Protein AF-Q01PG5-F1 (afdb_monomer_lite)

Organism: Solibacter usitatus (strain Ellin6076) (NCBI:txid234267)

Foldseek 3Di:
DDDDDDDDDDDDDPDDDPCPVLVVVLVVLLVCLVVLVPDPQLLSSLLSLQVSLLVCLVPDLVSSLVSLLVSLVSLVVHDQCSLVPLDPDQGPANASLLSLVSRPVSNCVSPVVCPVSNDDPVSVVRLVVLQVCLQVLLVVLQVLLDPPDPDDNVSSLSVSLSSNRSSLSSYALVPHPLLSNLLSLLSSCVPPVVSSLVSLLSQLVSQLPHPARALVSLQSNLLNFFAAPVCQPPRSSVSDHDWDQFPNDIETQRLETHPRHALVSLVSSLVSLLSNLVGVRNCVVPVLSSLLSLQSSLQSCVQQAVLCNVSSVVSNVVSCVVPVRSNVVSCVVNDDRDHSPCDDDDLVSNLSSLLRSLVNCLVNVVLVVNVVSLVVNPDPVVSVVSVLVSLLSVLVVCLVVVPPCSLVSLVVHDQELSSLVSLLSNLLSPPALVSNVVSVVVSCVSLVVDQLVSNLVSLVSSLVSCVVRPNVVSVVSVVVNVVSVVSCVVDPDPDDPDDDDDDDDDDDDDDDD

pLDDT: mean 78.67, std 18.86, range [20.91, 97.81]

Secondary structure (DSSP, 8-state):
--------------------HHHHHHHHHHHHHHHHHT-SSHHHHHHHHHHHHHHHTTT-HHHHHHHHHHHHHHHHT--GGGGT--SS---S-SSHHHHHHHHHHHHHHH-GGGHHHH--HHHHHHHHHHHHTHHHHHHHHHHTT-TT--S-HHHHHHHHHHHHHHHHHHS-TTTS-HHHHHHHHHHHTTT-HHHHHHHHHHHHHHHHTSSS--HHHHHHHHTTTEE-GGGTTS-GGGT---EEEETTEEEE---EE-TT--HHHHHHHHHHHHHHHT-HHHHHH-HHHHHHHHHHHHHHHHHH-GGGHHHHHHHHHHHHHHHHHHHHHHHHHH-S---TTSS-S-HHHHHHHHHHHHHHHHHTT-HHHHHHHGGG---HHHHHHHHHHHHHHHHHHHHHTT-TTHHHHHHHSPTTHHHHHHHHHHHHT-SSHHHHHHHHHHHHHHHTTS-HHHHHHHHHHHHHHHTTT-HHHHHHHHHHHHHHHHHHHHS--S--S----------------

Radius of gyration: 27.65 Å; chains: 1; bounding box: 92×65×77 Å

Structure (mmCIF, N/CA/C/O backbone):
data_AF-Q01PG5-F1
#
_entry.id   AF-Q01PG5-F1
#
loop_
_atom_site.group_PDB
_atom_site.id
_atom_site.type_symbol
_atom_site.label_atom_id
_atom_site.label_alt_id
_atom_site.label_comp_id
_atom_site.label_asym_id
_atom_site.label_entity_id
_atom_site.label_seq_id
_atom_site.pdbx_PDB_ins_code
_atom_site.Cartn_x
_atom_site.Cartn_y
_atom_site.Cartn_z
_atom_site.occupancy
_atom_site.B_iso_or_equiv
_atom_site.auth_seq_id
_atom_site.auth_comp_id
_atom_site.auth_asym_id
_atom_site.auth_atom_id
_atom_site.pdbx_PDB_model_num
ATOM 1 N N . MET A 1 1 ? 65.337 -22.944 -37.140 1.00 28.88 1 MET A N 1
ATOM 2 C CA . MET A 1 1 ? 64.953 -22.330 -38.432 1.00 28.88 1 MET A CA 1
ATOM 3 C C . MET A 1 1 ? 63.536 -21.794 -38.246 1.00 28.88 1 MET A C 1
ATOM 5 O O . MET A 1 1 ? 62.627 -22.597 -38.190 1.00 28.88 1 MET A O 1
ATOM 9 N N . LEU A 1 2 ? 63.312 -20.579 -37.740 1.00 20.91 2 LEU A N 1
ATOM 10 C CA . LEU A 1 2 ? 63.586 -19.246 -38.300 1.00 20.91 2 LEU A CA 1
ATOM 11 C C . LEU A 1 2 ? 62.695 -18.923 -39.526 1.00 20.91 2 LEU A C 1
ATOM 13 O O . LEU A 1 2 ? 62.878 -19.564 -40.555 1.00 20.91 2 LEU A O 1
ATOM 17 N N . ARG A 1 3 ? 61.885 -17.846 -39.382 1.00 21.61 3 ARG A N 1
ATOM 18 C CA . ARG A 1 3 ? 61.367 -16.886 -40.402 1.00 21.61 3 ARG A CA 1
ATOM 19 C C . ARG A 1 3 ? 60.048 -17.207 -41.141 1.00 21.61 3 ARG A C 1
ATOM 21 O O . ARG A 1 3 ? 59.891 -18.324 -41.595 1.00 21.61 3 ARG A O 1
ATOM 28 N N . THR A 1 4 ? 59.081 -16.300 -41.374 1.00 24.39 4 THR A N 1
ATOM 29 C CA . THR A 1 4 ? 58.795 -14.898 -40.965 1.00 24.39 4 THR A CA 1
ATOM 30 C C . THR A 1 4 ? 57.321 -14.581 -41.308 1.00 24.39 4 THR A C 1
ATOM 32 O O . THR A 1 4 ? 56.746 -15.179 -42.209 1.00 24.39 4 THR A O 1
ATOM 35 N N . LEU A 1 5 ? 56.763 -13.613 -40.581 1.00 22.14 5 LEU A N 1
ATOM 36 C CA . LEU A 1 5 ? 55.475 -12.914 -40.708 1.00 22.14 5 LEU A CA 1
ATOM 37 C C . LEU A 1 5 ? 55.466 -11.875 -41.869 1.00 22.14 5 LEU A C 1
ATOM 39 O O . LEU A 1 5 ? 56.529 -11.628 -42.433 1.00 22.14 5 LEU A O 1
ATOM 43 N N . VAL A 1 6 ? 54.321 -11.180 -42.065 1.00 22.67 6 VAL A N 1
ATOM 44 C CA . VAL A 1 6 ? 54.072 -9.877 -42.774 1.00 22.67 6 VAL A CA 1
ATOM 45 C C . VAL A 1 6 ? 53.458 -10.014 -44.196 1.00 22.67 6 VAL A C 1
ATOM 47 O O . VAL A 1 6 ? 54.061 -10.665 -45.032 1.00 22.67 6 VAL A O 1
ATOM 50 N N . VAL A 1 7 ? 52.331 -9.400 -44.621 1.00 22.69 7 VAL A N 1
ATOM 51 C CA . VAL A 1 7 ? 51.220 -8.615 -44.012 1.00 22.69 7 VAL A CA 1
ATOM 52 C C . VAL A 1 7 ? 50.239 -8.174 -45.139 1.00 22.69 7 VAL A C 1
ATOM 54 O O . VAL A 1 7 ? 50.717 -7.889 -46.230 1.00 22.69 7 VAL A O 1
ATOM 57 N N . LEU A 1 8 ? 48.929 -8.060 -44.822 1.00 21.66 8 LEU A N 1
ATOM 58 C CA . LEU A 1 8 ? 47.838 -7.212 -45.402 1.00 21.66 8 LEU A CA 1
ATOM 59 C C . LEU A 1 8 ? 47.507 -7.296 -46.926 1.00 21.66 8 LEU A C 1
ATOM 61 O O . LEU A 1 8 ? 48.390 -7.441 -47.750 1.00 21.66 8 LEU A O 1
ATOM 65 N N . PHE A 1 9 ? 46.272 -7.160 -47.438 1.00 21.77 9 PHE A N 1
ATOM 66 C CA . PHE A 1 9 ? 45.045 -6.483 -46.990 1.00 21.77 9 PHE A CA 1
ATOM 67 C C . PHE A 1 9 ? 43.810 -7.060 -47.736 1.00 21.77 9 PHE A C 1
ATOM 69 O O . PHE A 1 9 ? 43.919 -7.479 -48.884 1.00 21.77 9 PHE A O 1
ATOM 76 N N . ALA A 1 10 ? 42.639 -6.923 -47.100 1.00 24.56 10 ALA A N 1
ATOM 77 C CA . ALA A 1 10 ? 41.289 -6.835 -47.681 1.00 24.56 10 ALA A CA 1
ATOM 78 C C . ALA A 1 10 ? 40.577 -8.120 -48.161 1.00 24.56 10 ALA A C 1
ATOM 80 O O . ALA A 1 10 ? 40.437 -8.370 -49.352 1.00 24.56 10 ALA A O 1
ATOM 81 N N . CYS A 1 11 ? 39.955 -8.840 -47.222 1.00 21.58 11 CYS A N 1
ATOM 82 C CA . CYS A 1 11 ? 38.592 -9.355 -47.408 1.00 21.58 11 CYS A CA 1
ATOM 83 C C . CYS A 1 11 ? 37.938 -9.663 -46.058 1.00 21.58 11 CYS A C 1
ATOM 85 O O . CYS A 1 11 ? 38.609 -10.027 -45.095 1.00 21.58 11 CYS A O 1
ATOM 87 N N . GLY A 1 12 ? 36.631 -9.415 -45.994 1.00 27.36 12 GLY A N 1
ATOM 88 C CA . GLY A 1 12 ? 35.838 -9.329 -44.777 1.00 27.36 12 GLY A CA 1
ATOM 89 C C . GLY A 1 12 ? 35.858 -10.587 -43.917 1.00 27.36 12 GLY A C 1
ATOM 90 O O . GLY A 1 12 ? 35.435 -11.652 -44.345 1.00 27.36 12 GLY A O 1
ATOM 91 N N . ALA A 1 13 ? 36.301 -10.412 -42.678 1.00 30.25 13 ALA A N 1
ATOM 92 C CA . ALA A 1 13 ? 36.030 -11.299 -41.557 1.00 30.25 13 ALA A CA 1
ATOM 93 C C . ALA A 1 13 ? 36.391 -10.565 -40.254 1.00 30.25 13 ALA A C 1
ATOM 95 O O . ALA A 1 13 ? 37.376 -10.886 -39.602 1.00 30.25 13 ALA A O 1
ATOM 96 N N . CYS A 1 14 ? 35.594 -9.568 -39.863 1.00 25.00 14 CYS A N 1
ATOM 97 C CA . CYS A 1 14 ? 35.363 -9.353 -38.434 1.00 25.00 14 CYS A CA 1
ATOM 98 C C . CYS A 1 14 ? 34.037 -10.035 -38.130 1.00 25.00 14 CYS A C 1
ATOM 100 O O . CYS A 1 14 ? 32.955 -9.482 -38.312 1.00 25.00 14 CYS A O 1
ATOM 102 N N . LEU A 1 15 ? 34.193 -11.315 -37.818 1.00 29.95 15 LEU A N 1
ATOM 103 C CA . LEU A 1 15 ? 33.172 -12.254 -37.410 1.00 29.95 15 LEU A CA 1
ATOM 104 C C . LEU A 1 15 ? 32.356 -11.683 -36.248 1.00 29.95 15 LEU A C 1
ATOM 106 O O . LEU A 1 15 ? 32.911 -11.151 -35.289 1.00 29.95 15 LEU A O 1
ATOM 110 N N . ALA A 1 16 ? 31.040 -11.800 -36.415 1.00 33.59 16 ALA A N 1
ATOM 111 C CA . ALA A 1 16 ? 29.998 -11.873 -35.403 1.00 33.59 16 ALA A CA 1
ATOM 112 C C . ALA A 1 16 ? 30.492 -11.792 -33.948 1.00 33.59 16 ALA A C 1
ATOM 114 O O . ALA A 1 16 ? 31.005 -12.761 -33.395 1.00 33.59 16 ALA A O 1
ATOM 115 N N . GLN A 1 17 ? 30.273 -10.637 -33.316 1.00 35.47 17 GLN A N 1
ATOM 116 C CA . GLN A 1 17 ? 30.112 -10.586 -31.867 1.00 35.47 17 GLN A CA 1
ATOM 117 C C . GLN A 1 17 ? 28.957 -11.523 -31.508 1.00 35.47 17 GLN A C 1
ATOM 119 O O . GLN A 1 17 ? 27.831 -11.297 -31.956 1.00 35.47 17 GLN A O 1
ATOM 124 N N . ASP A 1 18 ? 29.249 -12.559 -30.723 1.00 35.56 18 ASP A N 1
ATOM 125 C CA . ASP A 1 18 ? 28.254 -13.260 -29.915 1.00 35.56 18 ASP A CA 1
ATOM 126 C C . ASP A 1 18 ? 27.497 -12.193 -29.112 1.00 35.56 18 ASP A C 1
ATOM 128 O O . ASP A 1 18 ? 28.006 -11.644 -28.132 1.00 35.56 18 ASP A O 1
ATOM 132 N N . ARG A 1 19 ? 26.318 -11.804 -29.603 1.00 43.88 19 ARG A N 1
ATOM 133 C CA . ARG A 1 19 ? 25.422 -10.886 -28.906 1.00 43.88 19 ARG A CA 1
ATOM 134 C C . ARG A 1 19 ? 24.737 -11.692 -27.826 1.00 43.88 19 ARG A C 1
ATOM 136 O O . ARG A 1 19 ? 23.728 -12.336 -28.094 1.00 43.88 19 ARG A O 1
ATOM 143 N N . ASP A 1 20 ? 25.301 -11.670 -26.629 1.00 54.41 20 ASP A N 1
ATOM 144 C CA . ASP A 1 20 ? 24.558 -12.053 -25.440 1.00 54.41 20 ASP A CA 1
ATOM 145 C C . ASP A 1 20 ? 23.595 -10.894 -25.109 1.00 54.41 20 ASP A C 1
ATOM 147 O O . ASP A 1 20 ? 24.036 -9.834 -24.655 1.00 54.41 20 ASP A O 1
ATOM 151 N N . PRO A 1 21 ? 22.281 -11.041 -25.364 1.00 53.50 21 PRO A N 1
ATOM 152 C CA . PRO A 1 21 ? 21.315 -9.964 -25.173 1.00 53.50 21 PRO A CA 1
ATOM 153 C C . PRO A 1 21 ? 21.214 -9.517 -23.708 1.00 53.50 21 PRO A C 1
ATOM 155 O O . PRO A 1 21 ? 20.826 -8.378 -23.445 1.00 53.50 21 PRO A O 1
ATOM 158 N N . VAL A 1 22 ? 21.576 -10.383 -22.753 1.00 54.31 22 VAL A N 1
ATOM 159 C CA . VAL A 1 22 ? 21.618 -10.045 -21.326 1.00 54.31 22 VAL A CA 1
ATOM 160 C C . VAL A 1 22 ? 22.803 -9.129 -21.044 1.00 54.31 22 VAL A C 1
ATOM 162 O O . VAL A 1 22 ? 22.648 -8.105 -20.376 1.00 54.31 22 VAL A O 1
ATOM 165 N N . ARG A 1 23 ? 23.967 -9.442 -21.618 1.00 61.91 23 ARG A N 1
ATOM 166 C CA . ARG A 1 23 ? 25.154 -8.589 -21.541 1.00 61.91 23 ARG A CA 1
ATOM 167 C C . ARG A 1 23 ? 24.914 -7.225 -22.188 1.00 61.91 23 ARG A C 1
ATOM 169 O O . ARG A 1 23 ? 25.196 -6.210 -21.557 1.00 61.91 23 ARG A O 1
ATOM 176 N N . ASP A 1 24 ? 24.326 -7.185 -23.383 1.00 59.94 24 ASP A N 1
ATOM 177 C CA . ASP A 1 24 ? 23.990 -5.927 -24.060 1.00 59.94 24 ASP A CA 1
ATOM 178 C C . ASP A 1 24 ? 23.023 -5.082 -23.206 1.00 59.94 24 ASP A C 1
ATOM 180 O O . ASP A 1 24 ? 23.211 -3.873 -23.054 1.00 59.94 24 ASP A O 1
ATOM 184 N N . ALA A 1 25 ? 22.004 -5.697 -22.592 1.00 57.00 25 ALA A N 1
ATOM 185 C CA . ALA A 1 25 ? 21.064 -5.002 -21.711 1.00 57.00 25 ALA A CA 1
ATOM 186 C C . ALA A 1 25 ? 21.736 -4.441 -20.443 1.00 57.00 25 ALA A C 1
ATOM 188 O O . ALA A 1 25 ? 21.422 -3.319 -20.027 1.00 57.00 25 ALA A O 1
ATOM 189 N N . VAL A 1 26 ? 22.680 -5.178 -19.849 1.00 64.88 26 VAL A N 1
ATOM 190 C CA . VAL A 1 26 ? 23.504 -4.693 -18.730 1.00 64.88 26 VAL A CA 1
ATOM 191 C C . VAL A 1 26 ? 24.364 -3.512 -19.174 1.00 64.88 26 VAL A C 1
ATOM 193 O O . VAL A 1 26 ? 24.333 -2.469 -18.523 1.00 64.88 26 VAL A O 1
ATOM 196 N N . GLU A 1 27 ? 25.060 -3.618 -20.306 1.00 66.62 27 GLU A N 1
ATOM 197 C CA . GLU A 1 27 ? 25.905 -2.547 -20.845 1.00 66.62 27 GLU A CA 1
ATOM 198 C C . GLU A 1 27 ? 25.088 -1.274 -21.145 1.00 66.62 27 GLU A C 1
ATOM 200 O O . GLU A 1 27 ? 25.498 -0.174 -20.763 1.00 66.62 27 GLU A O 1
ATOM 205 N N . TRP A 1 28 ? 23.884 -1.398 -21.720 1.00 63.97 28 TRP A N 1
ATOM 206 C CA . TRP A 1 28 ? 22.961 -0.269 -21.918 1.00 63.97 28 TRP A CA 1
ATOM 207 C C . TRP A 1 28 ? 22.487 0.345 -20.597 1.00 63.97 28 TRP A C 1
ATOM 209 O O . TRP A 1 28 ? 22.454 1.571 -20.463 1.00 63.97 28 TRP A O 1
ATOM 219 N N . THR A 1 29 ? 22.145 -0.483 -19.609 1.00 60.00 29 THR A N 1
ATOM 220 C CA . THR A 1 29 ? 21.682 -0.015 -18.293 1.00 60.00 29 THR A CA 1
ATOM 221 C C . THR A 1 29 ? 22.801 0.709 -17.541 1.00 60.00 29 THR A C 1
ATOM 223 O O . THR A 1 29 ? 22.572 1.765 -16.951 1.00 60.00 29 THR A O 1
ATOM 226 N N . VAL A 1 30 ? 24.037 0.213 -17.632 1.00 64.62 30 VAL A N 1
ATOM 227 C CA . VAL A 1 30 ? 25.231 0.884 -17.100 1.00 64.62 30 VAL A CA 1
ATOM 228 C C . VAL A 1 30 ? 25.514 2.177 -17.870 1.00 64.62 30 VAL A C 1
ATOM 230 O O . VAL A 1 30 ? 25.834 3.192 -17.253 1.00 64.62 30 VAL A O 1
ATOM 233 N N . ALA A 1 31 ? 25.325 2.210 -19.192 1.00 67.62 31 ALA A N 1
ATOM 234 C CA . ALA A 1 31 ? 25.506 3.420 -19.998 1.00 67.62 31 ALA A CA 1
ATOM 235 C C . ALA A 1 31 ? 24.520 4.548 -19.625 1.00 67.62 31 ALA A C 1
ATOM 237 O O . ALA A 1 31 ? 24.869 5.731 -19.719 1.00 67.62 31 ALA A O 1
ATOM 238 N N . LEU A 1 32 ? 23.322 4.218 -19.118 1.00 63.41 32 LEU A N 1
ATOM 239 C CA . LEU A 1 32 ? 22.372 5.209 -18.589 1.00 63.41 32 LEU A CA 1
ATOM 240 C C . LEU A 1 32 ? 22.917 5.979 -17.375 1.00 63.41 32 LEU A C 1
ATOM 242 O O . LEU A 1 32 ? 22.451 7.091 -17.115 1.00 63.41 32 LEU A O 1
ATOM 246 N N . ARG A 1 33 ? 23.959 5.481 -16.693 1.00 65.44 33 ARG A N 1
ATOM 247 C CA . ARG A 1 33 ? 24.700 6.231 -15.661 1.00 65.44 33 ARG A CA 1
ATOM 248 C C . ARG A 1 33 ? 25.150 7.599 -16.167 1.00 65.44 33 ARG A C 1
ATOM 250 O O . ARG A 1 33 ? 25.009 8.586 -15.451 1.00 65.44 33 ARG A O 1
ATOM 257 N N . GLY A 1 34 ? 25.661 7.677 -17.399 1.00 59.94 34 GLY A N 1
ATOM 258 C CA . GLY A 1 34 ? 26.124 8.937 -17.986 1.00 59.94 34 GLY A CA 1
ATOM 259 C C . GLY A 1 34 ? 25.000 9.970 -18.113 1.00 59.94 34 GLY A C 1
ATOM 260 O O . GLY A 1 34 ? 25.230 11.159 -17.913 1.00 59.94 34 GLY A O 1
ATOM 261 N N . ARG A 1 35 ? 23.764 9.515 -18.361 1.00 59.38 35 ARG A N 1
ATOM 262 C CA . ARG A 1 35 ? 22.567 10.368 -18.371 1.00 59.38 35 ARG A CA 1
ATOM 263 C C . ARG A 1 35 ? 22.135 10.762 -16.964 1.00 59.38 35 ARG A C 1
ATOM 265 O O . ARG A 1 35 ? 21.819 11.925 -16.743 1.00 59.38 35 ARG A O 1
ATOM 272 N N . MET A 1 36 ? 22.188 9.840 -16.002 1.00 65.88 36 MET A N 1
ATOM 273 C CA . MET A 1 36 ? 21.894 10.159 -14.599 1.00 65.88 36 MET A CA 1
ATOM 274 C C . MET A 1 36 ? 22.877 11.190 -14.036 1.00 65.88 36 MET A C 1
ATOM 276 O O . MET A 1 36 ? 22.469 12.099 -13.319 1.00 65.88 36 MET A O 1
ATOM 280 N N . ALA A 1 37 ? 24.155 11.118 -14.418 1.00 65.56 37 ALA A N 1
ATOM 281 C CA . ALA A 1 37 ? 25.179 12.073 -14.003 1.00 65.56 37 ALA A CA 1
ATOM 282 C C . ALA A 1 37 ? 24.918 13.512 -14.491 1.00 65.56 37 ALA A C 1
ATOM 284 O O . ALA A 1 37 ? 25.341 14.459 -13.827 1.00 65.56 37 ALA A O 1
ATOM 285 N N . GLN A 1 38 ? 24.203 13.665 -15.613 1.00 65.38 38 GLN A N 1
ATOM 286 C CA . GLN A 1 38 ? 23.816 14.953 -16.203 1.00 65.38 38 GLN A CA 1
ATOM 287 C C . GLN A 1 38 ? 22.592 15.587 -15.522 1.00 65.38 38 GLN A C 1
ATOM 289 O O . GLN A 1 38 ? 22.264 16.734 -15.821 1.00 65.38 38 GLN A O 1
ATOM 294 N N . MET A 1 39 ? 21.912 14.872 -14.617 1.00 66.00 39 MET A N 1
ATOM 295 C CA . MET A 1 39 ? 20.765 15.421 -13.892 1.00 66.00 39 MET A CA 1
ATOM 296 C C . MET A 1 39 ? 21.210 16.570 -12.983 1.00 66.00 39 MET A C 1
ATOM 298 O O . MET A 1 39 ? 22.136 16.417 -12.182 1.00 66.00 39 MET A O 1
ATOM 302 N N . ALA A 1 40 ? 20.525 17.712 -13.100 1.00 73.50 40 ALA A N 1
ATOM 303 C CA . ALA A 1 40 ? 20.861 18.932 -12.369 1.00 73.50 40 ALA A CA 1
ATOM 304 C C . ALA A 1 40 ? 20.692 18.768 -10.851 1.00 73.50 40 ALA A C 1
ATOM 306 O O . ALA A 1 40 ? 21.553 19.194 -10.082 1.00 73.50 40 ALA A O 1
ATOM 307 N N .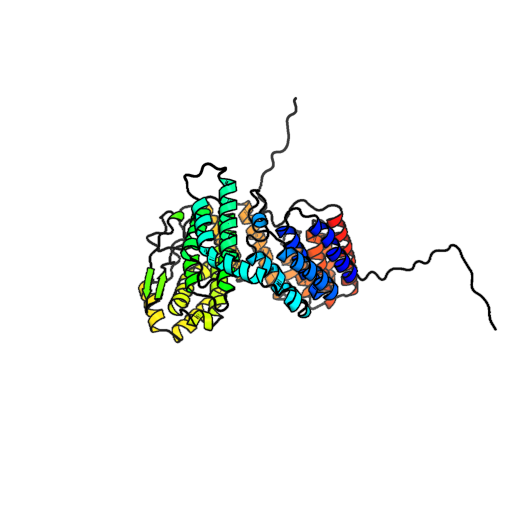 ASN A 1 41 ? 19.615 18.103 -10.418 1.00 77.00 41 ASN A N 1
ATOM 308 C CA . ASN A 1 41 ? 19.371 17.872 -9.002 1.00 77.00 41 ASN A CA 1
ATOM 309 C C . ASN A 1 41 ? 20.171 16.640 -8.502 1.00 77.00 41 ASN A C 1
ATOM 311 O O . ASN A 1 41 ? 19.996 15.526 -9.019 1.00 77.00 41 ASN A O 1
ATOM 315 N N . PRO A 1 42 ? 21.029 16.794 -7.473 1.00 82.62 42 PRO A N 1
ATOM 316 C CA . PRO A 1 42 ? 21.897 15.721 -6.993 1.00 82.62 42 PRO A CA 1
ATOM 317 C C . PRO A 1 42 ? 21.138 14.584 -6.286 1.00 82.62 42 PRO A C 1
ATOM 319 O O . PRO A 1 42 ? 21.655 13.465 -6.233 1.00 82.62 42 PRO A O 1
ATOM 322 N N . VAL A 1 43 ? 19.919 14.825 -5.787 1.00 81.38 43 VAL A N 1
ATOM 323 C CA . VAL A 1 43 ? 19.035 13.791 -5.218 1.00 81.38 43 VAL A CA 1
ATOM 324 C C . VAL A 1 43 ? 18.569 12.846 -6.321 1.00 81.38 43 VAL A C 1
ATOM 326 O O . VAL A 1 43 ? 18.739 11.633 -6.203 1.00 81.38 43 VAL A O 1
ATOM 329 N N . VAL A 1 44 ? 18.062 13.400 -7.429 1.00 78.25 44 VAL A N 1
ATOM 330 C CA . VAL A 1 44 ? 17.597 12.629 -8.596 1.00 78.25 44 VAL A CA 1
ATOM 331 C C . VAL A 1 44 ? 18.738 11.808 -9.190 1.00 78.25 44 VAL A C 1
ATOM 333 O O . VAL A 1 44 ? 18.577 10.612 -9.430 1.00 78.25 44 VAL A O 1
ATOM 336 N N . ARG A 1 45 ? 19.918 12.419 -9.354 1.00 79.75 45 ARG A N 1
ATOM 337 C CA . ARG A 1 45 ? 21.128 11.730 -9.827 1.00 79.75 45 ARG A CA 1
ATOM 338 C C . ARG A 1 45 ? 21.491 10.528 -8.954 1.00 79.75 45 ARG A C 1
ATOM 340 O O . ARG A 1 45 ? 21.747 9.440 -9.472 1.00 79.75 45 ARG A O 1
ATOM 347 N N . THR A 1 46 ? 21.532 10.728 -7.639 1.00 85.25 46 THR A N 1
ATOM 348 C CA . THR A 1 46 ? 21.942 9.694 -6.678 1.00 85.25 46 THR A CA 1
ATOM 349 C C . THR A 1 46 ? 20.932 8.549 -6.643 1.00 85.25 46 THR A C 1
ATOM 351 O O . THR A 1 46 ? 21.315 7.386 -6.768 1.00 85.25 46 THR A O 1
ATOM 354 N N . PHE A 1 47 ? 19.641 8.879 -6.553 1.00 80.69 47 PHE A N 1
ATOM 355 C CA . PHE A 1 47 ? 18.557 7.899 -6.557 1.00 80.69 47 PHE A CA 1
ATOM 356 C C . PHE A 1 47 ? 18.523 7.097 -7.864 1.00 80.69 47 PHE A C 1
ATOM 358 O O . PHE A 1 47 ? 18.493 5.869 -7.834 1.00 80.69 47 PHE A O 1
ATOM 365 N N . GLY A 1 48 ? 18.591 7.776 -9.014 1.00 69.88 48 GLY A N 1
ATOM 366 C CA . GLY A 1 48 ? 18.576 7.137 -10.330 1.00 69.88 48 GLY A CA 1
ATOM 367 C C . GLY A 1 48 ? 19.758 6.189 -10.538 1.00 69.88 48 GLY A C 1
ATOM 368 O O . GLY A 1 48 ? 19.575 5.076 -11.023 1.00 69.88 48 GLY A O 1
ATOM 369 N N . THR A 1 49 ? 20.958 6.574 -10.094 1.00 79.88 49 THR A N 1
ATOM 370 C CA . THR A 1 49 ? 22.151 5.712 -10.178 1.00 79.88 49 THR A CA 1
ATOM 371 C C . THR A 1 49 ? 22.005 4.457 -9.310 1.00 79.88 49 THR A C 1
ATOM 373 O O . THR A 1 49 ? 22.294 3.354 -9.771 1.00 79.88 49 THR A O 1
ATOM 376 N N . ALA A 1 50 ? 21.487 4.591 -8.084 1.00 82.62 50 ALA A N 1
ATOM 377 C CA . ALA A 1 50 ? 21.216 3.447 -7.212 1.00 82.62 50 ALA A CA 1
ATOM 378 C C . ALA A 1 50 ? 20.087 2.542 -7.738 1.00 82.62 50 ALA A C 1
ATOM 380 O O . ALA A 1 50 ? 20.133 1.325 -7.552 1.00 82.62 50 ALA A O 1
ATOM 381 N N . ALA A 1 51 ? 19.082 3.114 -8.406 1.00 74.62 51 ALA A N 1
ATOM 382 C CA . ALA A 1 51 ? 18.010 2.357 -9.044 1.00 74.62 51 ALA A CA 1
ATOM 383 C C . ALA A 1 51 ? 18.533 1.518 -10.222 1.00 74.62 51 ALA A C 1
ATOM 385 O O . ALA A 1 51 ? 18.204 0.337 -10.309 1.00 74.62 51 ALA A O 1
ATOM 386 N N . LEU A 1 52 ? 19.405 2.083 -11.070 1.00 75.44 52 LEU A N 1
ATOM 387 C CA . LEU A 1 52 ? 20.093 1.328 -12.126 1.00 75.44 52 LEU A CA 1
ATOM 388 C C . LEU A 1 52 ? 20.924 0.184 -11.531 1.00 75.44 52 LEU A C 1
ATOM 390 O O . LEU A 1 52 ? 20.816 -0.951 -11.987 1.00 75.44 52 LEU A O 1
ATOM 394 N N . ALA A 1 53 ? 21.686 0.453 -10.465 1.00 80.94 53 ALA A N 1
ATOM 395 C CA . ALA A 1 53 ? 22.470 -0.570 -9.774 1.00 80.94 53 ALA A CA 1
ATOM 396 C C . ALA A 1 53 ? 21.596 -1.728 -9.263 1.00 80.94 53 ALA A C 1
ATOM 398 O O . ALA A 1 53 ? 21.956 -2.892 -9.421 1.00 80.94 53 ALA A O 1
ATOM 399 N N . ARG A 1 54 ? 20.411 -1.424 -8.717 1.00 80.44 54 ARG A N 1
ATOM 400 C CA . ARG A 1 54 ? 19.455 -2.431 -8.228 1.00 80.44 54 ARG A CA 1
ATOM 401 C C . ARG A 1 54 ? 18.946 -3.350 -9.337 1.00 80.44 54 ARG A C 1
ATOM 403 O O . ARG A 1 54 ? 18.741 -4.531 -9.085 1.00 80.44 54 ARG A O 1
ATOM 410 N N . VAL A 1 55 ? 18.739 -2.808 -10.536 1.00 77.75 55 VAL A N 1
ATOM 411 C CA . VAL A 1 55 ? 18.303 -3.576 -11.713 1.00 77.75 55 VAL A CA 1
ATOM 412 C C . VAL A 1 55 ? 19.429 -4.464 -12.242 1.00 77.75 55 VAL A C 1
ATOM 414 O O . VAL A 1 55 ? 19.174 -5.602 -12.618 1.00 77.75 55 VAL A O 1
ATOM 417 N N . VAL A 1 56 ? 20.669 -3.966 -12.246 1.00 79.94 56 VAL A N 1
ATOM 418 C CA . VAL A 1 56 ? 21.839 -4.699 -12.762 1.00 79.94 56 VAL A CA 1
ATOM 419 C C . VAL A 1 56 ? 22.315 -5.784 -11.791 1.00 79.94 56 VAL A C 1
ATOM 421 O O . VAL A 1 56 ? 22.781 -6.829 -12.230 1.00 79.94 56 VAL A O 1
ATOM 424 N N . CYS A 1 57 ? 22.166 -5.569 -10.481 1.00 82.94 57 CYS A N 1
ATOM 425 C CA . CYS A 1 57 ? 22.753 -6.420 -9.444 1.00 82.94 57 CYS A CA 1
ATOM 426 C C . CYS A 1 57 ? 22.462 -7.929 -9.565 1.00 82.94 57 CYS A C 1
ATOM 428 O O . CYS A 1 57 ? 23.399 -8.709 -9.410 1.00 82.94 57 CYS A O 1
ATOM 430 N N . PRO A 1 58 ? 21.225 -8.379 -9.861 1.00 82.00 58 PRO A N 1
ATOM 431 C CA . PRO A 1 58 ? 20.938 -9.808 -10.006 1.00 82.00 58 PRO A CA 1
ATOM 432 C C . PRO A 1 58 ? 21.630 -10.468 -11.209 1.00 82.00 58 PRO A C 1
ATOM 434 O O . PRO A 1 58 ? 21.641 -11.691 -11.292 1.00 82.00 58 PRO A O 1
ATOM 437 N N . ILE A 1 59 ? 22.146 -9.672 -12.152 1.00 80.38 59 ILE A N 1
ATOM 438 C CA . ILE A 1 59 ? 22.690 -10.122 -13.437 1.00 80.38 59 ILE A CA 1
ATOM 439 C C . ILE A 1 59 ? 24.216 -9.982 -13.456 1.00 80.38 59 ILE A C 1
ATOM 441 O O . ILE A 1 59 ? 24.920 -10.932 -13.782 1.00 80.38 59 ILE A O 1
ATOM 445 N N . ASP A 1 60 ? 24.727 -8.805 -13.090 1.00 80.06 60 ASP A N 1
ATOM 446 C CA . ASP A 1 60 ? 26.157 -8.509 -13.007 1.00 80.06 60 ASP A CA 1
ATOM 447 C C . ASP A 1 60 ? 26.447 -7.717 -11.728 1.00 80.06 60 ASP A C 1
ATOM 449 O O . ASP A 1 60 ? 26.304 -6.491 -11.649 1.00 80.06 60 ASP A O 1
ATOM 453 N N . GLN A 1 61 ? 26.875 -8.449 -10.703 1.00 88.62 61 GLN A N 1
ATOM 454 C CA . GLN A 1 61 ? 27.214 -7.882 -9.406 1.00 88.62 61 GLN A CA 1
ATOM 455 C C . GLN A 1 61 ? 28.367 -6.873 -9.507 1.00 88.62 61 GLN A C 1
ATOM 457 O O . GLN A 1 61 ? 28.320 -5.835 -8.853 1.00 88.62 61 GLN A O 1
ATOM 462 N N . ALA A 1 62 ? 29.385 -7.124 -10.336 1.00 88.00 62 ALA A N 1
ATOM 463 C CA . ALA A 1 62 ? 30.558 -6.256 -10.426 1.00 88.00 62 ALA A CA 1
ATOM 464 C C . ALA A 1 62 ? 30.201 -4.900 -11.055 1.00 88.00 62 ALA A C 1
ATOM 466 O O . ALA A 1 62 ? 30.586 -3.843 -10.535 1.00 88.00 62 ALA A O 1
ATOM 467 N N . ALA A 1 63 ? 29.409 -4.917 -12.130 1.00 85.25 63 ALA A N 1
ATOM 468 C CA . ALA A 1 63 ? 28.889 -3.704 -12.747 1.00 85.25 63 ALA A CA 1
ATOM 469 C C . ALA A 1 63 ? 27.983 -2.927 -11.777 1.00 85.25 63 ALA A C 1
ATOM 471 O O . ALA A 1 63 ? 28.150 -1.713 -11.611 1.00 85.25 63 ALA A O 1
ATOM 472 N N . ALA A 1 64 ? 27.082 -3.614 -11.069 1.00 86.50 64 ALA A N 1
ATOM 473 C CA . ALA A 1 64 ? 26.212 -2.995 -10.072 1.00 86.50 64 ALA A CA 1
ATOM 474 C C . ALA A 1 64 ? 26.981 -2.404 -8.880 1.00 86.50 64 ALA A C 1
ATOM 476 O O . ALA A 1 64 ? 26.673 -1.290 -8.452 1.00 86.50 64 ALA A O 1
ATOM 477 N N . SER A 1 65 ? 28.018 -3.082 -8.379 1.00 90.56 65 SER A N 1
ATOM 478 C CA . SER A 1 65 ? 28.889 -2.570 -7.315 1.00 90.56 65 SER A CA 1
ATOM 479 C C . SER A 1 65 ? 29.552 -1.255 -7.704 1.00 90.56 65 SER A C 1
ATOM 481 O O . SER A 1 65 ? 29.679 -0.365 -6.863 1.00 90.56 65 SER A O 1
ATOM 483 N N . SER A 1 66 ? 29.954 -1.096 -8.970 1.00 89.38 66 SER A N 1
ATOM 484 C CA . SER A 1 66 ? 30.523 0.168 -9.452 1.00 89.38 66 SER A CA 1
ATOM 485 C C . SER A 1 66 ? 29.502 1.312 -9.372 1.00 89.38 66 SER A C 1
ATOM 487 O O . SER A 1 66 ? 29.789 2.344 -8.766 1.00 89.38 66 SER A O 1
ATOM 489 N N . LEU A 1 67 ? 28.273 1.080 -9.850 1.00 89.00 67 LEU A N 1
ATOM 490 C CA . LEU A 1 67 ? 27.171 2.043 -9.782 1.00 89.00 67 LEU A CA 1
ATOM 491 C C . LEU A 1 67 ? 26.797 2.383 -8.333 1.00 89.00 67 LEU A C 1
ATOM 493 O O . LEU A 1 67 ? 26.548 3.547 -8.012 1.00 89.00 67 LEU A O 1
ATOM 497 N N . TYR A 1 68 ? 26.794 1.394 -7.435 1.00 94.50 68 TYR A N 1
ATOM 498 C CA . TYR A 1 68 ? 26.552 1.634 -6.016 1.00 94.50 68 TYR A CA 1
ATOM 499 C C . TYR A 1 68 ? 27.664 2.460 -5.367 1.00 94.50 68 TYR A C 1
ATOM 501 O O . TYR A 1 68 ? 27.346 3.373 -4.609 1.00 94.50 68 TYR A O 1
ATOM 509 N N . ARG A 1 69 ? 28.945 2.231 -5.687 1.00 92.88 69 ARG A N 1
ATOM 510 C CA . ARG A 1 69 ? 30.045 3.083 -5.189 1.00 92.88 69 ARG A CA 1
ATOM 511 C C . ARG A 1 69 ? 29.851 4.542 -5.598 1.00 92.88 69 ARG A C 1
ATOM 513 O O . ARG A 1 69 ? 30.011 5.429 -4.762 1.00 92.88 69 ARG A O 1
ATOM 520 N N . ASP A 1 70 ? 29.442 4.790 -6.839 1.00 89.50 70 ASP A N 1
ATOM 521 C CA . ASP A 1 70 ? 29.162 6.145 -7.324 1.00 89.50 70 ASP A CA 1
ATOM 522 C C . ASP A 1 70 ? 27.959 6.787 -6.633 1.00 89.50 70 ASP A C 1
ATOM 524 O O . ASP A 1 70 ? 27.993 7.971 -6.280 1.00 89.50 70 ASP A O 1
ATOM 528 N N . ALA A 1 71 ? 26.892 6.013 -6.424 1.00 91.25 71 ALA A N 1
ATOM 529 C CA . ALA A 1 71 ? 25.714 6.474 -5.705 1.00 91.25 71 ALA A CA 1
ATOM 530 C C . ALA A 1 71 ? 26.049 6.801 -4.241 1.00 91.25 71 ALA A C 1
ATOM 532 O O . ALA A 1 71 ? 25.624 7.839 -3.744 1.00 91.25 71 ALA A O 1
ATOM 533 N N . ILE A 1 72 ? 26.862 5.983 -3.566 1.00 93.12 72 ILE A N 1
ATOM 534 C CA . ILE A 1 72 ? 27.307 6.224 -2.184 1.00 93.12 72 ILE A CA 1
ATOM 535 C C . ILE A 1 72 ? 28.192 7.475 -2.102 1.00 93.12 72 ILE A C 1
ATOM 537 O O . ILE A 1 72 ? 27.973 8.343 -1.255 1.00 93.12 72 ILE A O 1
ATOM 541 N N . ALA A 1 73 ? 29.151 7.621 -3.020 1.00 91.12 73 ALA A N 1
ATOM 542 C CA . ALA A 1 73 ? 29.990 8.815 -3.087 1.00 91.12 73 ALA A CA 1
ATOM 543 C C . ALA A 1 73 ? 29.159 10.082 -3.359 1.00 91.12 73 ALA A C 1
ATOM 545 O O . ALA A 1 73 ? 29.405 11.134 -2.766 1.00 91.12 73 ALA A O 1
ATOM 546 N N . SER A 1 74 ? 28.145 9.985 -4.222 1.00 88.44 74 SER A N 1
ATOM 547 C CA . SER A 1 74 ? 27.225 11.092 -4.503 1.00 88.44 74 SER A CA 1
ATOM 548 C C . SER A 1 74 ? 26.354 11.423 -3.294 1.00 88.44 74 SER A C 1
ATOM 550 O O . SER A 1 74 ? 26.240 12.597 -2.947 1.00 88.44 74 SER A O 1
ATOM 552 N N . LEU A 1 75 ? 25.814 10.403 -2.615 1.00 91.69 75 LEU A N 1
ATOM 553 C CA . LEU A 1 75 ? 24.987 10.518 -1.413 1.00 91.69 75 LEU A CA 1
ATOM 554 C C . LEU A 1 75 ? 25.678 11.371 -0.350 1.00 91.69 75 LEU A C 1
ATOM 556 O O . LEU A 1 75 ? 25.081 12.320 0.148 1.00 91.69 75 LEU A O 1
ATOM 560 N N . PHE A 1 76 ? 26.942 11.096 -0.026 1.00 90.12 76 PHE A N 1
ATOM 561 C CA . PHE A 1 76 ? 27.660 11.842 1.016 1.00 90.12 76 PHE A CA 1
ATOM 562 C C . PHE A 1 76 ? 27.930 13.313 0.675 1.00 90.12 76 PHE A C 1
ATOM 564 O O . PHE A 1 76 ? 28.197 14.098 1.581 1.00 90.12 76 PHE A O 1
ATOM 571 N N . ASN A 1 77 ? 27.805 13.697 -0.597 1.00 88.44 77 ASN A N 1
ATOM 572 C CA . ASN A 1 77 ? 28.010 15.065 -1.069 1.00 88.44 77 ASN A CA 1
ATOM 573 C C . ASN A 1 77 ? 26.700 15.835 -1.321 1.00 88.44 77 ASN A C 1
ATOM 575 O O . ASN A 1 77 ? 26.743 17.006 -1.697 1.00 88.44 77 ASN A O 1
ATOM 579 N N . VAL A 1 78 ? 25.528 15.218 -1.125 1.00 88.25 78 VAL A N 1
ATOM 580 C CA . VAL A 1 78 ? 24.236 15.905 -1.293 1.00 88.25 78 VAL A CA 1
ATOM 581 C C . VAL A 1 78 ? 24.048 16.936 -0.177 1.00 88.25 78 VAL A C 1
ATOM 583 O O . VAL A 1 78 ? 24.025 16.580 0.999 1.00 88.25 78 VAL A O 1
ATOM 586 N N . SER A 1 79 ? 23.863 18.214 -0.513 1.00 85.25 79 SER A N 1
ATOM 587 C CA . SER A 1 79 ? 23.571 19.267 0.471 1.00 85.25 79 SER A CA 1
ATOM 588 C C . SER A 1 79 ? 22.133 19.179 1.000 1.00 85.25 79 SER A C 1
ATOM 590 O O . SER A 1 79 ? 21.246 18.620 0.359 1.00 85.25 79 SER A O 1
ATOM 592 N N . SER A 1 80 ? 21.851 19.762 2.169 1.00 78.38 80 SER A N 1
ATOM 593 C CA . SER A 1 80 ? 20.469 19.864 2.677 1.00 78.38 80 SER A CA 1
ATOM 594 C C . SER A 1 80 ? 19.578 20.745 1.795 1.00 78.38 80 SER A C 1
ATOM 596 O O . SER A 1 80 ? 18.377 20.510 1.708 1.00 78.38 80 SER A O 1
ATOM 598 N N . SER A 1 81 ? 20.159 21.721 1.088 1.00 78.12 81 SER A N 1
ATOM 599 C CA . SER A 1 81 ? 19.426 22.582 0.153 1.00 78.12 81 SER A CA 1
ATOM 600 C C . SER A 1 81 ? 18.893 21.838 -1.074 1.00 78.12 81 SER A C 1
ATOM 602 O O . SER A 1 81 ? 17.892 22.275 -1.633 1.00 78.12 81 SER A O 1
ATOM 604 N N . ALA A 1 82 ? 19.488 20.702 -1.452 1.00 77.56 82 ALA A N 1
ATOM 605 C CA . ALA A 1 82 ? 19.054 19.913 -2.606 1.00 77.56 82 ALA A CA 1
ATOM 606 C C . ALA A 1 82 ? 17.656 19.289 -2.439 1.00 77.56 82 ALA A C 1
ATOM 608 O O . ALA A 1 82 ? 16.980 19.022 -3.429 1.00 77.56 82 ALA A O 1
ATOM 609 N N . PHE A 1 83 ? 17.220 19.088 -1.191 1.00 75.31 83 PHE A N 1
ATOM 610 C CA . PHE A 1 83 ? 15.863 18.646 -0.841 1.00 75.31 83 PHE A CA 1
ATOM 611 C C . PHE A 1 83 ? 14.882 19.817 -0.703 1.00 75.31 83 PHE A C 1
ATOM 613 O O . PHE A 1 83 ? 13.675 19.621 -0.611 1.00 75.31 83 PHE A O 1
ATOM 620 N N . GLY A 1 84 ? 15.410 21.042 -0.651 1.00 62.59 84 GLY A N 1
ATOM 621 C CA . GLY A 1 84 ? 14.661 22.260 -0.382 1.00 62.59 84 GLY A CA 1
ATOM 622 C C . GLY A 1 84 ? 14.424 23.149 -1.600 1.00 62.59 84 GLY A C 1
ATOM 623 O O . GLY A 1 84 ? 13.788 24.190 -1.411 1.00 62.59 84 GLY A O 1
ATOM 624 N N . GLU A 1 85 ? 14.911 22.779 -2.796 1.00 56.38 85 GLU A N 1
ATOM 625 C CA . GLU A 1 85 ? 14.745 23.555 -4.036 1.00 56.38 85 GLU A CA 1
ATOM 626 C C . GLU A 1 85 ? 13.283 24.008 -4.196 1.00 56.38 85 GLU A C 1
ATOM 628 O O . GLU A 1 85 ? 12.343 23.238 -3.996 1.00 56.38 85 GLU A O 1
ATOM 633 N N . ARG A 1 86 ? 13.090 25.308 -4.453 1.00 48.72 86 ARG A N 1
ATOM 634 C CA . ARG A 1 86 ? 11.779 25.978 -4.545 1.00 48.72 86 ARG A CA 1
ATOM 635 C C . ARG A 1 86 ? 11.160 25.791 -5.935 1.00 48.72 86 ARG A C 1
ATOM 637 O O . ARG A 1 86 ? 10.815 26.770 -6.588 1.00 48.72 86 ARG A O 1
ATOM 644 N N . GLY A 1 87 ? 11.117 24.555 -6.416 1.00 47.62 87 GLY A N 1
ATOM 645 C CA . GLY A 1 87 ? 10.570 24.215 -7.726 1.00 47.62 87 GLY A CA 1
ATOM 646 C C . GLY A 1 87 ? 9.474 23.165 -7.615 1.00 47.62 87 GLY A C 1
ATOM 647 O O . GLY A 1 87 ? 9.490 22.348 -6.699 1.00 47.62 87 GLY A O 1
ATOM 648 N N . THR A 1 88 ? 8.572 23.167 -8.591 1.00 43.69 88 THR A N 1
ATOM 649 C CA . THR A 1 88 ? 7.453 22.227 -8.785 1.00 43.69 88 THR A CA 1
ATOM 650 C C . THR A 1 88 ? 7.885 20.776 -9.061 1.00 43.69 88 THR A C 1
ATOM 652 O O . THR A 1 88 ? 7.061 19.911 -9.349 1.00 43.69 88 THR A O 1
ATOM 655 N N . THR A 1 89 ? 9.186 20.473 -9.007 1.00 52.66 89 THR A N 1
ATOM 656 C CA . THR A 1 89 ? 9.720 19.146 -9.320 1.00 52.66 89 THR A CA 1
ATOM 657 C C . THR A 1 89 ? 9.656 18.248 -8.087 1.00 52.66 89 THR A C 1
ATOM 659 O O . THR A 1 89 ? 10.501 18.337 -7.194 1.00 52.66 89 THR A O 1
ATOM 662 N N . VAL A 1 90 ? 8.675 17.343 -8.056 1.00 57.62 90 VAL A N 1
ATOM 663 C CA . VAL A 1 90 ? 8.575 16.290 -7.034 1.00 57.62 90 VAL A CA 1
ATOM 664 C C . VAL A 1 90 ? 9.847 15.439 -7.051 1.00 57.62 90 VAL A C 1
ATOM 666 O O . VAL A 1 90 ? 10.191 14.813 -8.057 1.00 57.62 90 VAL A O 1
ATOM 669 N N . LEU A 1 91 ? 10.570 15.422 -5.930 1.00 68.62 91 LEU A N 1
ATOM 670 C CA . LEU A 1 91 ? 11.782 14.618 -5.789 1.00 68.62 91 LEU A CA 1
ATOM 671 C C . LEU A 1 91 ? 11.436 13.136 -5.558 1.00 68.62 91 LEU A C 1
ATOM 673 O O . LEU A 1 91 ? 10.453 12.824 -4.882 1.00 68.62 91 LEU A O 1
ATOM 677 N N . PRO A 1 92 ? 12.274 12.195 -6.041 1.00 67.00 92 PRO A N 1
ATOM 678 C CA . PRO A 1 92 ? 12.060 10.766 -5.820 1.00 67.00 92 PRO A CA 1
ATOM 679 C C . PRO A 1 92 ? 12.188 10.362 -4.348 1.00 67.00 92 PRO A C 1
ATOM 681 O O . PRO A 1 92 ? 11.698 9.297 -3.992 1.00 67.00 92 PRO A O 1
ATOM 684 N N . VAL A 1 93 ? 12.821 11.195 -3.517 1.00 76.12 93 VAL A N 1
ATOM 685 C CA . VAL A 1 93 ? 12.900 11.130 -2.048 1.00 76.12 93 VAL A CA 1
ATOM 686 C C . VAL A 1 93 ? 12.960 12.559 -1.504 1.00 76.12 93 VAL A C 1
ATOM 688 O O . VAL A 1 93 ? 13.531 13.441 -2.150 1.00 76.12 93 VAL A O 1
ATOM 691 N N . ALA A 1 94 ? 12.362 12.801 -0.342 1.00 79.12 94 ALA A N 1
ATOM 692 C CA . ALA A 1 94 ? 12.183 14.137 0.228 1.00 79.12 94 ALA A CA 1
ATOM 693 C C . ALA A 1 94 ? 13.172 14.471 1.361 1.00 79.12 94 ALA A C 1
ATOM 695 O O . ALA A 1 94 ? 13.237 15.617 1.803 1.00 79.12 94 ALA A O 1
ATOM 696 N N . SER A 1 95 ? 13.965 13.499 1.813 1.00 85.50 95 SER A N 1
ATOM 697 C CA . SER A 1 95 ? 14.975 13.673 2.865 1.00 85.50 95 SER A CA 1
ATOM 698 C C . SER A 1 95 ? 16.291 12.965 2.539 1.00 85.50 95 SER A C 1
ATOM 700 O O . SER A 1 95 ? 16.345 12.041 1.717 1.00 85.50 95 SER A O 1
ATOM 702 N N . TYR A 1 96 ? 17.367 13.357 3.228 1.00 89.12 96 TYR A N 1
ATOM 703 C CA . TYR A 1 96 ? 18.635 12.639 3.135 1.00 89.12 96 TYR A CA 1
ATOM 704 C C . TYR A 1 96 ? 18.504 11.210 3.655 1.00 89.12 96 TYR A C 1
ATOM 706 O O . TYR A 1 96 ? 19.032 10.282 3.049 1.00 89.12 96 TYR A O 1
ATOM 714 N N . SER A 1 97 ? 17.765 11.031 4.747 1.00 88.25 97 SER A N 1
ATOM 715 C CA . SER A 1 97 ? 17.475 9.728 5.344 1.00 88.25 97 SER A CA 1
ATOM 716 C C . SER A 1 97 ? 16.722 8.808 4.377 1.00 88.25 97 SER A C 1
ATOM 718 O O . SER A 1 97 ? 17.088 7.642 4.231 1.00 88.25 97 SER A O 1
ATOM 720 N N . GLY A 1 98 ? 15.739 9.333 3.637 1.00 85.00 98 GLY A N 1
ATOM 721 C CA . GLY A 1 98 ? 15.048 8.610 2.566 1.00 85.00 98 GLY A CA 1
ATOM 722 C C . GLY A 1 98 ? 15.990 8.207 1.432 1.00 85.00 98 GLY A C 1
ATOM 723 O O . GLY A 1 98 ? 16.002 7.049 1.005 1.00 85.00 98 GLY A O 1
ATOM 724 N N . LEU A 1 99 ? 16.859 9.126 0.993 1.00 87.88 99 LEU A N 1
ATOM 725 C CA . LEU A 1 99 ? 17.881 8.817 -0.008 1.00 87.88 99 LEU A CA 1
ATOM 726 C C . LEU A 1 99 ? 18.839 7.729 0.494 1.00 87.88 99 LEU A C 1
ATOM 728 O O . LEU A 1 99 ? 19.082 6.756 -0.215 1.00 87.88 99 LEU A O 1
ATOM 732 N N . TRP A 1 100 ? 19.313 7.825 1.735 1.00 91.62 100 TRP A N 1
ATOM 733 C CA . TRP A 1 100 ? 20.177 6.824 2.357 1.00 91.62 100 TRP A CA 1
ATOM 734 C C . TRP A 1 100 ? 19.511 5.440 2.395 1.00 91.62 100 TRP A C 1
ATOM 736 O O . TRP A 1 100 ? 20.120 4.466 1.945 1.00 91.62 100 TRP A O 1
ATOM 746 N N . LYS A 1 101 ? 18.240 5.356 2.829 1.00 87.50 101 LYS A N 1
ATOM 747 C CA . LYS A 1 101 ? 17.441 4.111 2.868 1.00 87.50 101 LYS A CA 1
ATOM 748 C C . LYS A 1 101 ? 17.268 3.487 1.478 1.00 87.50 101 LYS A C 1
ATOM 750 O O . LYS A 1 101 ? 17.224 2.267 1.353 1.00 87.50 101 LYS A O 1
ATOM 755 N N . SER A 1 102 ? 17.219 4.304 0.425 1.00 84.75 102 SER A N 1
ATOM 756 C CA . SER A 1 102 ? 17.109 3.820 -0.958 1.00 84.75 102 SER A CA 1
ATOM 757 C C . SER A 1 102 ? 18.423 3.261 -1.530 1.00 84.75 102 SER A C 1
ATOM 759 O O . SER A 1 102 ? 18.384 2.375 -2.391 1.00 84.75 102 SER A O 1
ATOM 761 N N . VAL A 1 103 ? 19.576 3.753 -1.056 1.00 90.62 103 VAL A N 1
ATOM 762 C CA . VAL A 1 103 ? 20.903 3.417 -1.600 1.00 90.62 103 VAL A CA 1
ATOM 763 C C . VAL A 1 103 ? 21.597 2.328 -0.785 1.00 90.62 103 VAL A C 1
ATOM 765 O O . VAL A 1 103 ? 21.983 1.304 -1.346 1.00 90.62 103 VAL A O 1
ATOM 768 N N . ILE A 1 104 ? 21.764 2.526 0.524 1.00 93.31 104 ILE A N 1
ATOM 769 C CA . ILE A 1 104 ? 22.720 1.751 1.328 1.00 93.31 104 ILE A CA 1
ATOM 770 C C . ILE A 1 104 ? 22.284 0.299 1.550 1.00 93.31 104 ILE A C 1
ATOM 772 O O . ILE A 1 104 ? 23.072 -0.588 1.225 1.00 93.31 104 ILE A O 1
ATOM 776 N N . PRO A 1 105 ? 21.053 -0.006 2.007 1.00 89.56 105 PRO A N 1
ATOM 777 C CA . PRO A 1 105 ? 20.622 -1.397 2.166 1.00 89.56 105 PRO A CA 1
ATOM 778 C C . PRO A 1 105 ? 20.688 -2.195 0.856 1.00 89.56 105 PRO A C 1
ATOM 780 O O . PRO A 1 105 ? 21.120 -3.345 0.850 1.00 89.56 105 PRO A O 1
ATOM 783 N N . GLY A 1 106 ? 20.312 -1.569 -0.267 1.00 88.00 106 GLY A N 1
ATOM 784 C CA . GLY A 1 106 ? 20.407 -2.182 -1.594 1.00 88.00 106 GLY A CA 1
ATOM 785 C C . GLY A 1 106 ? 21.852 -2.471 -2.004 1.00 88.00 106 GLY A C 1
ATOM 786 O O . GLY A 1 106 ? 22.137 -3.566 -2.482 1.00 88.00 106 GLY A O 1
ATOM 787 N N . ALA A 1 107 ? 22.764 -1.528 -1.751 1.00 91.00 107 ALA A N 1
ATOM 788 C CA . ALA A 1 107 ? 24.190 -1.696 -2.015 1.00 91.00 107 ALA A CA 1
ATOM 789 C C . ALA A 1 107 ? 24.792 -2.849 -1.203 1.00 91.00 107 ALA A C 1
ATOM 791 O O . ALA A 1 107 ? 25.456 -3.708 -1.772 1.00 91.00 107 ALA A O 1
ATOM 792 N N . LEU A 1 108 ? 24.515 -2.905 0.104 1.00 91.94 108 LEU A N 1
ATOM 793 C CA . LEU A 1 108 ? 25.049 -3.942 0.993 1.00 91.94 108 LEU A CA 1
ATOM 794 C C . LEU A 1 108 ? 24.466 -5.328 0.702 1.00 91.94 108 LEU A C 1
ATOM 796 O O . LEU A 1 108 ? 25.167 -6.326 0.839 1.00 91.94 108 LEU A O 1
ATOM 800 N N . LYS A 1 109 ? 23.199 -5.393 0.272 1.00 91.38 109 LYS A N 1
ATOM 801 C CA . LYS A 1 109 ? 22.586 -6.637 -0.208 1.00 91.38 109 LYS A CA 1
ATOM 802 C C . LYS A 1 109 ? 23.222 -7.111 -1.517 1.00 91.38 109 LYS A C 1
ATOM 804 O O . LYS A 1 109 ? 23.332 -8.314 -1.726 1.00 91.38 109 LYS A O 1
ATOM 809 N N . CYS A 1 110 ? 23.609 -6.180 -2.387 1.00 89.50 110 CYS A N 1
ATOM 810 C CA . CYS A 1 110 ? 24.250 -6.492 -3.657 1.00 89.50 110 CYS A CA 1
ATOM 811 C C . CYS A 1 110 ? 25.704 -6.948 -3.484 1.00 89.50 110 CYS A C 1
ATOM 813 O O . CYS A 1 110 ? 26.118 -7.952 -4.052 1.00 89.50 110 CYS A O 1
ATOM 815 N N . ASP A 1 111 ? 26.482 -6.215 -2.692 1.00 91.06 111 ASP A N 1
ATOM 816 C CA . ASP A 1 111 ? 27.897 -6.472 -2.449 1.00 91.06 111 ASP A CA 1
ATOM 817 C C . ASP A 1 111 ? 28.255 -6.096 -1.002 1.00 91.06 111 ASP A C 1
ATOM 819 O O . ASP A 1 111 ? 28.454 -4.915 -0.688 1.00 91.06 111 ASP A O 1
ATOM 823 N N . PRO A 1 112 ? 28.375 -7.093 -0.105 1.00 90.38 112 PRO A N 1
ATOM 824 C CA . PRO A 1 112 ? 28.798 -6.876 1.277 1.00 90.38 112 PRO A CA 1
ATOM 825 C C . PRO A 1 112 ? 30.186 -6.227 1.405 1.00 90.38 112 PRO A C 1
ATOM 827 O O . PRO A 1 112 ? 30.491 -5.627 2.433 1.00 90.38 112 PRO A O 1
ATOM 830 N N . GLY A 1 113 ? 31.030 -6.278 0.367 1.00 89.31 113 GLY A N 1
ATOM 831 C CA . GLY A 1 113 ? 32.318 -5.581 0.329 1.00 89.31 113 GLY A CA 1
ATOM 832 C C . GLY A 1 113 ? 32.195 -4.052 0.315 1.00 89.31 113 GLY A C 1
ATOM 833 O O . GLY A 1 113 ? 33.184 -3.350 0.535 1.00 89.31 113 GLY A O 1
ATOM 834 N N . LEU A 1 114 ? 30.990 -3.511 0.102 1.00 89.25 114 LEU A N 1
ATOM 835 C CA . LEU A 1 114 ? 30.718 -2.075 0.141 1.00 89.25 114 LEU A CA 1
ATOM 836 C C . LEU A 1 114 ? 30.531 -1.514 1.555 1.00 89.25 114 LEU A C 1
ATOM 838 O O . LEU A 1 114 ? 30.410 -0.297 1.678 1.00 89.25 114 LEU A O 1
ATOM 842 N N . VAL A 1 115 ? 30.555 -2.337 2.615 1.00 89.38 115 VAL A N 1
ATOM 843 C CA . VAL A 1 115 ? 30.392 -1.870 4.010 1.00 89.38 115 VAL A CA 1
ATOM 844 C C . VAL A 1 115 ? 31.336 -0.711 4.326 1.00 89.38 115 VAL A C 1
ATOM 846 O O . VAL A 1 115 ? 30.867 0.358 4.698 1.00 89.38 115 VAL A O 1
ATOM 849 N N . ALA A 1 116 ? 32.638 -0.858 4.067 1.00 84.88 116 ALA A N 1
ATOM 850 C CA . ALA A 1 116 ? 33.619 0.191 4.362 1.00 84.88 116 ALA A CA 1
ATOM 851 C C . ALA A 1 116 ? 33.372 1.501 3.585 1.00 84.88 116 ALA A C 1
ATOM 853 O O . ALA A 1 116 ? 33.758 2.573 4.039 1.00 84.88 116 ALA A O 1
ATOM 854 N N . VAL A 1 117 ? 32.725 1.423 2.416 1.00 82.94 117 VAL A N 1
ATOM 855 C CA . VAL A 1 117 ? 32.353 2.594 1.605 1.00 82.94 117 VAL A CA 1
ATOM 856 C C . VAL A 1 117 ? 31.039 3.204 2.100 1.00 82.94 117 VAL A C 1
ATOM 858 O O . VAL A 1 117 ? 30.864 4.415 2.038 1.00 82.94 117 VAL A O 1
ATOM 861 N N . ALA A 1 118 ? 30.113 2.382 2.596 1.00 83.81 118 ALA A N 1
ATOM 862 C CA . ALA A 1 118 ? 28.817 2.792 3.128 1.00 83.81 118 ALA A CA 1
ATOM 863 C C . ALA A 1 118 ? 28.902 3.391 4.543 1.00 83.81 118 ALA A C 1
ATOM 865 O O . ALA A 1 118 ? 28.036 4.177 4.940 1.00 83.81 118 ALA A O 1
ATOM 866 N N . GLU A 1 119 ? 29.928 3.032 5.314 1.00 85.38 119 GLU A N 1
ATOM 867 C CA . GLU A 1 119 ? 30.158 3.573 6.648 1.00 85.38 119 GLU A CA 1
ATOM 868 C C . GLU A 1 119 ? 30.678 5.010 6.590 1.00 85.38 119 GLU A C 1
ATOM 870 O O . GLU A 1 119 ? 31.809 5.290 6.201 1.00 85.38 119 GLU A O 1
ATOM 875 N N . ASN A 1 120 ? 29.839 5.953 7.017 1.00 87.69 120 ASN A N 1
ATOM 876 C CA . ASN A 1 120 ? 30.205 7.359 7.092 1.00 87.69 120 ASN A CA 1
ATOM 877 C C . ASN A 1 120 ? 29.605 8.000 8.344 1.00 87.69 120 ASN A C 1
ATOM 879 O O . ASN A 1 120 ? 28.385 8.085 8.497 1.00 87.69 120 ASN A O 1
ATOM 883 N N . GLN A 1 121 ? 30.477 8.473 9.234 1.00 87.31 121 GLN A N 1
ATOM 884 C CA . GLN A 1 121 ? 30.075 9.055 10.512 1.00 87.31 121 GLN A CA 1
ATOM 885 C C . GLN A 1 121 ? 29.219 10.320 10.337 1.00 87.31 121 GLN A C 1
ATOM 887 O O . GLN A 1 121 ? 28.192 10.456 10.996 1.00 87.31 121 GLN A O 1
ATOM 892 N N . ARG A 1 122 ? 29.560 11.194 9.380 1.00 86.38 122 ARG A N 1
ATOM 893 C CA . ARG A 1 122 ? 28.769 12.403 9.087 1.00 86.38 122 ARG A CA 1
ATOM 894 C C . ARG A 1 122 ? 27.381 12.058 8.553 1.00 86.38 122 ARG A C 1
ATOM 896 O O . ARG A 1 122 ? 26.413 12.740 8.873 1.00 86.38 122 ARG A O 1
ATOM 903 N N . ALA A 1 123 ? 27.270 10.999 7.748 1.00 87.19 123 ALA A N 1
ATOM 904 C CA . ALA A 1 123 ? 25.977 10.514 7.274 1.00 87.19 123 ALA A CA 1
ATOM 905 C C . ALA A 1 123 ? 25.117 9.998 8.438 1.00 87.19 123 ALA A C 1
ATOM 907 O O . ALA A 1 123 ? 23.939 10.336 8.512 1.00 87.19 123 ALA A O 1
ATOM 908 N N . ARG A 1 124 ? 25.709 9.243 9.378 1.00 88.00 124 ARG A N 1
ATOM 909 C CA . ARG A 1 124 ? 25.024 8.769 10.596 1.00 88.00 124 ARG A CA 1
ATOM 910 C C . ARG A 1 124 ? 24.550 9.932 11.470 1.00 88.00 124 ARG A C 1
ATOM 912 O O . ARG A 1 124 ? 23.388 9.954 11.862 1.00 88.00 124 ARG A O 1
ATOM 919 N N . GLU A 1 125 ? 25.411 10.918 11.715 1.00 89.88 125 GLU A N 1
ATOM 920 C CA . GLU A 1 125 ? 25.069 12.136 12.466 1.00 89.88 125 GLU A CA 1
ATOM 921 C C . GLU A 1 125 ? 23.937 12.917 11.797 1.00 89.88 125 GLU A C 1
ATOM 923 O O . GLU A 1 125 ? 23.007 13.362 12.466 1.00 89.88 125 GLU A O 1
ATOM 928 N N . ARG A 1 126 ? 23.964 13.031 10.465 1.00 89.69 126 ARG A N 1
ATOM 929 C CA . ARG A 1 126 ? 22.904 13.702 9.713 1.00 89.69 126 ARG A CA 1
ATOM 930 C C . ARG A 1 126 ? 21.571 12.965 9.789 1.00 89.69 126 ARG A C 1
ATOM 932 O O . ARG A 1 126 ? 20.553 13.614 9.993 1.00 89.69 126 ARG A O 1
ATOM 939 N N . ILE A 1 127 ? 21.568 11.642 9.645 1.00 89.69 127 ILE A N 1
ATOM 940 C CA . ILE A 1 127 ? 20.349 10.829 9.786 1.00 89.69 127 ILE A CA 1
ATOM 941 C C . ILE A 1 127 ? 19.791 10.968 11.203 1.00 89.69 127 ILE A C 1
ATOM 943 O O . ILE A 1 127 ? 18.593 11.166 11.373 1.00 89.69 127 ILE A O 1
ATOM 947 N N . ALA A 1 128 ? 20.654 10.933 12.223 1.00 89.25 128 ALA A N 1
ATOM 948 C CA . ALA A 1 128 ? 20.241 11.147 13.607 1.00 89.25 128 ALA A CA 1
ATOM 949 C C . ALA A 1 128 ? 19.639 12.549 13.820 1.00 89.25 128 ALA A C 1
ATOM 951 O O . ALA A 1 128 ? 18.613 12.679 14.486 1.00 89.25 128 ALA A O 1
ATOM 952 N N . ALA A 1 129 ? 20.227 13.587 13.217 1.00 89.06 129 ALA A N 1
ATOM 953 C CA . ALA A 1 129 ? 19.707 14.950 13.280 1.00 89.06 129 ALA A CA 1
ATOM 954 C C . ALA A 1 129 ? 18.358 15.106 12.552 1.00 89.06 129 ALA A C 1
ATOM 956 O O . ALA A 1 129 ? 17.450 15.743 13.083 1.00 89.06 129 ALA A O 1
ATOM 957 N N . GLU A 1 130 ? 18.197 14.512 11.363 1.00 90.81 130 GLU A N 1
ATOM 958 C CA . GLU A 1 130 ? 16.917 14.513 10.638 1.00 90.81 130 GLU A CA 1
ATOM 959 C C . GLU A 1 130 ? 15.835 13.743 11.405 1.00 90.81 130 GLU A C 1
ATOM 961 O O . GLU A 1 130 ? 14.710 14.231 11.503 1.00 90.81 130 GLU A O 1
ATOM 966 N N . ARG A 1 131 ? 16.183 12.607 12.024 1.00 90.62 131 ARG A N 1
ATOM 967 C CA . ARG A 1 131 ? 15.281 11.835 12.892 1.00 90.62 131 ARG A CA 1
ATOM 968 C C . ARG A 1 131 ? 14.826 12.653 14.098 1.00 90.62 131 ARG A C 1
ATOM 970 O O . ARG A 1 131 ? 13.630 12.743 14.353 1.00 90.62 131 ARG A O 1
ATOM 977 N N . ALA A 1 132 ? 15.753 13.309 14.800 1.00 90.25 132 ALA A N 1
ATOM 978 C CA . ALA A 1 132 ? 15.422 14.180 15.931 1.00 90.25 132 ALA A CA 1
ATOM 979 C C . ALA A 1 132 ? 14.551 15.384 15.517 1.00 90.25 132 ALA A C 1
ATOM 981 O O . ALA A 1 132 ? 13.719 15.852 16.291 1.00 90.25 132 ALA A O 1
ATOM 982 N N . GLY A 1 133 ? 14.718 15.877 14.285 1.00 90.88 133 GLY A N 1
ATOM 983 C CA . GLY A 1 133 ? 13.943 16.978 13.711 1.00 90.88 133 GLY A CA 1
ATOM 984 C C . GLY A 1 133 ? 12.668 16.566 12.964 1.00 90.88 133 GLY A C 1
ATOM 985 O O . GLY A 1 133 ? 12.028 17.435 12.359 1.00 90.88 133 GLY A O 1
ATOM 986 N N . ALA A 1 134 ? 12.288 15.284 12.959 1.00 93.00 134 ALA A N 1
ATOM 987 C CA . ALA A 1 134 ? 11.182 14.783 12.141 1.00 93.00 134 ALA A CA 1
ATOM 988 C C . ALA A 1 134 ? 9.831 15.385 12.562 1.00 93.00 134 ALA A C 1
ATOM 990 O O . ALA A 1 134 ? 9.124 15.930 11.717 1.00 93.00 134 ALA A O 1
ATOM 991 N N . ASN A 1 135 ? 9.524 15.424 13.865 1.00 94.06 135 ASN A N 1
ATOM 992 C CA . ASN A 1 135 ? 8.284 16.030 14.377 1.00 94.06 135 ASN A CA 1
ATOM 993 C C . ASN A 1 135 ? 8.197 17.534 14.085 1.00 94.06 135 ASN A C 1
ATOM 995 O O . ASN A 1 135 ? 7.159 18.026 13.651 1.00 94.06 135 ASN A O 1
ATOM 999 N N . ALA A 1 136 ? 9.304 18.270 14.217 1.00 92.56 136 ALA A N 1
ATOM 1000 C CA . ALA A 1 136 ? 9.349 19.682 13.829 1.00 92.56 136 ALA A CA 1
ATOM 1001 C C . ALA A 1 136 ? 9.154 19.867 12.311 1.00 92.56 136 ALA A C 1
ATOM 1003 O O . ALA A 1 136 ? 8.574 20.850 11.851 1.00 92.56 136 ALA A O 1
ATOM 1004 N N . THR A 1 137 ? 9.629 18.919 11.502 1.00 91.38 137 THR A N 1
ATOM 1005 C CA . THR A 1 137 ? 9.412 18.914 10.050 1.00 91.38 137 THR A CA 1
ATOM 1006 C C . THR A 1 137 ? 7.954 18.634 9.706 1.00 91.38 137 THR A C 1
ATOM 1008 O O . THR A 1 137 ? 7.393 19.344 8.875 1.00 91.38 137 THR A O 1
ATOM 1011 N N . LEU A 1 138 ? 7.316 17.703 10.409 1.00 93.50 138 LEU A N 1
ATOM 1012 C CA . LEU A 1 138 ? 5.897 17.402 10.262 1.00 93.50 138 LEU A CA 1
ATOM 1013 C C . LEU A 1 138 ? 5.007 18.590 10.667 1.00 93.50 138 LEU A C 1
ATOM 1015 O O . LEU A 1 138 ? 4.108 18.970 9.922 1.00 93.50 138 LEU A O 1
ATOM 1019 N N . GLN A 1 139 ? 5.319 19.262 11.778 1.00 92.69 139 GLN A N 1
ATOM 1020 C CA . GLN A 1 139 ? 4.637 20.498 12.188 1.00 92.69 139 GLN A CA 1
ATOM 1021 C C . GLN A 1 139 ? 4.765 21.607 11.140 1.00 92.69 139 GLN A C 1
ATOM 1023 O O . GLN A 1 139 ? 3.799 22.317 10.866 1.00 92.69 139 GLN A O 1
ATOM 1028 N N . ARG A 1 140 ? 5.938 21.743 10.506 1.00 88.88 140 ARG A N 1
ATOM 1029 C CA . ARG A 1 140 ? 6.118 22.680 9.387 1.00 88.88 140 ARG A CA 1
ATOM 1030 C C . ARG A 1 140 ? 5.268 22.297 8.179 1.00 88.88 140 ARG A C 1
ATOM 1032 O O . ARG A 1 140 ? 4.677 23.193 7.589 1.00 88.88 140 ARG A O 1
ATOM 1039 N N . ALA A 1 141 ? 5.195 21.012 7.826 1.00 89.56 141 ALA A N 1
ATOM 1040 C CA . ALA A 1 141 ? 4.338 20.533 6.740 1.00 89.56 141 ALA A CA 1
ATOM 1041 C C . ALA A 1 141 ? 2.874 20.919 6.980 1.00 89.56 141 ALA A C 1
ATOM 1043 O O . ALA A 1 141 ? 2.250 21.527 6.117 1.00 89.56 141 ALA A O 1
ATOM 1044 N N . TYR A 1 142 ? 2.368 20.657 8.186 1.00 89.62 142 TYR A N 1
ATOM 1045 C CA . TYR A 1 142 ? 1.008 21.024 8.569 1.00 89.62 142 TYR A CA 1
ATOM 1046 C C . TYR A 1 142 ? 0.790 22.546 8.564 1.00 89.62 142 TYR A C 1
ATOM 1048 O O . TYR A 1 142 ? -0.199 23.039 8.027 1.00 89.62 142 TYR A O 1
ATOM 1056 N N . GLY A 1 143 ? 1.754 23.321 9.070 1.00 85.38 143 GLY A N 1
ATOM 1057 C CA . GLY A 1 143 ? 1.694 24.785 9.064 1.00 85.38 143 GLY A CA 1
ATOM 1058 C C . GLY A 1 143 ? 1.635 25.413 7.664 1.00 85.38 143 GLY A C 1
ATOM 1059 O O . GLY A 1 143 ? 1.067 26.496 7.509 1.00 85.38 143 GLY A O 1
ATOM 1060 N N . LEU A 1 144 ? 2.162 24.739 6.633 1.00 83.31 144 LEU A N 1
ATOM 1061 C CA . LEU A 1 144 ? 2.057 25.184 5.237 1.00 83.31 144 LEU A CA 1
ATOM 1062 C C . LEU A 1 144 ? 0.625 25.101 4.688 1.00 83.31 144 LEU A C 1
ATOM 1064 O O . LEU A 1 144 ? 0.324 25.776 3.709 1.00 83.31 144 LEU A O 1
ATOM 1068 N N . LEU A 1 145 ? -0.267 24.337 5.321 1.00 81.31 145 LEU A N 1
ATOM 1069 C CA . LEU A 1 145 ? -1.671 24.227 4.911 1.00 81.31 145 LEU A CA 1
ATOM 1070 C C . LEU A 1 145 ? -2.556 25.357 5.451 1.00 81.31 145 LEU A C 1
ATOM 1072 O O . LEU A 1 145 ? -3.736 25.431 5.097 1.00 81.31 145 LEU A O 1
ATOM 1076 N N . SER A 1 146 ? -1.997 26.246 6.281 1.00 72.50 146 SER A N 1
ATOM 1077 C CA . SER A 1 146 ? -2.741 27.321 6.939 1.00 72.50 146 SER A CA 1
ATOM 1078 C C . SER A 1 146 ? -3.491 28.215 5.931 1.00 72.50 146 SER A C 1
ATOM 1080 O O . SER A 1 146 ? -2.890 28.663 4.949 1.00 72.50 146 SER A O 1
ATOM 1082 N N . PRO A 1 147 ? -4.779 28.544 6.173 1.00 59.81 147 PRO A N 1
ATOM 1083 C CA . PRO A 1 147 ? -5.605 29.329 5.248 1.00 59.81 147 PRO A CA 1
ATOM 1084 C C . PRO A 1 147 ? -5.083 30.748 4.963 1.00 59.81 147 PRO A C 1
ATOM 1086 O O . PRO A 1 147 ? -5.492 31.365 3.983 1.00 59.81 147 PRO A O 1
ATOM 1089 N N . ASN A 1 148 ? -4.192 31.269 5.812 1.00 58.88 148 ASN A N 1
ATOM 1090 C CA . ASN A 1 148 ? -3.780 32.677 5.830 1.00 58.88 148 ASN A CA 1
ATOM 1091 C C . ASN A 1 148 ? -2.486 32.975 5.042 1.00 58.88 148 ASN A C 1
ATOM 1093 O O . ASN A 1 148 ? -1.929 34.065 5.174 1.00 58.88 148 ASN A O 1
ATOM 1097 N N . MET A 1 149 ? -1.968 32.026 4.256 1.00 53.88 149 MET A N 1
ATOM 1098 C CA . MET A 1 149 ? -0.693 32.178 3.538 1.00 53.88 149 MET A CA 1
ATOM 1099 C C . MET A 1 149 ? -0.884 32.666 2.081 1.00 53.88 149 MET A C 1
ATOM 1101 O O . MET A 1 149 ? -1.677 32.080 1.344 1.00 53.88 149 MET A O 1
ATOM 1105 N N . PRO A 1 150 ? -0.158 33.715 1.633 1.00 47.56 150 PRO A N 1
ATOM 1106 C CA . PRO A 1 150 ? -0.366 34.377 0.340 1.00 47.56 150 PRO A CA 1
ATOM 1107 C C . PRO A 1 150 ? 0.532 33.826 -0.789 1.00 47.56 150 PRO A C 1
ATOM 1109 O O . PRO A 1 150 ? 1.244 34.586 -1.443 1.00 47.56 150 PRO A O 1
ATOM 1112 N N . LEU A 1 151 ? 0.534 32.513 -1.025 1.00 49.34 151 LEU A N 1
ATOM 1113 C CA . LEU A 1 151 ? 1.245 31.900 -2.161 1.00 49.34 151 LEU A CA 1
ATOM 1114 C C . LEU A 1 151 ? 0.264 31.174 -3.089 1.00 49.34 151 LEU A C 1
ATOM 1116 O O . LEU A 1 151 ? -0.884 30.927 -2.715 1.00 49.34 151 LEU A O 1
ATOM 1120 N N . ASP A 1 152 ? 0.717 30.869 -4.309 1.00 57.41 152 ASP A N 1
ATOM 1121 C CA . ASP A 1 152 ? -0.045 30.063 -5.262 1.00 57.41 152 ASP A CA 1
ATOM 1122 C C . ASP A 1 152 ? -0.489 28.756 -4.584 1.00 57.41 152 ASP A C 1
ATOM 1124 O O . ASP A 1 152 ? 0.318 28.027 -3.998 1.00 57.41 152 ASP A O 1
ATOM 1128 N N . LYS A 1 153 ? -1.804 28.520 -4.560 1.00 64.31 153 LYS A N 1
ATOM 1129 C CA . LYS A 1 153 ? -2.445 27.570 -3.639 1.00 64.31 153 LYS A CA 1
ATOM 1130 C C . LYS A 1 153 ? -2.013 26.128 -3.892 1.00 64.31 153 LYS A C 1
ATOM 1132 O O . LYS A 1 153 ? -2.131 25.322 -2.978 1.00 64.31 153 LYS A O 1
ATOM 1137 N N . GLN A 1 154 ? -1.547 25.811 -5.097 1.00 64.62 154 GLN A N 1
ATOM 1138 C CA . GLN A 1 154 ? -1.193 24.452 -5.500 1.00 64.62 154 GLN A CA 1
ATOM 1139 C C . GLN A 1 154 ? 0.254 24.094 -5.125 1.00 64.62 154 GLN A C 1
ATOM 1141 O O . GLN A 1 154 ? 0.468 23.082 -4.460 1.00 64.62 154 GLN A O 1
ATOM 1146 N N . ASP A 1 155 ? 1.215 24.986 -5.384 1.00 67.06 155 ASP A N 1
ATOM 1147 C CA . ASP A 1 155 ? 2.627 24.806 -5.004 1.00 67.06 155 ASP A CA 1
ATOM 1148 C C . ASP A 1 155 ? 2.810 24.595 -3.490 1.00 67.06 155 ASP A C 1
ATOM 1150 O O . ASP A 1 155 ? 3.703 23.873 -3.038 1.00 67.06 155 ASP A O 1
ATOM 1154 N N . MET A 1 156 ? 1.951 25.218 -2.677 1.00 74.12 156 MET A N 1
ATOM 1155 C CA . MET A 1 156 ? 1.958 25.031 -1.225 1.00 74.12 156 MET A CA 1
ATOM 1156 C C . MET A 1 156 ? 1.514 23.630 -0.794 1.00 74.12 156 MET A C 1
ATOM 1158 O O . MET A 1 156 ? 2.059 23.109 0.178 1.00 74.12 156 MET A O 1
ATOM 1162 N N . LEU A 1 157 ? 0.545 23.029 -1.492 1.00 78.88 157 LEU A N 1
ATOM 1163 C CA . LEU A 1 157 ? 0.038 21.687 -1.186 1.00 78.88 157 LEU A CA 1
ATOM 1164 C C . LEU A 1 157 ? 1.082 20.632 -1.551 1.00 78.88 157 LEU A C 1
ATOM 1166 O O . LEU A 1 157 ? 1.409 19.789 -0.715 1.00 78.88 157 LEU A O 1
ATOM 1170 N N . ASP A 1 158 ? 1.685 20.758 -2.736 1.00 76.94 158 ASP A N 1
ATOM 1171 C CA . ASP A 1 158 ? 2.813 19.925 -3.162 1.00 76.94 158 ASP A CA 1
ATOM 1172 C C . ASP A 1 158 ? 3.968 20.020 -2.164 1.00 76.94 158 ASP A C 1
ATOM 1174 O O . ASP A 1 158 ? 4.535 19.011 -1.732 1.00 76.94 158 ASP A O 1
ATOM 1178 N N . ARG A 1 159 ? 4.288 21.242 -1.720 1.00 77.31 159 ARG A N 1
ATOM 1179 C CA . ARG A 1 159 ? 5.348 21.449 -0.736 1.00 77.31 159 ARG A CA 1
ATOM 1180 C C . ARG A 1 159 ? 4.994 20.876 0.631 1.00 77.31 159 ARG A C 1
ATOM 1182 O O . ARG A 1 159 ? 5.870 20.296 1.268 1.00 77.31 159 ARG A O 1
ATOM 1189 N N . ALA A 1 160 ? 3.759 21.030 1.099 1.00 84.56 160 ALA A N 1
ATOM 1190 C CA . ALA A 1 160 ? 3.312 20.455 2.363 1.00 84.56 160 ALA A CA 1
ATOM 1191 C C . ALA A 1 160 ? 3.417 18.923 2.335 1.00 84.56 160 ALA A C 1
ATOM 1193 O O . ALA A 1 160 ? 4.032 18.344 3.231 1.00 84.56 160 ALA A O 1
ATOM 1194 N N . ALA A 1 161 ? 2.931 18.282 1.268 1.00 84.94 161 ALA A N 1
ATOM 1195 C CA . ALA A 1 161 ? 3.049 16.840 1.072 1.00 84.94 161 ALA A CA 1
ATOM 1196 C C . ALA A 1 161 ? 4.518 16.389 1.002 1.00 84.94 161 ALA A C 1
ATOM 1198 O O . ALA A 1 161 ? 4.911 15.439 1.678 1.00 84.94 161 ALA A O 1
ATOM 1199 N N . GLN A 1 162 ? 5.372 17.114 0.270 1.00 82.06 162 GLN A N 1
ATOM 1200 C CA . GLN A 1 162 ? 6.805 16.821 0.183 1.00 82.06 162 GLN A CA 1
ATOM 1201 C C . GLN A 1 162 ? 7.511 16.947 1.543 1.00 82.06 162 GLN A C 1
ATOM 1203 O O . GLN A 1 162 ? 8.320 16.092 1.901 1.00 82.06 162 GLN A O 1
ATOM 1208 N N . VAL A 1 163 ? 7.223 17.995 2.319 1.00 85.81 163 VAL A N 1
ATOM 1209 C CA . VAL A 1 163 ? 7.816 18.186 3.653 1.00 85.81 163 VAL A CA 1
ATOM 1210 C C . VAL A 1 163 ? 7.307 17.117 4.625 1.00 85.81 163 VAL A C 1
ATOM 1212 O O . VAL A 1 163 ? 8.107 16.564 5.380 1.00 85.81 163 VAL A O 1
ATOM 1215 N N . GLY A 1 164 ? 6.017 16.770 4.567 1.00 89.62 164 GLY A N 1
ATOM 1216 C CA . GLY A 1 164 ? 5.432 15.672 5.341 1.00 89.62 164 GLY A CA 1
ATOM 1217 C C . GLY A 1 164 ? 6.093 14.335 5.013 1.00 89.62 164 GLY A C 1
ATOM 1218 O O . GLY A 1 164 ? 6.536 13.619 5.908 1.00 89.62 164 GLY A O 1
ATOM 1219 N N . ARG A 1 165 ? 6.292 14.054 3.724 1.00 89.06 165 ARG A N 1
ATOM 1220 C CA . ARG A 1 165 ? 7.036 12.885 3.249 1.00 89.06 165 ARG A CA 1
ATOM 1221 C C . ARG A 1 165 ? 8.468 12.863 3.781 1.00 89.06 165 ARG A C 1
ATOM 1223 O O . ARG A 1 165 ? 8.948 11.812 4.192 1.00 89.06 165 ARG A O 1
ATOM 1230 N N . GLY A 1 166 ? 9.143 14.010 3.810 1.00 85.81 166 GLY A N 1
ATOM 1231 C CA . GLY A 1 166 ? 10.476 14.132 4.399 1.00 85.81 166 GLY A CA 1
ATOM 1232 C C . GLY A 1 166 ? 10.498 13.753 5.883 1.00 85.81 166 GLY A C 1
ATOM 1233 O O . GLY A 1 166 ? 11.427 13.076 6.321 1.00 85.81 166 GLY A O 1
ATOM 1234 N N . ALA A 1 167 ? 9.460 14.126 6.641 1.00 91.69 167 ALA A N 1
ATOM 1235 C CA . ALA A 1 167 ? 9.316 13.733 8.042 1.00 91.69 167 ALA A CA 1
ATOM 1236 C C . ALA A 1 167 ? 9.099 12.220 8.204 1.00 91.69 167 ALA A C 1
ATOM 1238 O O . ALA A 1 167 ? 9.737 11.618 9.060 1.00 91.69 167 ALA A O 1
ATOM 1239 N N . VAL A 1 168 ? 8.274 11.598 7.358 1.00 92.06 168 VAL A N 1
ATOM 1240 C CA . VAL A 1 168 ? 8.054 10.138 7.349 1.00 92.06 168 VAL A CA 1
ATOM 1241 C C . VAL A 1 168 ? 9.338 9.383 6.981 1.00 92.06 168 VAL A C 1
ATOM 1243 O O . VAL A 1 168 ? 9.721 8.414 7.628 1.00 92.06 168 VAL A O 1
ATOM 1246 N N . GLU A 1 169 ? 10.069 9.843 5.968 1.00 88.62 169 GLU A N 1
ATOM 1247 C CA . GLU A 1 169 ? 11.306 9.192 5.528 1.00 88.62 169 GLU A CA 1
ATOM 1248 C C . GLU A 1 169 ? 12.444 9.293 6.560 1.00 88.62 169 GLU A C 1
ATOM 1250 O O . GLU A 1 169 ? 13.232 8.349 6.699 1.00 88.62 169 GLU A O 1
ATOM 1255 N N . ALA A 1 170 ? 12.541 10.417 7.275 1.00 88.50 170 ALA A N 1
ATOM 1256 C CA . ALA A 1 170 ? 13.547 10.654 8.311 1.00 88.50 170 ALA A CA 1
ATOM 1257 C C . ALA A 1 170 ? 13.157 10.130 9.696 1.00 88.50 170 ALA A C 1
ATOM 1259 O O . ALA A 1 170 ? 14.032 9.814 10.503 1.00 88.50 170 ALA A O 1
ATOM 1260 N N . GLY A 1 171 ? 11.858 10.070 9.969 1.00 88.25 171 GLY A N 1
ATOM 1261 C CA . GLY A 1 171 ? 11.305 9.756 11.271 1.00 88.25 171 GLY A CA 1
ATOM 1262 C C . GLY A 1 171 ? 11.564 8.327 11.724 1.00 88.25 171 GLY A C 1
ATOM 1263 O O . GLY A 1 171 ? 12.118 7.480 11.017 1.00 88.25 171 GLY A O 1
ATOM 1264 N N . ASP A 1 172 ? 11.122 8.082 12.947 1.00 88.31 172 ASP A N 1
ATOM 1265 C CA . ASP A 1 172 ? 11.084 6.773 13.571 1.00 88.31 172 ASP A CA 1
ATOM 1266 C C . ASP A 1 172 ? 9.666 6.501 14.054 1.00 88.31 172 ASP A C 1
ATOM 1268 O O . ASP A 1 172 ? 9.075 7.348 14.719 1.00 88.31 172 ASP A O 1
ATOM 1272 N N . ALA A 1 173 ? 9.121 5.345 13.682 1.00 86.44 173 ALA A N 1
ATOM 1273 C CA . ALA A 1 173 ? 7.723 4.999 13.903 1.00 86.44 173 ALA A CA 1
ATOM 1274 C C . ALA A 1 173 ? 7.332 4.999 15.389 1.00 86.44 173 ALA A C 1
ATOM 1276 O O . ALA A 1 173 ? 6.172 5.239 15.703 1.00 86.44 173 ALA A O 1
ATOM 1277 N N . ASP A 1 174 ? 8.294 4.796 16.295 1.00 86.00 174 ASP A N 1
ATOM 1278 C CA . ASP A 1 174 ? 8.053 4.802 17.742 1.00 86.00 174 ASP A CA 1
ATOM 1279 C C . ASP A 1 174 ? 7.963 6.216 18.345 1.00 86.00 174 ASP A C 1
ATOM 1281 O O . ASP A 1 174 ? 7.515 6.377 19.478 1.00 86.00 174 ASP A O 1
ATOM 1285 N N . THR A 1 175 ? 8.418 7.248 17.627 1.00 89.88 175 THR A N 1
ATOM 1286 C CA . THR A 1 175 ? 8.553 8.618 18.171 1.00 89.88 175 THR A CA 1
ATOM 1287 C C . THR A 1 175 ? 7.960 9.711 17.289 1.00 89.88 175 THR A C 1
ATOM 1289 O O . THR A 1 175 ? 7.785 10.844 17.750 1.00 89.88 175 THR A O 1
ATOM 1292 N N . LEU A 1 176 ? 7.662 9.405 16.025 1.00 93.69 176 LEU A N 1
ATOM 1293 C CA . LEU A 1 176 ? 6.973 10.321 15.131 1.00 93.69 176 LEU A CA 1
ATOM 1294 C C . LEU A 1 176 ? 5.539 10.537 15.634 1.00 93.69 176 LEU A C 1
ATOM 1296 O O . LEU A 1 176 ? 4.858 9.593 16.025 1.00 93.69 176 LEU A O 1
ATOM 1300 N N . ASP A 1 177 ? 5.076 11.782 15.605 1.00 94.69 177 ASP A N 1
ATOM 1301 C CA . ASP A 1 177 ? 3.711 12.147 15.974 1.00 94.69 177 ASP A CA 1
ATOM 1302 C C . ASP A 1 177 ? 2.720 11.653 14.904 1.00 94.69 177 ASP A C 1
ATOM 1304 O O . ASP A 1 177 ? 2.419 12.335 13.919 1.00 94.69 177 ASP A O 1
ATOM 1308 N N . MET A 1 178 ? 2.251 10.416 15.081 1.00 93.94 178 MET A N 1
ATOM 1309 C CA . MET A 1 178 ? 1.337 9.746 14.152 1.00 93.94 178 MET A CA 1
ATOM 1310 C C . MET A 1 178 ? -0.034 10.423 14.083 1.00 93.94 178 MET A C 1
ATOM 1312 O O . MET A 1 178 ? -0.697 10.361 13.047 1.00 93.94 178 MET A O 1
ATOM 1316 N N . ASP A 1 179 ? -0.450 11.101 15.151 1.00 92.50 179 ASP A N 1
ATOM 1317 C CA . ASP A 1 179 ? -1.705 11.844 15.179 1.00 92.50 179 ASP A CA 1
ATOM 1318 C C . ASP A 1 179 ? -1.605 13.103 14.321 1.00 92.50 179 ASP A C 1
ATOM 1320 O O . ASP A 1 179 ? -2.478 13.350 13.487 1.00 92.50 179 ASP A O 1
ATOM 1324 N N . LEU A 1 180 ? -0.504 13.848 14.433 1.00 93.94 180 LEU A N 1
ATOM 1325 C CA . LEU A 1 180 ? -0.233 14.980 13.552 1.00 93.94 180 LEU A CA 1
ATOM 1326 C C . LEU A 1 180 ? -0.086 14.559 12.087 1.00 93.94 180 LEU A C 1
ATOM 1328 O O . LEU A 1 180 ? -0.545 15.274 11.197 1.00 93.94 180 LEU A O 1
ATOM 1332 N N . LEU A 1 181 ? 0.514 13.396 11.824 1.00 94.88 181 LEU A N 1
ATOM 1333 C CA . LEU A 1 181 ? 0.609 12.849 10.471 1.00 94.88 181 LEU A CA 1
ATOM 1334 C C . LEU A 1 181 ? -0.780 12.523 9.907 1.00 94.88 181 LEU A C 1
ATOM 1336 O O . LEU A 1 181 ? -1.077 12.855 8.763 1.00 94.88 181 LEU A O 1
ATOM 1340 N N . SER A 1 182 ? -1.655 11.945 10.728 1.00 93.69 182 SER A N 1
ATOM 1341 C CA . SER A 1 182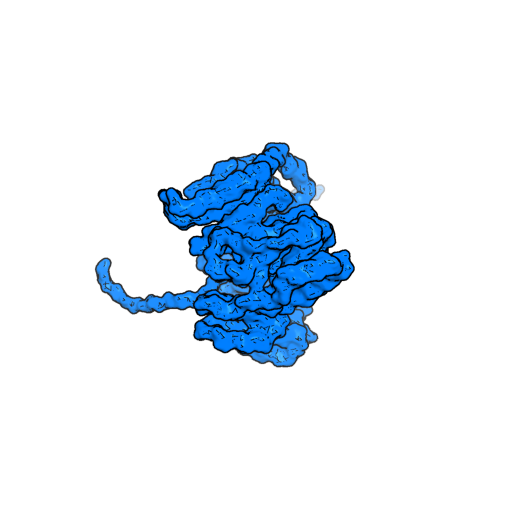 ? -3.044 11.662 10.363 1.00 93.69 182 SER A CA 1
ATOM 1342 C C . SER A 1 182 ? -3.857 12.939 10.094 1.00 93.69 182 SER A C 1
ATOM 1344 O O . SER A 1 182 ? -4.611 13.014 9.117 1.00 93.69 182 SER A O 1
ATOM 1346 N N . MET A 1 183 ? -3.658 13.981 10.907 1.00 91.94 183 MET A N 1
ATOM 1347 C CA . MET A 1 183 ? -4.250 15.303 10.675 1.00 91.94 183 MET A CA 1
ATOM 1348 C C . MET A 1 183 ? -3.730 15.944 9.383 1.00 91.94 183 MET A C 1
ATOM 1350 O O . MET A 1 183 ? -4.510 16.548 8.649 1.00 91.94 183 MET A O 1
ATOM 1354 N N . LEU A 1 184 ? -2.442 15.779 9.057 1.00 92.50 184 LEU A N 1
ATOM 1355 C CA . LEU A 1 184 ? -1.870 16.264 7.799 1.00 92.50 184 LEU A CA 1
ATOM 1356 C C . LEU A 1 184 ? -2.555 15.634 6.579 1.00 92.50 184 LEU A C 1
ATOM 1358 O O . LEU A 1 184 ? -2.917 16.368 5.660 1.00 92.50 184 LEU A O 1
ATOM 1362 N N . HIS A 1 185 ? -2.782 14.315 6.584 1.00 92.88 185 HIS A N 1
ATOM 1363 C CA . HIS A 1 185 ? -3.535 13.639 5.515 1.00 92.88 185 HIS A CA 1
ATOM 1364 C C . HIS A 1 185 ? -4.941 14.224 5.374 1.00 92.88 185 HIS A C 1
ATOM 1366 O O . HIS A 1 185 ? -5.358 14.605 4.281 1.00 92.88 185 HIS A O 1
ATOM 1372 N N . SER A 1 186 ? -5.641 14.368 6.502 1.00 90.50 186 SER A N 1
ATOM 1373 C CA . SER A 1 186 ? -7.022 14.866 6.549 1.00 90.50 186 SER A CA 1
ATOM 1374 C C . SER A 1 186 ? -7.138 16.313 6.054 1.00 90.50 186 SER A C 1
ATOM 1376 O O . SER A 1 186 ? -8.104 16.654 5.378 1.00 90.50 186 SER A O 1
ATOM 1378 N N . ALA A 1 187 ? -6.140 17.155 6.332 1.00 88.56 187 ALA A N 1
ATOM 1379 C CA . ALA A 1 187 ? -6.094 18.544 5.874 1.00 88.56 187 ALA A CA 1
ATOM 1380 C C . ALA A 1 187 ? -5.667 18.692 4.399 1.00 88.56 187 ALA A C 1
ATOM 1382 O O . ALA A 1 187 ? -6.066 19.651 3.733 1.00 88.56 187 ALA A O 1
ATOM 1383 N N . LEU A 1 188 ? -4.859 17.765 3.869 1.00 87.25 188 LEU A N 1
ATOM 1384 C CA . LEU A 1 188 ? -4.487 17.736 2.449 1.00 87.25 188 LEU A CA 1
ATOM 1385 C C . LEU A 1 188 ? -5.655 17.294 1.564 1.00 87.25 188 LEU A C 1
ATOM 1387 O O . LEU A 1 188 ? -5.872 17.876 0.500 1.00 87.25 188 LEU A O 1
ATOM 1391 N N . ASN A 1 189 ? -6.414 16.294 2.008 1.00 86.88 189 ASN A N 1
ATOM 1392 C CA . ASN A 1 189 ? -7.360 15.559 1.172 1.00 86.88 189 ASN A CA 1
ATOM 1393 C C . ASN A 1 189 ? -8.416 16.423 0.449 1.00 86.88 189 ASN A C 1
ATOM 1395 O O . ASN A 1 189 ? -8.588 16.250 -0.756 1.00 86.88 189 ASN A O 1
ATOM 1399 N N . PRO A 1 190 ? -9.064 17.425 1.083 1.00 81.50 190 PRO A N 1
ATOM 1400 C CA . PRO A 1 190 ? -10.060 18.253 0.397 1.00 81.50 190 PRO A CA 1
ATOM 1401 C C . PRO A 1 190 ? -9.492 19.096 -0.755 1.00 81.50 190 PRO A C 1
ATOM 1403 O O . PRO A 1 190 ? -10.251 19.599 -1.583 1.00 81.50 190 PRO A O 1
ATOM 1406 N N . ARG A 1 191 ? -8.170 19.317 -0.786 1.00 81.25 191 ARG A N 1
ATOM 1407 C CA . ARG A 1 191 ? -7.499 20.252 -1.708 1.00 81.25 191 ARG A CA 1
ATOM 1408 C C . ARG A 1 191 ? -6.542 19.546 -2.671 1.00 81.25 191 ARG A C 1
ATOM 1410 O O . ARG A 1 191 ? -6.324 20.052 -3.767 1.00 81.25 191 ARG A O 1
ATOM 1417 N N . ALA A 1 192 ? -5.980 18.410 -2.264 1.00 81.44 192 ALA A N 1
ATOM 1418 C CA . ALA A 1 192 ? -5.068 17.581 -3.042 1.00 81.44 192 ALA A CA 1
ATOM 1419 C C . ALA A 1 192 ? -5.189 16.099 -2.616 1.00 81.44 192 ALA A C 1
ATOM 1421 O O . ALA A 1 192 ? -4.297 15.588 -1.932 1.00 81.44 192 ALA A O 1
ATOM 1422 N N . PRO A 1 193 ? -6.282 15.410 -3.000 1.00 82.56 193 PRO A N 1
ATOM 1423 C CA . PRO A 1 193 ? -6.540 14.027 -2.589 1.00 82.56 193 PRO A CA 1
ATOM 1424 C C . PRO A 1 193 ? -5.433 13.067 -3.039 1.00 82.56 193 PRO A C 1
ATOM 1426 O O . PRO A 1 193 ? -4.929 12.299 -2.229 1.00 82.56 193 PRO A O 1
ATOM 1429 N N . ASP A 1 194 ? -4.935 13.206 -4.273 1.00 80.69 194 ASP A N 1
ATOM 1430 C CA . ASP A 1 194 ? -3.849 12.364 -4.800 1.00 80.69 194 ASP A CA 1
ATOM 1431 C C . ASP A 1 194 ? -2.567 12.435 -3.945 1.00 80.69 194 ASP A C 1
ATOM 1433 O O . ASP A 1 194 ? -1.865 11.439 -3.765 1.00 80.69 194 ASP A O 1
ATOM 1437 N N . LEU A 1 195 ? -2.251 13.617 -3.398 1.00 83.88 195 LEU A N 1
ATOM 1438 C CA . LEU A 1 195 ? -1.084 13.806 -2.531 1.00 83.88 195 LEU A CA 1
ATOM 1439 C C . LEU A 1 195 ? -1.314 13.232 -1.131 1.00 83.88 195 LEU A C 1
ATOM 1441 O O . LEU A 1 195 ? -0.374 12.713 -0.528 1.00 83.88 195 LEU A O 1
ATOM 1445 N N . ALA A 1 196 ? -2.540 13.345 -0.609 1.00 88.44 196 ALA A N 1
ATOM 1446 C CA . ALA A 1 196 ? -2.917 12.747 0.666 1.00 88.44 196 ALA A CA 1
ATOM 1447 C C . ALA A 1 196 ? -2.847 11.213 0.582 1.00 88.44 196 ALA A C 1
ATOM 1449 O O . ALA A 1 196 ? -2.270 10.583 1.464 1.00 88.44 196 ALA A O 1
ATOM 1450 N N . ASP A 1 197 ? -3.334 10.632 -0.514 1.00 87.25 197 ASP A N 1
ATOM 1451 C CA . ASP A 1 197 ? -3.340 9.189 -0.770 1.00 87.25 197 ASP A CA 1
ATOM 1452 C C . ASP A 1 197 ? -1.917 8.615 -0.941 1.00 87.25 197 ASP A C 1
ATOM 1454 O O . ASP A 1 197 ? -1.574 7.595 -0.327 1.00 87.25 197 ASP A O 1
ATOM 1458 N N . ASP A 1 198 ? -1.041 9.289 -1.704 1.00 85.88 198 ASP A N 1
ATOM 1459 C CA . ASP A 1 198 ? 0.379 8.903 -1.816 1.00 85.88 198 ASP A CA 1
ATOM 1460 C C . ASP A 1 198 ? 1.081 8.979 -0.452 1.00 85.88 198 ASP A C 1
ATOM 1462 O O . ASP A 1 198 ? 1.783 8.042 -0.053 1.00 85.88 198 ASP A O 1
ATOM 1466 N N . LEU A 1 199 ? 0.872 10.064 0.304 1.00 90.62 199 LEU A N 1
ATOM 1467 C CA . LEU A 1 199 ? 1.482 10.224 1.622 1.00 90.62 199 LEU A CA 1
ATOM 1468 C C . LEU A 1 199 ? 0.945 9.192 2.624 1.00 90.62 199 LEU A C 1
ATOM 1470 O O . LEU A 1 199 ? 1.719 8.676 3.436 1.00 90.62 199 LEU A O 1
ATOM 1474 N N . PHE A 1 200 ? -0.346 8.861 2.568 1.00 95.12 200 PHE A N 1
ATOM 1475 C CA . PHE A 1 200 ? -0.975 7.850 3.413 1.00 95.12 200 PHE A CA 1
ATOM 1476 C C . PHE A 1 200 ? -0.388 6.462 3.155 1.00 95.12 200 PHE A C 1
ATOM 1478 O O . PHE A 1 200 ? 0.071 5.812 4.096 1.00 95.12 200 PHE A O 1
ATOM 1485 N N . THR A 1 201 ? -0.292 6.047 1.889 1.00 91.81 201 THR A N 1
ATOM 1486 C CA . THR A 1 201 ? 0.308 4.755 1.512 1.00 91.81 201 THR A CA 1
ATOM 1487 C C . THR A 1 201 ? 1.747 4.644 2.026 1.00 91.81 201 THR A C 1
ATOM 1489 O O . THR A 1 201 ? 2.119 3.655 2.658 1.00 91.81 201 THR A O 1
ATOM 1492 N N . ARG A 1 202 ? 2.547 5.706 1.867 1.00 90.12 202 ARG A N 1
ATOM 1493 C CA . ARG A 1 202 ? 3.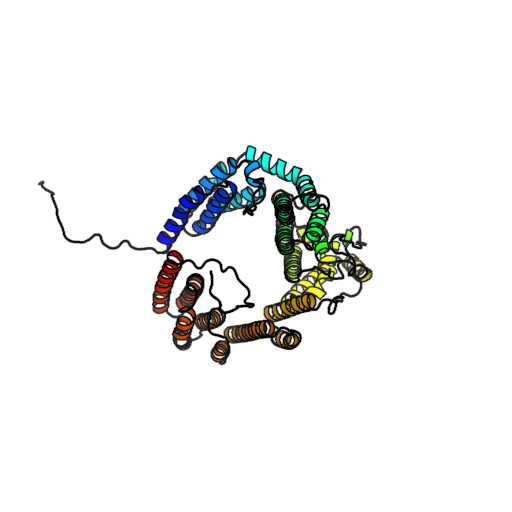913 5.772 2.421 1.00 90.12 202 ARG A CA 1
ATOM 1494 C C . ARG A 1 202 ? 3.945 5.732 3.945 1.00 90.12 202 ARG A C 1
ATOM 1496 O O . ARG A 1 202 ? 4.896 5.214 4.522 1.00 90.12 202 ARG A O 1
ATOM 1503 N N . SER A 1 203 ? 2.937 6.297 4.604 1.00 95.25 203 SER A N 1
ATOM 1504 C CA . SER A 1 203 ? 2.834 6.291 6.065 1.00 95.25 203 SER A CA 1
ATOM 1505 C C . SER A 1 203 ? 2.534 4.890 6.599 1.00 95.25 203 SER A C 1
ATOM 1507 O O . SER A 1 203 ? 3.107 4.497 7.613 1.00 95.25 203 SER A O 1
ATOM 1509 N N . LEU A 1 204 ? 1.707 4.109 5.895 1.00 96.12 204 LEU A N 1
ATOM 1510 C CA . LEU A 1 204 ? 1.499 2.693 6.205 1.00 96.12 204 LEU A CA 1
ATOM 1511 C C . LEU A 1 204 ? 2.803 1.902 6.051 1.00 96.12 204 LEU A C 1
ATOM 1513 O O . LEU A 1 204 ? 3.210 1.204 6.978 1.00 96.12 204 LEU A O 1
ATOM 1517 N N . GLU A 1 205 ? 3.507 2.064 4.925 1.00 92.00 205 GLU A N 1
ATOM 1518 C CA . GLU A 1 205 ? 4.817 1.432 4.712 1.00 92.00 205 GLU A CA 1
ATOM 1519 C C . GLU A 1 205 ? 5.825 1.823 5.798 1.00 92.00 205 GLU A C 1
ATOM 1521 O O . GLU A 1 205 ? 6.582 0.980 6.276 1.00 92.00 205 GLU A O 1
ATOM 1526 N N . PHE A 1 206 ? 5.820 3.087 6.223 1.00 92.69 206 PHE A N 1
ATOM 1527 C CA . PHE A 1 206 ? 6.681 3.583 7.288 1.00 92.69 206 PHE A CA 1
ATOM 1528 C C . PHE A 1 206 ? 6.429 2.873 8.622 1.00 92.69 206 PHE A C 1
ATOM 1530 O O . PHE A 1 206 ? 7.388 2.365 9.208 1.00 92.69 206 PHE A O 1
ATOM 1537 N N . VAL A 1 207 ? 5.170 2.764 9.061 1.00 94.12 207 VAL A N 1
ATOM 1538 C CA . VAL A 1 207 ? 4.809 2.020 10.284 1.00 94.12 207 VAL A CA 1
ATOM 1539 C C . VAL A 1 207 ? 5.218 0.552 10.165 1.00 94.12 207 VAL A C 1
ATOM 1541 O O . VAL A 1 207 ? 5.820 -0.000 11.085 1.00 94.12 207 VAL A O 1
ATOM 1544 N N . MET A 1 208 ? 4.958 -0.065 9.011 1.00 93.69 208 MET A N 1
ATOM 1545 C CA . MET A 1 208 ? 5.288 -1.471 8.763 1.00 93.69 208 MET A CA 1
ATOM 1546 C C . MET A 1 208 ? 6.792 -1.732 8.606 1.00 93.69 208 MET A C 1
ATOM 1548 O O . MET A 1 208 ? 7.232 -2.868 8.758 1.00 93.69 208 MET A O 1
ATOM 1552 N N . SER A 1 209 ? 7.594 -0.703 8.323 1.00 88.44 209 SER A N 1
ATOM 1553 C CA . SER A 1 209 ? 9.055 -0.806 8.206 1.00 88.44 209 SER A CA 1
ATOM 1554 C C . SER A 1 209 ? 9.796 -0.741 9.546 1.00 88.44 209 SER A C 1
ATOM 1556 O O . SER A 1 209 ? 11.017 -0.922 9.578 1.00 88.44 209 SER A O 1
ATOM 1558 N N . ALA A 1 210 ? 9.088 -0.459 10.644 1.00 88.56 210 ALA A N 1
ATOM 1559 C CA . ALA A 1 210 ? 9.670 -0.430 11.978 1.00 88.56 210 ALA A CA 1
ATOM 1560 C C . ALA A 1 210 ? 10.205 -1.820 12.382 1.00 88.56 210 ALA A C 1
ATOM 1562 O O . ALA A 1 210 ? 9.651 -2.832 11.951 1.00 88.56 210 ALA A O 1
ATOM 1563 N N . PRO A 1 211 ? 11.238 -1.908 13.248 1.00 87.06 211 PRO A N 1
ATOM 1564 C CA . PRO A 1 211 ? 11.746 -3.197 13.729 1.00 87.06 211 PRO A CA 1
ATOM 1565 C C . PRO A 1 211 ? 10.658 -4.072 14.360 1.00 87.06 211 PRO A C 1
ATOM 1567 O O . PRO A 1 211 ? 10.669 -5.290 14.202 1.00 87.06 211 PRO A O 1
ATOM 1570 N N . VAL A 1 212 ? 9.721 -3.432 15.064 1.00 91.25 212 VAL A N 1
ATOM 1571 C CA . VAL A 1 212 ? 8.484 -4.036 15.552 1.00 91.25 212 VAL A CA 1
ATOM 1572 C C . VAL A 1 212 ? 7.348 -3.054 15.238 1.00 91.25 212 VAL A C 1
ATOM 1574 O O . VAL A 1 212 ? 7.255 -2.026 15.913 1.00 91.25 212 VAL A O 1
ATOM 1577 N N . PRO A 1 213 ? 6.523 -3.314 14.206 1.00 93.75 213 PRO A N 1
ATOM 1578 C CA . PRO A 1 213 ? 5.389 -2.461 13.857 1.00 93.75 213 PRO A CA 1
ATOM 1579 C C . PRO A 1 213 ? 4.427 -2.256 15.032 1.00 93.75 213 PRO A C 1
ATOM 1581 O O . PRO A 1 213 ? 4.273 -3.132 15.882 1.00 93.75 213 PRO A O 1
ATOM 1584 N N . SER A 1 214 ? 3.780 -1.090 15.087 1.00 92.75 214 SER A N 1
ATOM 1585 C CA . SER A 1 214 ? 2.884 -0.719 16.188 1.00 92.75 214 SER A CA 1
ATOM 1586 C C . SER A 1 214 ? 1.413 -0.707 15.747 1.00 92.75 214 SER A C 1
ATOM 1588 O O . SER A 1 214 ? 1.082 0.054 14.828 1.00 92.75 214 SER A O 1
ATOM 1590 N N . PRO A 1 215 ? 0.516 -1.468 16.413 1.00 95.50 215 PRO A N 1
ATOM 1591 C CA . PRO A 1 215 ? -0.929 -1.373 16.195 1.00 95.50 215 PRO A CA 1
ATOM 1592 C C . PRO A 1 215 ? -1.462 0.051 16.393 1.00 95.50 215 PRO A C 1
ATOM 1594 O O . PRO A 1 215 ? -2.295 0.512 15.616 1.00 95.50 215 PRO A O 1
ATOM 1597 N N . ASP A 1 216 ? -0.938 0.775 17.388 1.00 95.12 216 ASP A N 1
ATOM 1598 C CA . ASP A 1 216 ? -1.324 2.158 17.685 1.00 95.12 216 ASP A CA 1
ATOM 1599 C C . ASP A 1 216 ? -1.020 3.100 16.515 1.00 95.12 216 ASP A C 1
ATOM 1601 O O . ASP A 1 216 ? -1.836 3.954 16.176 1.00 95.12 216 ASP A O 1
ATOM 1605 N N . GLY A 1 217 ? 0.117 2.903 15.838 1.00 94.69 217 GLY A N 1
ATOM 1606 C CA . GLY A 1 217 ? 0.487 3.693 14.662 1.00 94.69 217 GLY A CA 1
ATOM 1607 C C . GLY A 1 217 ? -0.500 3.512 13.506 1.00 94.69 217 GLY A C 1
ATOM 1608 O O . GLY A 1 217 ? -0.920 4.497 12.895 1.00 94.69 217 GLY A O 1
ATOM 1609 N N . LEU A 1 218 ? -0.922 2.269 13.237 1.00 96.56 218 LEU A N 1
ATOM 1610 C CA . LEU A 1 218 ? -1.952 1.993 12.229 1.00 96.56 218 LEU A CA 1
ATOM 1611 C C . LEU A 1 218 ? -3.322 2.539 12.649 1.00 96.56 218 LEU A C 1
ATOM 1613 O O . LEU A 1 218 ? -4.012 3.123 11.816 1.00 96.56 218 LEU A O 1
ATOM 1617 N N . GLN A 1 219 ? -3.699 2.418 13.926 1.00 96.19 219 GLN A N 1
ATOM 1618 C CA . GLN A 1 219 ? -4.938 2.996 14.453 1.00 96.19 219 GLN A CA 1
ATOM 1619 C C . GLN A 1 219 ? -4.959 4.526 14.295 1.00 96.19 219 GLN A C 1
ATOM 1621 O O . GLN A 1 219 ? -5.971 5.087 13.870 1.00 96.19 219 GLN A O 1
ATOM 1626 N N . SER A 1 220 ? -3.845 5.210 14.577 1.00 95.25 220 SER A N 1
ATOM 1627 C CA . SER A 1 220 ? -3.736 6.659 14.388 1.00 95.25 220 SER A CA 1
ATOM 1628 C C . SER A 1 220 ? -3.896 7.056 12.923 1.00 95.25 220 SER A C 1
ATOM 1630 O O . SER A 1 220 ? -4.644 7.990 12.624 1.00 95.25 220 SER A O 1
ATOM 1632 N N . LEU A 1 221 ? -3.260 6.330 11.997 1.00 96.06 221 LEU A N 1
ATOM 1633 C CA . LEU A 1 221 ? -3.430 6.551 10.557 1.00 96.06 221 LEU A CA 1
ATOM 1634 C C . LEU A 1 221 ? -4.863 6.264 10.098 1.00 96.06 221 LEU A C 1
ATOM 1636 O O . LEU A 1 221 ? -5.403 7.012 9.291 1.00 96.06 221 LEU A O 1
ATOM 1640 N N . ALA A 1 222 ? -5.522 5.250 10.655 1.00 96.00 222 ALA A N 1
ATOM 1641 C CA . ALA A 1 222 ? -6.891 4.891 10.303 1.00 96.00 222 ALA A CA 1
ATOM 1642 C C . ALA A 1 222 ? -7.912 6.015 10.579 1.00 96.00 222 ALA A C 1
ATOM 1644 O O . ALA A 1 222 ? -8.943 6.072 9.909 1.00 96.00 222 ALA A O 1
ATOM 1645 N N . LYS A 1 223 ? -7.611 6.970 11.476 1.00 94.62 223 LYS A N 1
ATOM 1646 C CA . LYS A 1 223 ? -8.430 8.182 11.689 1.00 94.62 223 LYS A CA 1
ATOM 1647 C C . LYS A 1 223 ? -8.551 9.075 10.451 1.00 94.62 223 LYS A C 1
ATOM 1649 O O . LYS A 1 223 ? -9.476 9.881 10.394 1.00 94.62 223 LYS A O 1
ATOM 1654 N N . PHE A 1 224 ? -7.651 8.949 9.474 1.00 93.75 224 PHE A N 1
ATOM 1655 C CA . PHE A 1 224 ? -7.775 9.604 8.169 1.00 93.75 224 PHE A CA 1
ATOM 1656 C C . PHE A 1 224 ? -8.951 9.051 7.349 1.00 93.75 224 PHE A C 1
ATOM 1658 O O . PHE A 1 224 ? -9.591 9.788 6.607 1.00 93.75 224 PHE A O 1
ATOM 1665 N N . LEU A 1 225 ? -9.266 7.765 7.507 1.00 92.50 225 LEU A N 1
ATOM 1666 C CA . LEU A 1 225 ? -10.293 7.072 6.725 1.00 92.50 225 LEU A CA 1
ATOM 1667 C C . LEU A 1 225 ? -11.598 6.889 7.504 1.00 92.50 225 LEU A C 1
ATOM 1669 O O . LEU A 1 225 ? -12.671 6.784 6.907 1.00 92.50 225 LEU A O 1
ATOM 1673 N N . PHE A 1 226 ? -11.516 6.855 8.833 1.00 92.25 226 PHE A N 1
ATOM 1674 C CA . PHE A 1 226 ? -12.620 6.454 9.693 1.00 92.25 226 PHE A CA 1
ATOM 1675 C C . PHE A 1 226 ? -12.850 7.407 10.868 1.00 92.25 226 PHE A C 1
ATOM 1677 O O . PHE A 1 226 ? -11.979 8.178 11.281 1.00 92.25 226 PHE A O 1
ATOM 1684 N N . THR A 1 227 ? -14.064 7.351 11.406 1.00 91.94 227 THR A N 1
ATOM 1685 C CA . THR A 1 227 ? -14.516 8.110 12.574 1.00 91.94 227 THR A CA 1
ATOM 1686 C C . THR A 1 227 ? -15.646 7.369 13.293 1.00 91.94 227 THR A C 1
ATOM 1688 O O . THR A 1 227 ? -16.120 6.323 12.844 1.00 91.94 227 THR A O 1
ATOM 1691 N N . ALA A 1 228 ? -16.113 7.925 14.408 1.00 90.06 228 ALA A N 1
ATOM 1692 C CA . ALA A 1 228 ? -17.278 7.427 15.117 1.00 90.06 228 ALA A CA 1
ATOM 1693 C C . ALA A 1 228 ? -18.570 7.694 14.308 1.00 90.06 228 ALA A C 1
ATOM 1695 O O . ALA A 1 228 ? -18.715 8.776 13.734 1.00 90.06 228 ALA A O 1
ATOM 1696 N N . PRO A 1 229 ? -19.572 6.795 14.324 1.00 86.94 229 PRO A N 1
ATOM 1697 C CA . PRO A 1 229 ? -20.801 6.941 13.531 1.00 86.94 229 PRO A CA 1
ATOM 1698 C C . PRO A 1 229 ? -21.550 8.261 13.728 1.00 86.94 229 PRO A C 1
ATOM 1700 O O . PRO A 1 229 ? -22.038 8.860 12.775 1.00 86.94 229 PRO A O 1
ATOM 1703 N N . ASN A 1 230 ? -21.578 8.780 14.954 1.00 85.44 230 ASN A N 1
ATOM 1704 C CA . ASN A 1 230 ? -22.234 10.050 15.266 1.00 85.44 230 ASN A CA 1
ATOM 1705 C C . ASN A 1 230 ? -21.450 11.293 14.790 1.00 85.44 230 ASN A C 1
ATOM 1707 O O . ASN A 1 230 ? -21.895 12.413 15.036 1.00 85.44 230 ASN A O 1
ATOM 1711 N N . LEU A 1 231 ? -20.271 11.108 14.190 1.00 86.19 231 LEU A N 1
ATOM 1712 C CA . LEU A 1 231 ? -19.386 12.151 13.670 1.00 86.19 231 LEU A CA 1
ATOM 1713 C C . LEU A 1 231 ? -19.166 12.039 12.152 1.00 86.19 231 LEU A C 1
ATOM 1715 O O . LEU A 1 231 ? -18.487 12.894 11.590 1.00 86.19 231 LEU A O 1
ATOM 1719 N N . ALA A 1 232 ? -19.762 11.052 11.473 1.00 81.56 232 ALA A N 1
ATOM 1720 C CA . ALA A 1 232 ? -19.563 10.815 10.038 1.00 81.56 232 ALA A CA 1
ATOM 1721 C C . ALA A 1 232 ? -19.919 12.027 9.148 1.00 81.56 232 ALA A C 1
ATOM 1723 O O . ALA A 1 232 ? -19.318 12.220 8.098 1.00 81.56 232 ALA A O 1
ATOM 1724 N N . GLY A 1 233 ? -20.860 12.874 9.586 1.00 76.12 233 GLY A N 1
ATOM 1725 C CA . GLY A 1 233 ? -21.245 14.107 8.885 1.00 76.12 233 GLY A CA 1
ATOM 1726 C C . GLY A 1 233 ? -20.417 15.351 9.236 1.00 76.12 233 GLY A C 1
ATOM 1727 O O . GLY A 1 233 ? -20.763 16.445 8.799 1.00 76.12 233 GLY A O 1
ATOM 1728 N N . THR A 1 234 ? -19.379 15.228 10.071 1.00 83.00 234 THR A N 1
ATOM 1729 C CA . THR A 1 234 ? -18.489 16.357 10.398 1.00 83.00 234 THR A CA 1
ATOM 1730 C C . THR A 1 234 ? -17.407 16.531 9.328 1.00 83.00 234 THR A C 1
ATOM 1732 O O . THR A 1 234 ? -17.036 15.541 8.701 1.00 83.00 234 THR A O 1
ATOM 1735 N N . PRO A 1 235 ? -16.891 17.757 9.100 1.00 83.50 235 PRO A N 1
ATOM 1736 C CA . PRO A 1 235 ? -15.792 17.969 8.162 1.00 83.50 235 PRO A CA 1
ATOM 1737 C C . PRO A 1 235 ? -14.587 17.086 8.497 1.00 83.50 235 PRO A C 1
ATOM 1739 O O . PRO A 1 235 ? -14.144 17.036 9.646 1.00 83.50 235 PRO A O 1
ATOM 1742 N N . ASP A 1 236 ? -14.049 16.400 7.489 1.00 84.12 236 ASP A N 1
ATOM 1743 C CA . ASP A 1 236 ? -12.955 15.445 7.689 1.00 84.12 236 ASP A CA 1
ATOM 1744 C C . ASP A 1 236 ? -11.651 16.116 8.136 1.00 84.12 236 ASP A C 1
ATOM 1746 O O . ASP A 1 236 ? -10.892 15.516 8.895 1.00 84.12 236 ASP A O 1
ATOM 1750 N N . GLU A 1 237 ? -11.433 17.377 7.747 1.00 80.94 237 GLU A N 1
ATOM 1751 C CA . GLU A 1 237 ? -10.266 18.182 8.139 1.00 80.94 237 GLU A CA 1
ATOM 1752 C C . GLU A 1 237 ? -10.141 18.376 9.659 1.00 80.94 237 GLU A C 1
ATOM 1754 O O . GLU A 1 237 ? -9.029 18.421 10.178 1.00 80.94 237 GLU A O 1
ATOM 1759 N N . ASP A 1 238 ? -11.266 18.415 10.386 1.00 79.69 238 ASP A N 1
ATOM 1760 C CA . ASP A 1 238 ? -11.278 18.536 11.850 1.00 79.69 238 ASP A CA 1
ATOM 1761 C C . ASP A 1 238 ? -10.820 17.239 12.540 1.00 79.69 238 ASP A C 1
ATOM 1763 O O . ASP A 1 238 ? -10.615 17.220 13.755 1.00 79.69 238 ASP A O 1
ATOM 1767 N N . GLN A 1 239 ? -10.773 16.130 11.795 1.00 84.69 239 GLN A N 1
ATOM 1768 C CA . GLN A 1 239 ? -10.472 14.781 12.262 1.00 84.69 239 GLN A CA 1
ATOM 1769 C C . GLN A 1 239 ? -11.145 14.409 13.598 1.00 84.69 239 GLN A C 1
ATOM 1771 O O . GLN A 1 239 ? -10.590 13.685 14.427 1.00 84.69 239 GLN A O 1
ATOM 1776 N N . ARG A 1 240 ? -12.380 14.875 13.832 1.00 85.38 240 ARG A N 1
ATOM 1777 C CA . ARG A 1 240 ? -13.081 14.579 15.090 1.00 85.38 240 ARG A CA 1
ATOM 1778 C C . ARG A 1 240 ? -13.231 13.077 15.247 1.00 85.38 240 ARG A C 1
ATOM 1780 O O . ARG A 1 240 ? -13.624 12.393 14.296 1.00 85.38 240 ARG A O 1
ATOM 1787 N N . ASN A 1 241 ? -12.935 12.581 16.442 1.00 86.94 241 ASN A N 1
ATOM 1788 C CA . ASN A 1 241 ? -13.096 11.175 16.760 1.00 86.94 241 ASN A CA 1
ATOM 1789 C C . ASN A 1 241 ? -13.572 10.952 18.196 1.00 86.94 241 ASN A C 1
ATOM 1791 O O . ASN A 1 241 ? -13.616 11.877 19.011 1.00 86.94 241 ASN A O 1
ATOM 1795 N N . ARG A 1 242 ? -13.945 9.708 18.497 1.00 88.81 242 ARG A N 1
ATOM 1796 C CA . ARG A 1 242 ? -14.159 9.223 19.861 1.00 88.81 242 ARG A CA 1
ATOM 1797 C C . ARG A 1 242 ? -13.218 8.070 20.135 1.00 88.81 242 ARG A C 1
ATOM 1799 O O . ARG A 1 242 ? -12.965 7.267 19.245 1.00 88.81 242 ARG A O 1
ATOM 1806 N N . ASN A 1 243 ? -12.785 7.956 21.378 1.00 92.06 243 ASN A N 1
ATOM 1807 C CA . ASN A 1 243 ? -11.982 6.839 21.827 1.00 92.06 243 ASN A CA 1
ATOM 1808 C C . ASN A 1 243 ? -12.501 6.277 23.151 1.00 92.06 243 ASN A C 1
ATOM 1810 O O . ASN A 1 243 ? -13.346 6.871 23.829 1.00 92.06 243 ASN A O 1
ATOM 1814 N N . TYR A 1 244 ? -12.038 5.077 23.466 1.00 91.75 244 TYR A N 1
ATOM 1815 C CA . TYR A 1 244 ? -12.412 4.323 24.646 1.00 91.75 244 TYR A CA 1
ATOM 1816 C C . TYR A 1 244 ? -11.155 3.773 25.301 1.00 91.75 244 TYR A C 1
ATOM 1818 O O . TYR A 1 244 ? -10.308 3.186 24.636 1.00 91.75 244 TYR A O 1
ATOM 1826 N N . THR A 1 245 ? -11.061 3.882 26.622 1.00 93.19 245 THR A N 1
ATOM 1827 C CA . THR A 1 245 ? -10.036 3.159 27.376 1.00 93.19 245 THR A CA 1
ATOM 1828 C C . THR A 1 245 ? -10.533 1.748 27.676 1.00 93.19 245 THR A C 1
ATOM 1830 O O . THR A 1 245 ? -11.527 1.579 28.385 1.00 93.19 245 THR A O 1
ATOM 1833 N N . ILE A 1 246 ? -9.855 0.735 27.135 1.00 90.25 246 ILE A N 1
ATOM 1834 C CA . ILE A 1 246 ? -10.200 -0.684 27.279 1.00 90.25 246 ILE A CA 1
ATOM 1835 C C . ILE A 1 246 ? -8.952 -1.436 27.722 1.00 90.25 246 ILE A C 1
ATOM 1837 O O . ILE A 1 246 ? -7.928 -1.378 27.052 1.00 90.25 246 ILE A O 1
ATOM 1841 N N . ALA A 1 247 ? -9.020 -2.112 28.872 1.00 85.94 247 ALA A N 1
ATOM 1842 C CA . ALA A 1 247 ? -7.883 -2.830 29.460 1.00 85.94 247 ALA A CA 1
ATOM 1843 C C . ALA A 1 247 ? -6.565 -2.011 29.503 1.00 85.94 247 ALA A C 1
ATOM 1845 O O . ALA A 1 247 ? -5.478 -2.553 29.336 1.00 85.94 247 ALA A O 1
ATOM 1846 N N . GLY A 1 248 ? -6.663 -0.692 29.721 1.00 85.94 248 GLY A N 1
ATOM 1847 C CA . GLY A 1 248 ? -5.518 0.229 29.766 1.00 85.94 248 GLY A CA 1
ATOM 1848 C C . GLY A 1 248 ? -5.036 0.748 28.404 1.00 85.94 248 GLY A C 1
ATOM 1849 O O . GLY A 1 248 ? -4.260 1.697 28.378 1.00 85.94 248 GLY A O 1
ATOM 1850 N N . ALA A 1 249 ? -5.527 0.197 27.292 1.00 92.69 249 ALA A N 1
ATOM 1851 C CA . ALA A 1 249 ? -5.244 0.677 25.944 1.00 92.69 249 ALA A CA 1
ATOM 1852 C C . ALA A 1 249 ? -6.284 1.708 25.480 1.00 92.69 249 ALA A C 1
ATOM 1854 O O . ALA A 1 249 ? -7.454 1.648 25.869 1.00 92.69 249 ALA A O 1
ATOM 1855 N N . ASN A 1 250 ? -5.865 2.649 24.632 1.00 94.31 250 ASN A N 1
ATOM 1856 C CA . ASN A 1 250 ? -6.762 3.608 23.994 1.00 94.31 250 ASN A CA 1
ATOM 1857 C C . ASN A 1 250 ? -7.226 3.069 22.633 1.00 94.31 250 ASN A C 1
ATOM 1859 O O . ASN A 1 250 ? -6.422 2.925 21.715 1.00 94.31 250 ASN A O 1
ATOM 1863 N N . VAL A 1 251 ? -8.517 2.779 22.507 1.00 95.62 251 VAL A N 1
ATOM 1864 C CA . VAL A 1 251 ? -9.140 2.251 21.290 1.00 95.62 251 VAL A CA 1
ATOM 1865 C C . VAL A 1 251 ? -9.948 3.350 20.617 1.00 95.62 251 VAL A C 1
ATOM 1867 O O . VAL A 1 251 ? -10.901 3.874 21.194 1.00 95.62 251 VAL A O 1
ATOM 1870 N N . GLU A 1 252 ? -9.594 3.680 19.382 1.00 94.38 252 GLU A N 1
ATOM 1871 C CA . GLU A 1 252 ? -10.328 4.649 18.570 1.00 94.38 252 GLU A CA 1
ATOM 1872 C C . GLU A 1 252 ? -11.615 4.015 18.008 1.00 94.38 252 GLU A C 1
ATOM 1874 O O . GLU A 1 252 ? -11.622 2.860 17.576 1.00 94.38 252 GLU A O 1
ATOM 1879 N N . ASN A 1 253 ? -12.715 4.774 17.998 1.00 92.38 253 ASN A N 1
ATOM 1880 C CA . ASN A 1 253 ? -13.971 4.374 17.368 1.00 92.38 253 ASN A CA 1
ATOM 1881 C C . ASN A 1 253 ? -13.915 4.697 15.872 1.00 92.38 253 ASN A C 1
ATOM 1883 O O . ASN A 1 253 ? -14.171 5.820 15.454 1.00 92.38 253 ASN A O 1
ATOM 1887 N N . LEU A 1 254 ? -13.577 3.695 15.078 1.00 92.12 254 LEU A N 1
ATOM 1888 C CA . LEU A 1 254 ? -13.401 3.741 13.630 1.00 92.12 254 LEU A CA 1
ATOM 1889 C C . LEU A 1 254 ? -14.578 3.067 12.908 1.00 92.12 254 LEU A C 1
ATOM 1891 O O . LEU A 1 254 ? -14.442 2.541 11.804 1.00 92.12 254 LEU A O 1
ATOM 1895 N N . MET A 1 255 ? -15.746 3.032 13.554 1.00 88.81 255 MET A N 1
ATOM 1896 C CA . MET A 1 255 ? -16.896 2.263 13.083 1.00 88.81 255 MET A CA 1
ATOM 1897 C C . MET A 1 255 ? -17.639 2.909 11.916 1.00 88.81 255 MET A C 1
ATOM 1899 O O . MET A 1 255 ? -18.516 2.251 11.366 1.00 88.81 255 MET A O 1
ATOM 1903 N N . ALA A 1 256 ? -17.302 4.128 11.486 1.00 87.06 256 ALA A N 1
ATOM 1904 C CA . ALA A 1 256 ? -17.871 4.777 10.306 1.00 87.06 256 ALA A CA 1
ATOM 1905 C C . ALA A 1 256 ? -16.814 5.331 9.353 1.00 87.06 256 ALA A C 1
ATOM 1907 O O . ALA A 1 256 ? -15.723 5.718 9.762 1.00 87.06 256 ALA A O 1
ATOM 1908 N N . THR A 1 257 ? -17.163 5.374 8.070 1.00 87.69 257 THR A N 1
ATOM 1909 C CA . THR A 1 257 ? -16.290 5.849 6.995 1.00 87.69 257 THR A CA 1
ATOM 1910 C C . THR A 1 257 ? -16.399 7.361 6.858 1.00 87.69 257 THR A C 1
ATOM 1912 O O . THR A 1 257 ? -17.494 7.918 6.864 1.00 87.69 257 THR A O 1
ATOM 1915 N N . ARG A 1 258 ? -15.258 8.039 6.739 1.00 85.75 258 ARG A N 1
ATOM 1916 C CA . ARG A 1 258 ? -15.215 9.477 6.462 1.00 85.75 258 ARG A CA 1
ATOM 1917 C C . ARG A 1 258 ? -15.698 9.783 5.052 1.00 85.75 258 ARG A C 1
ATOM 1919 O O . ARG A 1 258 ? -15.553 8.957 4.147 1.00 85.75 258 ARG A O 1
ATOM 1926 N N . THR A 1 259 ? -16.246 10.979 4.847 1.00 80.69 259 THR A N 1
ATOM 1927 C CA . THR A 1 259 ? -16.850 11.362 3.558 1.00 80.69 259 THR A CA 1
ATOM 1928 C C . THR A 1 259 ? -15.830 11.292 2.422 1.00 80.69 259 THR A C 1
ATOM 1930 O O . THR A 1 259 ? -16.130 10.812 1.332 1.00 80.69 259 THR A O 1
ATOM 1933 N N . SER A 1 260 ? -14.603 11.708 2.706 1.00 78.75 260 SER A N 1
ATOM 1934 C CA . SER A 1 260 ? -13.497 11.784 1.757 1.00 78.75 260 SER A CA 1
ATOM 1935 C C . SER A 1 260 ? -12.615 10.526 1.709 1.00 78.75 260 SER A C 1
ATOM 1937 O O . SER A 1 260 ? -11.571 10.537 1.058 1.00 78.75 260 SER A O 1
ATOM 1939 N N . ALA A 1 261 ? -13.009 9.437 2.382 1.00 86.12 261 ALA A N 1
ATOM 1940 C CA . ALA A 1 261 ? -12.230 8.203 2.403 1.00 86.12 261 ALA A CA 1
ATOM 1941 C C . ALA A 1 261 ? -12.214 7.511 1.030 1.00 86.12 261 ALA A C 1
ATOM 1943 O O . ALA A 1 261 ? -13.261 7.201 0.455 1.00 86.12 261 ALA A O 1
ATOM 1944 N N . ASN A 1 262 ? -11.011 7.215 0.542 1.00 85.69 262 ASN A N 1
ATOM 1945 C CA . ASN A 1 262 ? -10.787 6.452 -0.681 1.00 85.69 262 ASN A CA 1
ATOM 1946 C C . ASN A 1 262 ? -10.800 4.934 -0.379 1.00 85.69 262 ASN A C 1
ATOM 1948 O O . ASN A 1 262 ? -10.038 4.496 0.490 1.00 85.69 262 ASN A O 1
ATOM 1952 N N . PRO A 1 263 ? -11.610 4.114 -1.083 1.00 87.88 263 PRO A N 1
ATOM 1953 C CA . PRO A 1 263 ? -11.582 2.658 -0.944 1.00 87.88 263 PRO A CA 1
ATOM 1954 C C . PRO A 1 263 ? -10.196 2.030 -1.126 1.00 87.88 263 PRO A C 1
ATOM 1956 O O . PRO A 1 263 ? -9.847 1.145 -0.353 1.00 87.88 263 PRO A O 1
ATOM 1959 N N . ASP A 1 264 ? -9.381 2.510 -2.075 1.00 86.94 264 ASP A N 1
ATOM 1960 C CA . ASP A 1 264 ? -8.047 1.940 -2.325 1.00 86.94 264 ASP A CA 1
ATOM 1961 C C . ASP A 1 264 ? -7.134 2.106 -1.080 1.00 86.94 264 ASP A C 1
ATOM 1963 O O . ASP A 1 264 ? -6.358 1.213 -0.736 1.00 86.94 264 ASP A O 1
ATOM 1967 N N . ASN A 1 265 ? -7.275 3.209 -0.331 1.00 91.94 265 ASN A N 1
ATOM 1968 C CA . ASN A 1 265 ? -6.556 3.410 0.935 1.00 91.94 265 ASN A CA 1
ATOM 1969 C C . ASN A 1 265 ? -7.078 2.501 2.056 1.00 91.94 265 ASN A C 1
ATOM 1971 O O . ASN A 1 265 ? -6.308 2.079 2.920 1.00 91.94 265 ASN A O 1
ATOM 1975 N N . ILE A 1 266 ? -8.381 2.203 2.064 1.00 93.94 266 ILE A N 1
ATOM 1976 C CA . ILE A 1 266 ? -8.973 1.255 3.016 1.00 93.94 266 ILE A CA 1
ATOM 1977 C C . ILE A 1 266 ? -8.436 -0.151 2.746 1.00 93.94 266 ILE A C 1
ATOM 1979 O O . ILE A 1 266 ? -8.021 -0.824 3.687 1.00 93.94 266 ILE A O 1
ATOM 1983 N N . GLU A 1 267 ? -8.376 -0.566 1.479 1.00 92.31 267 GLU A N 1
ATOM 1984 C CA . GLU A 1 267 ? -7.758 -1.829 1.063 1.00 92.31 267 GLU A CA 1
ATOM 1985 C C . GLU A 1 267 ? -6.284 -1.894 1.510 1.00 92.31 267 GLU A C 1
ATOM 1987 O O . GLU A 1 267 ? -5.858 -2.866 2.137 1.00 92.31 267 GLU A O 1
ATOM 1992 N N . ALA A 1 268 ? -5.515 -0.819 1.298 1.00 95.25 268 ALA A N 1
ATOM 1993 C CA . ALA A 1 268 ? -4.121 -0.733 1.741 1.00 95.25 268 ALA A CA 1
ATOM 1994 C C . ALA A 1 268 ? -3.962 -0.834 3.272 1.00 95.25 268 ALA A C 1
ATOM 1996 O O . ALA A 1 268 ? -3.015 -1.463 3.765 1.00 95.25 268 ALA A O 1
ATOM 1997 N N . LEU A 1 269 ? -4.883 -0.244 4.040 1.00 97.44 269 LEU A N 1
ATOM 1998 C CA . LEU A 1 269 ? -4.905 -0.350 5.500 1.00 97.44 269 LEU A CA 1
ATOM 1999 C C . LEU A 1 269 ? -5.284 -1.763 5.967 1.00 97.44 269 LEU A C 1
ATOM 2001 O O . LEU A 1 269 ? -4.675 -2.256 6.918 1.00 97.44 269 LEU A O 1
ATOM 2005 N N . ILE A 1 270 ? -6.237 -2.430 5.305 1.00 96.31 270 ILE A N 1
ATOM 2006 C CA . ILE A 1 270 ? -6.599 -3.830 5.582 1.00 96.31 270 ILE A CA 1
ATOM 2007 C C . ILE A 1 270 ? -5.382 -4.737 5.369 1.00 96.31 270 ILE A C 1
ATOM 2009 O O . ILE A 1 270 ? -5.011 -5.483 6.273 1.00 96.31 270 ILE A O 1
ATOM 2013 N N . GLU A 1 271 ? -4.705 -4.614 4.227 1.00 96.44 271 GLU A N 1
ATOM 2014 C CA . GLU A 1 271 ? -3.486 -5.372 3.910 1.00 96.44 271 GLU A CA 1
ATOM 2015 C C . GLU A 1 271 ? -2.354 -5.106 4.911 1.00 96.44 271 GLU A C 1
ATOM 2017 O O . GLU A 1 271 ? -1.663 -6.027 5.347 1.00 96.44 271 GLU A O 1
ATOM 2022 N N . SER A 1 272 ? -2.158 -3.847 5.309 1.00 97.56 272 SER A N 1
ATOM 2023 C CA . SER A 1 272 ? -1.139 -3.486 6.305 1.00 97.56 272 SER A CA 1
ATOM 2024 C C . SER A 1 272 ? -1.470 -4.052 7.685 1.00 97.56 272 SER A C 1
ATOM 2026 O O . SER A 1 272 ? -0.577 -4.528 8.383 1.00 97.56 272 SER A O 1
ATOM 2028 N N . THR A 1 273 ? -2.752 -4.053 8.054 1.00 97.81 273 THR A N 1
ATOM 2029 C CA . THR A 1 273 ? -3.224 -4.631 9.315 1.00 97.81 273 THR A CA 1
ATOM 2030 C C . THR A 1 273 ? -3.022 -6.141 9.320 1.00 97.81 273 THR A C 1
ATOM 2032 O O . THR A 1 273 ? -2.433 -6.651 10.262 1.00 97.81 273 THR A O 1
ATOM 2035 N N . LEU A 1 274 ? -3.414 -6.855 8.262 1.00 96.88 274 LEU A N 1
ATOM 2036 C CA . LEU A 1 274 ? -3.179 -8.299 8.146 1.00 96.88 274 LEU A CA 1
ATOM 2037 C C . LEU A 1 274 ? -1.695 -8.655 8.282 1.00 96.88 274 LEU A C 1
ATOM 2039 O O . LEU A 1 274 ? -1.337 -9.495 9.103 1.00 96.88 274 LEU A O 1
ATOM 2043 N N . LYS A 1 275 ? -0.815 -7.935 7.575 1.00 96.62 275 LYS A N 1
ATOM 2044 C CA . LYS A 1 275 ? 0.641 -8.115 7.709 1.00 96.62 275 LYS A CA 1
ATOM 2045 C C . LYS A 1 275 ? 1.145 -7.854 9.126 1.00 96.62 275 LYS A C 1
ATOM 2047 O O . LYS A 1 275 ? 2.102 -8.493 9.546 1.00 96.62 275 LYS A O 1
ATOM 2052 N N . LEU A 1 276 ? 0.553 -6.898 9.846 1.00 96.88 276 LEU A N 1
ATOM 2053 C CA . LEU A 1 276 ? 0.898 -6.637 11.242 1.00 96.88 276 LEU A CA 1
ATOM 2054 C C . LEU A 1 276 ? 0.470 -7.799 12.142 1.00 96.88 276 LEU A C 1
ATOM 2056 O O . LEU A 1 276 ? 1.240 -8.202 13.010 1.00 96.88 276 LEU A O 1
ATOM 2060 N N . LEU A 1 277 ? -0.733 -8.337 11.930 1.00 95.50 277 LEU A N 1
ATOM 2061 C CA . LEU A 1 277 ? -1.282 -9.452 12.707 1.00 95.50 277 LEU A CA 1
ATOM 2062 C C . LEU A 1 277 ? -0.476 -10.746 12.532 1.00 95.50 277 LEU A C 1
ATOM 2064 O O . LEU A 1 277 ? -0.385 -11.534 13.469 1.00 95.50 277 LEU A O 1
ATOM 2068 N N . ASP A 1 278 ? 0.176 -10.923 11.382 1.00 94.25 278 ASP A N 1
ATOM 2069 C CA . ASP A 1 278 ? 1.092 -12.040 11.121 1.00 94.25 278 ASP A CA 1
ATOM 2070 C C . ASP A 1 278 ? 2.443 -11.926 11.864 1.00 94.25 278 ASP A C 1
ATOM 2072 O O . ASP A 1 278 ? 3.262 -12.848 11.806 1.00 94.25 278 ASP A O 1
ATOM 2076 N N . ILE A 1 279 ? 2.713 -10.812 12.561 1.00 94.50 279 ILE A N 1
ATOM 2077 C CA . ILE A 1 279 ? 3.957 -10.568 13.306 1.00 94.50 279 ILE A CA 1
ATOM 2078 C C . ILE A 1 279 ? 3.663 -10.631 14.817 1.00 94.50 279 ILE A C 1
ATOM 2080 O O . ILE A 1 279 ? 3.212 -9.635 15.389 1.00 94.50 279 ILE A O 1
ATOM 2084 N N . PRO A 1 280 ? 3.990 -11.739 15.517 1.00 92.12 280 PRO A N 1
ATOM 2085 C CA . PRO A 1 280 ? 3.642 -11.919 16.932 1.00 92.12 280 PRO A CA 1
ATOM 2086 C C . PRO A 1 280 ? 4.127 -10.779 17.836 1.00 92.12 280 PRO A C 1
ATOM 2088 O O . PRO A 1 280 ? 3.347 -10.192 18.579 1.00 92.12 280 PRO A O 1
ATOM 2091 N N . ASN A 1 281 ? 5.389 -10.365 17.687 1.00 92.62 281 ASN A N 1
ATOM 2092 C CA . ASN A 1 281 ? 5.964 -9.278 18.488 1.00 92.62 281 ASN A CA 1
ATOM 2093 C C . ASN A 1 281 ? 5.256 -7.925 18.270 1.00 92.62 281 ASN A C 1
ATOM 2095 O O . ASN A 1 281 ? 5.296 -7.066 19.149 1.00 92.62 281 ASN A O 1
ATOM 2099 N N . ALA A 1 282 ? 4.651 -7.701 17.096 1.00 92.31 282 ALA A N 1
ATOM 2100 C CA . ALA A 1 282 ? 3.900 -6.480 16.805 1.00 92.31 282 ALA A CA 1
ATOM 2101 C C . ALA A 1 282 ? 2.537 -6.498 17.503 1.00 92.31 282 ALA A C 1
ATOM 2103 O O . ALA A 1 282 ? 2.136 -5.504 18.106 1.00 92.31 282 ALA A O 1
ATOM 2104 N N . VAL A 1 283 ? 1.860 -7.647 17.480 1.00 92.94 283 VAL A N 1
ATOM 2105 C CA . VAL A 1 283 ? 0.610 -7.875 18.214 1.00 92.94 283 VAL A CA 1
ATOM 2106 C C . VAL A 1 283 ? 0.824 -7.709 19.719 1.00 92.94 283 VAL A C 1
ATOM 2108 O O . VAL A 1 283 ? 0.066 -6.991 20.368 1.00 92.94 283 VAL A O 1
ATOM 2111 N N . GLU A 1 284 ? 1.881 -8.308 20.270 1.00 92.31 284 GLU A N 1
ATOM 2112 C CA . GLU A 1 284 ? 2.194 -8.272 21.705 1.00 92.31 284 GLU A CA 1
ATOM 2113 C C . GLU A 1 284 ? 2.430 -6.858 22.249 1.00 92.31 284 GLU A C 1
ATOM 2115 O O . GLU A 1 284 ? 2.192 -6.614 23.433 1.00 92.31 284 GLU A O 1
ATOM 2120 N N . ARG A 1 285 ? 2.850 -5.901 21.406 1.00 91.81 285 ARG A N 1
ATOM 2121 C CA . ARG A 1 285 ? 2.994 -4.499 21.827 1.00 91.81 285 ARG A CA 1
ATOM 2122 C C . ARG A 1 285 ? 1.679 -3.911 22.331 1.00 91.81 285 ARG A C 1
ATOM 2124 O O . ARG A 1 285 ? 1.690 -3.175 23.314 1.00 91.81 285 ARG A O 1
ATOM 2131 N N . ASN A 1 286 ? 0.574 -4.204 21.647 1.00 94.06 286 ASN A N 1
ATOM 2132 C CA . ASN A 1 286 ? -0.752 -3.742 22.040 1.00 94.06 286 ASN A CA 1
ATOM 2133 C C . ASN A 1 286 ? -1.850 -4.659 21.464 1.00 94.06 286 ASN A C 1
ATOM 2135 O O . ASN A 1 286 ? -2.481 -4.325 20.453 1.00 94.06 286 ASN A O 1
ATOM 2139 N N . PRO A 1 287 ? -2.113 -5.811 22.108 1.00 94.19 287 PRO A N 1
ATOM 2140 C CA . PRO A 1 287 ? -3.043 -6.808 21.580 1.00 94.19 287 PRO A CA 1
ATOM 2141 C C . PRO A 1 287 ? -4.491 -6.305 21.560 1.00 94.19 287 PRO A C 1
ATOM 2143 O O . PRO A 1 287 ? -5.279 -6.715 20.710 1.00 94.19 287 PRO A O 1
ATOM 2146 N N . VAL A 1 288 ? -4.842 -5.376 22.459 1.00 95.88 288 VAL A N 1
ATOM 2147 C CA . VAL A 1 288 ? -6.180 -4.770 22.525 1.00 95.88 288 VAL A CA 1
ATOM 2148 C C . VAL A 1 288 ? -6.443 -3.918 21.286 1.00 95.88 288 VAL A C 1
ATOM 2150 O O . VAL A 1 288 ? -7.500 -4.051 20.669 1.00 95.88 288 VAL A O 1
ATOM 2153 N N . VAL A 1 289 ? -5.482 -3.074 20.894 1.00 96.38 289 VAL A N 1
ATOM 2154 C CA . VAL A 1 289 ? -5.599 -2.239 19.688 1.00 96.38 289 VAL A CA 1
ATOM 2155 C C . VAL A 1 289 ? -5.508 -3.083 18.421 1.00 96.38 289 VAL A C 1
ATOM 2157 O O . VAL A 1 289 ? -6.286 -2.850 17.500 1.00 96.38 289 VAL A O 1
ATOM 2160 N N . ALA A 1 290 ? -4.639 -4.099 18.377 1.00 96.38 290 ALA A N 1
ATOM 2161 C CA . ALA A 1 290 ? -4.566 -5.026 17.244 1.00 96.38 290 ALA A CA 1
ATOM 2162 C C . ALA A 1 290 ? -5.916 -5.723 16.995 1.00 96.38 290 ALA A C 1
ATOM 2164 O O . ALA A 1 290 ? -6.434 -5.699 15.875 1.00 96.38 290 ALA A O 1
ATOM 2165 N N . TYR A 1 291 ? -6.528 -6.260 18.057 1.00 96.31 291 TYR A N 1
ATOM 2166 C CA . TYR A 1 291 ? -7.857 -6.864 17.993 1.00 96.31 291 TYR A CA 1
ATOM 2167 C C . TYR A 1 291 ? -8.925 -5.845 17.575 1.00 96.31 291 TYR A C 1
ATOM 2169 O O . TYR A 1 291 ? -9.709 -6.105 16.662 1.00 96.31 291 TYR A O 1
ATOM 2177 N N . ALA A 1 292 ? -8.952 -4.663 18.202 1.00 95.94 292 ALA A N 1
ATOM 2178 C CA . ALA A 1 292 ? -9.951 -3.643 17.899 1.00 95.94 292 ALA A CA 1
ATOM 2179 C C . ALA A 1 292 ? -9.849 -3.112 16.465 1.00 95.94 292 ALA A C 1
ATOM 2181 O O . ALA A 1 292 ? -10.877 -2.872 15.834 1.00 95.94 292 ALA A O 1
ATOM 2182 N N . LEU A 1 293 ? -8.640 -2.942 15.930 1.00 96.12 293 LEU A N 1
ATOM 2183 C CA . LEU A 1 293 ? -8.434 -2.520 14.549 1.00 96.12 293 LEU A CA 1
ATOM 2184 C C . LEU A 1 293 ? -8.953 -3.587 13.575 1.00 96.12 293 LEU A C 1
ATOM 2186 O O . LEU A 1 293 ? -9.765 -3.273 12.707 1.00 96.12 293 LEU A O 1
ATOM 2190 N N . ALA A 1 294 ? -8.566 -4.852 13.765 1.00 95.69 294 ALA A N 1
ATOM 2191 C CA . ALA A 1 294 ? -9.030 -5.963 12.934 1.00 95.69 294 ALA A CA 1
ATOM 2192 C C . ALA A 1 294 ? -10.562 -6.118 12.970 1.00 95.69 294 ALA A C 1
ATOM 2194 O O . ALA A 1 294 ? -11.204 -6.265 11.928 1.00 95.69 294 ALA A O 1
ATOM 2195 N N . TYR A 1 295 ? -11.161 -6.003 14.161 1.00 95.12 295 TYR A N 1
ATOM 2196 C CA . TYR A 1 295 ? -12.604 -6.128 14.368 1.00 95.12 295 TYR A CA 1
ATOM 2197 C C . TYR A 1 295 ? -13.368 -5.034 13.614 1.00 95.12 295 TYR A C 1
ATOM 2199 O O . TYR A 1 295 ? -14.344 -5.312 12.920 1.00 95.12 295 TYR A O 1
ATOM 2207 N N . GLN A 1 296 ? -12.885 -3.791 13.687 1.00 94.00 296 GLN A N 1
ATOM 2208 C CA . GLN A 1 296 ? -13.493 -2.650 13.002 1.00 94.00 296 GLN A CA 1
ATOM 2209 C C . GLN A 1 296 ? -13.288 -2.688 11.479 1.00 94.00 296 GLN A C 1
ATOM 2211 O O . GLN A 1 296 ? -14.134 -2.182 10.741 1.00 94.00 296 GLN A O 1
ATOM 2216 N N . LEU A 1 297 ? -12.213 -3.303 10.977 1.00 94.62 297 LEU A N 1
ATOM 2217 C CA . LEU A 1 297 ? -11.949 -3.428 9.538 1.00 94.62 297 LEU A CA 1
ATOM 2218 C C . LEU A 1 297 ? -12.725 -4.567 8.865 1.00 94.62 297 LEU A C 1
ATOM 2220 O O . LEU A 1 297 ? -13.005 -4.479 7.670 1.00 94.62 297 LEU A O 1
ATOM 2224 N N . LEU A 1 298 ? -13.137 -5.594 9.612 1.00 93.31 298 LEU A N 1
ATOM 2225 C CA . LEU A 1 298 ? -13.875 -6.748 9.090 1.00 93.31 298 LEU A CA 1
ATOM 2226 C C . LEU A 1 298 ? -15.089 -6.401 8.198 1.00 93.31 298 LEU A C 1
ATOM 2228 O O . LEU A 1 298 ? -15.176 -6.949 7.097 1.00 93.31 298 LEU A O 1
ATOM 2232 N N . PRO A 1 299 ? -16.014 -5.491 8.575 1.00 89.06 299 PRO A N 1
ATOM 2233 C CA . PRO A 1 299 ? -17.130 -5.134 7.696 1.00 89.06 299 PRO A CA 1
ATOM 2234 C C . PRO A 1 299 ? -16.672 -4.450 6.397 1.00 89.06 299 PRO A C 1
ATOM 2236 O O . PRO A 1 299 ? -17.317 -4.614 5.367 1.00 89.06 299 PRO A O 1
ATOM 2239 N N . ARG A 1 300 ? -15.533 -3.743 6.404 1.00 89.94 300 ARG A N 1
ATOM 2240 C CA . ARG A 1 300 ? -14.957 -3.133 5.193 1.00 89.94 300 ARG A CA 1
ATOM 2241 C C . ARG A 1 300 ? -14.303 -4.178 4.307 1.00 89.94 300 ARG A C 1
ATOM 2243 O O . ARG A 1 300 ? -14.449 -4.104 3.096 1.00 89.94 300 ARG A O 1
ATOM 2250 N N . ALA A 1 301 ? -13.636 -5.166 4.897 1.00 91.19 301 ALA A N 1
ATOM 2251 C CA . ALA A 1 301 ? -13.098 -6.295 4.151 1.00 91.19 301 ALA A CA 1
ATOM 2252 C C . ALA A 1 301 ? -14.216 -7.109 3.485 1.00 91.19 301 ALA A C 1
ATOM 2254 O O . ALA A 1 301 ? -14.092 -7.459 2.322 1.00 91.19 301 ALA A O 1
ATOM 2255 N N . ARG A 1 302 ? -15.352 -7.329 4.158 1.00 88.62 302 ARG A N 1
ATOM 2256 C CA . ARG A 1 302 ? -16.516 -7.994 3.539 1.00 88.62 302 ARG A CA 1
ATOM 2257 C C . ARG A 1 302 ? -17.025 -7.268 2.295 1.00 88.62 302 ARG A C 1
ATOM 2259 O O . ARG A 1 302 ? -17.416 -7.926 1.335 1.00 88.62 302 ARG A O 1
ATOM 2266 N N . ASP A 1 303 ? -16.981 -5.939 2.308 1.00 84.25 303 ASP A N 1
ATOM 2267 C CA . ASP A 1 303 ? -17.444 -5.121 1.189 1.00 84.25 303 ASP A CA 1
ATOM 2268 C C . ASP A 1 303 ? -16.383 -4.956 0.082 1.00 84.25 303 ASP A C 1
ATOM 2270 O O . ASP A 1 303 ? -16.725 -5.026 -1.097 1.00 84.25 303 ASP A O 1
ATOM 2274 N N . LEU A 1 304 ? -15.114 -4.724 0.436 1.00 87.75 304 LEU A N 1
ATOM 2275 C CA . LEU A 1 304 ? -14.049 -4.316 -0.496 1.00 87.75 304 LEU A CA 1
ATOM 2276 C C . LEU A 1 304 ? -13.021 -5.413 -0.806 1.00 87.75 304 LEU A C 1
ATOM 2278 O O . LEU A 1 304 ? -12.425 -5.397 -1.874 1.00 87.75 304 LEU A O 1
ATOM 2282 N N . MET A 1 305 ? -12.791 -6.356 0.108 1.00 89.88 305 MET A N 1
ATOM 2283 C CA . MET A 1 305 ? -11.756 -7.398 -0.002 1.00 89.88 305 MET A CA 1
ATOM 2284 C C . MET A 1 305 ? -12.273 -8.752 0.515 1.00 89.88 305 MET A C 1
ATOM 2286 O O . MET A 1 305 ? -11.781 -9.266 1.527 1.00 89.88 305 MET A O 1
ATOM 2290 N N . PRO A 1 306 ? -13.315 -9.326 -0.112 1.00 88.25 306 PRO A N 1
ATOM 2291 C CA . PRO A 1 306 ? -13.986 -10.512 0.413 1.00 88.25 306 PRO A CA 1
ATOM 2292 C C . PRO A 1 306 ? -13.067 -11.741 0.528 1.00 88.25 306 PRO A C 1
ATOM 2294 O O . PRO A 1 306 ? -13.304 -12.606 1.367 1.00 88.25 306 PRO A O 1
ATOM 2297 N N . ASP A 1 307 ? -12.000 -11.813 -0.267 1.00 87.38 307 ASP A N 1
ATOM 2298 C CA . ASP A 1 307 ? -10.947 -12.831 -0.180 1.00 87.38 307 ASP A CA 1
ATOM 2299 C C . ASP A 1 307 ? -10.100 -12.753 1.086 1.00 87.38 307 ASP A C 1
ATOM 2301 O O . ASP A 1 307 ? -9.553 -13.767 1.512 1.00 87.38 307 ASP A O 1
ATOM 2305 N N . ARG A 1 308 ? -10.012 -11.573 1.704 1.00 92.12 308 ARG A N 1
ATOM 2306 C CA . ARG A 1 308 ? -9.247 -11.330 2.933 1.00 92.12 308 ARG A CA 1
ATOM 2307 C C . ARG A 1 308 ? -10.050 -11.540 4.209 1.00 92.12 308 ARG A C 1
ATOM 2309 O O . ARG A 1 308 ? -9.482 -11.549 5.300 1.00 92.12 308 ARG A O 1
ATOM 2316 N N . VAL A 1 309 ? -11.365 -11.724 4.095 1.00 93.44 309 VAL A N 1
ATOM 2317 C CA . VAL A 1 309 ? -12.250 -11.968 5.243 1.00 93.44 309 VAL A CA 1
ATOM 2318 C C . VAL A 1 309 ? -11.827 -13.205 6.047 1.00 93.44 309 VAL A C 1
ATOM 2320 O O . VAL A 1 309 ? -11.716 -13.067 7.264 1.00 93.44 309 VAL A O 1
ATOM 2323 N N . PRO A 1 310 ? -11.516 -14.371 5.437 1.00 95.00 310 PRO A N 1
ATOM 2324 C CA . PRO A 1 310 ? -11.076 -15.542 6.197 1.00 95.00 310 PRO A CA 1
ATOM 2325 C C . PRO A 1 310 ? -9.780 -15.301 6.979 1.00 95.00 310 PRO A C 1
ATOM 2327 O O . PRO A 1 310 ? -9.658 -15.768 8.110 1.00 95.00 310 PRO A O 1
ATOM 2330 N N . ASP A 1 311 ? -8.833 -14.551 6.405 1.00 95.06 311 ASP A N 1
ATOM 2331 C CA . ASP A 1 311 ? -7.564 -14.218 7.060 1.00 95.06 311 ASP A CA 1
ATOM 2332 C C . ASP A 1 311 ? -7.803 -13.320 8.289 1.00 95.06 311 ASP A C 1
ATOM 2334 O O . ASP A 1 311 ? -7.270 -13.586 9.368 1.00 95.06 311 ASP A O 1
ATOM 2338 N N . LEU A 1 312 ? -8.676 -12.311 8.163 1.00 94.75 312 LEU A N 1
ATOM 2339 C CA . LEU A 1 312 ? -9.070 -11.445 9.281 1.00 94.75 312 LEU A CA 1
ATOM 2340 C C . LEU A 1 312 ? -9.843 -12.201 10.365 1.00 94.75 312 LEU A C 1
ATOM 2342 O O . LEU A 1 312 ? -9.556 -12.025 11.547 1.00 94.75 312 LEU A O 1
ATOM 2346 N N . GLU A 1 313 ? -10.816 -13.035 9.993 1.00 95.62 313 GLU A N 1
ATOM 2347 C CA . GLU A 1 313 ? -11.607 -13.821 10.948 1.00 95.62 313 GLU A CA 1
ATOM 2348 C C . GLU A 1 313 ? -10.728 -14.821 11.706 1.00 95.62 313 GLU A C 1
ATOM 2350 O O . GLU A 1 313 ? -10.864 -14.969 12.921 1.00 95.62 313 GLU A O 1
ATOM 2355 N N . LYS A 1 314 ? -9.765 -15.446 11.019 1.00 95.38 314 LYS A N 1
ATOM 2356 C CA . LYS A 1 314 ? -8.764 -16.313 11.645 1.00 95.38 314 LYS A CA 1
ATOM 2357 C C . LYS A 1 314 ? -7.891 -15.543 12.639 1.00 95.38 314 LYS A C 1
ATOM 2359 O O . LYS A 1 314 ? -7.707 -16.015 13.760 1.00 95.38 314 LYS A O 1
ATOM 2364 N N . ALA A 1 315 ? -7.368 -14.380 12.250 1.00 94.44 315 ALA A N 1
ATOM 2365 C CA . ALA A 1 315 ? -6.544 -13.556 13.132 1.00 94.44 315 ALA A CA 1
ATOM 2366 C C . ALA A 1 315 ? -7.338 -13.074 14.360 1.00 94.44 315 ALA A C 1
ATOM 2368 O O . ALA A 1 315 ? -6.849 -13.151 15.485 1.00 94.44 315 ALA A O 1
ATOM 2369 N N . LEU A 1 316 ? -8.592 -12.654 14.167 1.00 95.06 316 LEU A N 1
ATOM 2370 C CA . LEU A 1 316 ? -9.495 -12.273 15.255 1.00 95.06 316 LEU A CA 1
ATOM 2371 C C . LEU A 1 316 ? -9.752 -13.425 16.225 1.00 95.06 316 LEU A C 1
ATOM 2373 O O . LEU A 1 316 ? -9.638 -13.224 17.431 1.00 95.06 316 LEU A O 1
ATOM 2377 N N . ALA A 1 317 ? -10.042 -14.625 15.717 1.00 94.81 317 ALA A N 1
ATOM 2378 C CA . ALA A 1 317 ? -10.268 -15.802 16.551 1.00 94.81 317 ALA A CA 1
ATOM 2379 C C . ALA A 1 317 ? -9.025 -16.170 17.378 1.00 94.81 317 ALA A C 1
ATOM 2381 O O . ALA A 1 317 ? -9.145 -16.546 18.544 1.00 94.81 317 ALA A O 1
ATOM 2382 N N . GLN A 1 318 ? -7.828 -16.033 16.798 1.00 93.19 318 GLN A N 1
ATOM 2383 C CA . GLN A 1 318 ? -6.577 -16.261 17.519 1.00 93.19 318 GLN A CA 1
ATOM 2384 C C . GLN A 1 318 ? -6.376 -15.230 18.640 1.00 93.19 318 GLN A C 1
ATOM 2386 O O . GLN A 1 318 ? -6.141 -15.605 19.788 1.00 93.19 318 GLN A O 1
ATOM 2391 N N . LEU A 1 319 ? -6.535 -13.940 18.336 1.00 92.88 319 LEU A N 1
ATOM 2392 C CA . LEU A 1 319 ? -6.416 -12.866 19.324 1.00 92.88 319 LEU A CA 1
ATOM 2393 C C . LEU A 1 319 ? -7.457 -12.979 20.444 1.00 92.88 319 LEU A C 1
ATOM 2395 O O . LEU A 1 319 ? -7.154 -12.698 21.603 1.00 92.88 319 LEU A O 1
ATOM 2399 N N . GLU A 1 320 ? -8.681 -13.391 20.114 1.00 93.62 320 GLU A N 1
ATOM 2400 C CA . GLU A 1 320 ? -9.748 -13.621 21.086 1.00 93.62 320 GLU A CA 1
ATOM 2401 C C . GLU A 1 320 ? -9.430 -14.810 21.998 1.00 93.62 320 GLU A C 1
ATOM 2403 O O . GLU A 1 320 ? -9.641 -14.721 23.206 1.00 93.62 320 GLU A O 1
ATOM 2408 N N . ALA A 1 321 ? -8.857 -15.892 21.464 1.00 92.50 321 ALA A N 1
ATOM 2409 C CA . ALA A 1 321 ? -8.413 -17.025 22.274 1.00 92.50 321 ALA A CA 1
ATOM 2410 C C . ALA A 1 321 ? -7.295 -16.634 23.258 1.00 92.50 321 ALA A C 1
ATOM 2412 O O . ALA A 1 321 ? -7.281 -17.103 24.397 1.00 92.50 321 ALA A O 1
ATOM 2413 N N . GLU A 1 322 ? -6.386 -15.752 22.841 1.00 88.88 322 GLU A N 1
ATOM 2414 C CA . GLU A 1 322 ? -5.266 -15.277 23.659 1.00 88.88 322 GLU A CA 1
ATOM 2415 C C . GLU A 1 322 ? -5.685 -14.187 24.669 1.00 88.88 322 GLU A C 1
ATOM 2417 O O . GLU A 1 322 ? -5.132 -14.119 25.765 1.00 88.88 322 GLU A O 1
ATOM 2422 N N . ASN A 1 323 ? -6.684 -13.351 24.340 1.00 88.94 323 ASN A N 1
ATOM 2423 C CA . ASN A 1 323 ? -7.076 -12.164 25.116 1.00 88.94 323 ASN A CA 1
ATOM 2424 C C . ASN A 1 323 ? -8.605 -11.975 25.251 1.00 88.94 323 ASN A C 1
ATOM 2426 O O . ASN A 1 323 ? -9.122 -10.858 25.137 1.00 88.94 323 ASN A O 1
ATOM 2430 N N . ALA A 1 324 ? -9.341 -13.047 25.561 1.00 90.81 324 ALA A N 1
ATOM 2431 C CA . ALA A 1 324 ? -10.813 -13.084 25.560 1.00 90.81 324 ALA A CA 1
ATOM 2432 C C . ALA A 1 324 ? -11.500 -11.944 26.340 1.00 90.81 324 ALA A C 1
ATOM 2434 O O . ALA A 1 324 ? -12.488 -11.371 25.883 1.00 90.81 324 ALA A O 1
ATOM 2435 N N . SER A 1 325 ? -10.971 -11.573 27.514 1.00 90.38 325 SER A N 1
ATOM 2436 C CA . SER A 1 325 ? -11.543 -10.488 28.330 1.00 90.38 325 SER A CA 1
ATOM 2437 C C . SER A 1 325 ? -11.467 -9.128 27.627 1.00 90.38 325 SER A C 1
ATOM 2439 O O . SER A 1 325 ? -12.437 -8.368 27.635 1.00 90.38 325 SER A O 1
ATOM 2441 N N . ALA A 1 326 ? -10.331 -8.819 26.996 1.00 89.00 326 ALA A N 1
ATOM 2442 C CA . ALA A 1 326 ? -10.162 -7.570 26.264 1.00 89.00 326 ALA A CA 1
ATOM 2443 C C . ALA A 1 326 ? -11.003 -7.569 24.981 1.00 89.00 326 ALA A C 1
ATOM 2445 O O . ALA A 1 326 ? -11.698 -6.589 24.718 1.00 89.00 326 ALA A O 1
ATOM 2446 N N . ALA A 1 327 ? -11.013 -8.683 24.242 1.00 91.75 327 ALA A N 1
ATOM 2447 C CA . ALA A 1 327 ? -11.839 -8.857 23.049 1.00 91.75 327 ALA A CA 1
ATOM 2448 C C . ALA A 1 327 ? -13.332 -8.631 23.348 1.00 91.75 327 ALA A C 1
ATOM 2450 O O . ALA A 1 327 ? -13.982 -7.820 22.685 1.00 91.75 327 ALA A O 1
ATOM 2451 N N . GLY A 1 328 ? -13.855 -9.245 24.416 1.00 91.12 328 GLY A N 1
ATOM 2452 C CA . GLY A 1 328 ? -15.240 -9.053 24.851 1.00 91.12 328 GLY A CA 1
ATOM 2453 C C . GLY A 1 328 ? -15.560 -7.606 25.245 1.00 91.12 328 GLY A C 1
ATOM 2454 O O . GLY A 1 328 ? -16.634 -7.100 24.923 1.00 91.12 328 GLY A O 1
ATOM 2455 N N . GLN A 1 329 ? -14.626 -6.891 25.885 1.00 92.44 329 GLN A N 1
ATOM 2456 C CA . GLN A 1 329 ? -14.805 -5.467 26.200 1.00 92.44 329 GLN A CA 1
ATOM 2457 C C . GLN A 1 329 ? -14.817 -4.587 24.944 1.00 92.44 329 GLN A C 1
ATOM 2459 O O . GLN A 1 329 ? -15.625 -3.659 24.864 1.00 92.44 329 GLN A O 1
ATOM 2464 N N . VAL A 1 330 ? -13.955 -4.878 23.964 1.00 92.56 330 VAL A N 1
ATOM 2465 C CA . VAL A 1 330 ? -13.933 -4.192 22.663 1.00 92.56 330 VAL A CA 1
ATOM 2466 C C . VAL A 1 330 ? -15.266 -4.381 21.943 1.00 92.56 330 VAL A C 1
ATOM 2468 O O . VAL A 1 330 ? -15.904 -3.389 21.586 1.00 92.56 330 VAL A O 1
ATOM 2471 N N . GLN A 1 331 ? -15.732 -5.626 21.803 1.00 91.62 331 GLN A N 1
ATOM 2472 C CA . GLN A 1 331 ? -17.020 -5.941 21.179 1.00 91.62 331 GLN A CA 1
ATOM 2473 C C . GLN A 1 331 ? -18.183 -5.241 21.907 1.00 91.62 331 GLN A C 1
ATOM 2475 O O . GLN A 1 331 ? -19.029 -4.615 21.272 1.00 91.62 331 GLN A O 1
ATOM 2480 N N . ALA A 1 332 ? -18.200 -5.269 23.244 1.00 90.88 332 ALA A N 1
ATOM 2481 C CA . ALA A 1 332 ? -19.252 -4.635 24.040 1.00 90.88 332 ALA A CA 1
ATOM 2482 C C . ALA A 1 332 ? -19.277 -3.101 23.914 1.00 90.88 332 ALA A C 1
ATOM 2484 O O . ALA A 1 332 ? -20.344 -2.494 24.012 1.00 90.88 332 ALA A O 1
ATOM 2485 N N . LYS A 1 333 ? -18.117 -2.456 23.727 1.00 90.38 333 LYS A N 1
ATOM 2486 C CA . LYS A 1 333 ? -18.014 -0.992 23.598 1.00 90.38 333 LYS A CA 1
ATOM 2487 C C . LYS A 1 333 ? -18.297 -0.490 22.189 1.00 90.38 333 LYS A C 1
ATOM 2489 O O . LYS A 1 333 ? -18.946 0.545 22.053 1.00 90.38 333 LYS A O 1
ATOM 2494 N N . LEU A 1 334 ? -17.800 -1.189 21.172 1.00 87.12 334 LEU A N 1
ATOM 2495 C CA . LEU A 1 334 ? -17.967 -0.802 19.771 1.00 87.12 334 LEU A CA 1
ATOM 2496 C C . LEU A 1 334 ? -19.306 -1.270 19.188 1.00 87.12 334 LEU A C 1
ATOM 2498 O O . LEU A 1 334 ? -19.814 -0.642 18.263 1.00 87.12 334 LEU A O 1
ATOM 2502 N N . GLY A 1 335 ? -19.901 -2.319 19.760 1.00 84.31 335 GLY A N 1
ATOM 2503 C CA . GLY A 1 335 ? -21.142 -2.914 19.279 1.00 84.31 335 GLY A CA 1
ATOM 2504 C C . GLY A 1 335 ? -20.937 -3.809 18.056 1.00 84.31 335 GLY A C 1
ATOM 2505 O O . GLY A 1 335 ? -19.825 -4.256 17.755 1.00 84.31 335 GLY A O 1
ATOM 2506 N N . ALA A 1 336 ? -22.040 -4.099 17.363 1.00 73.69 336 ALA A N 1
ATOM 2507 C CA . ALA A 1 336 ? -22.025 -4.907 16.150 1.00 73.69 336 ALA A CA 1
ATOM 2508 C C . ALA A 1 336 ? -21.298 -4.182 15.009 1.00 73.69 336 ALA A C 1
ATOM 2510 O O . ALA A 1 336 ? -21.472 -2.982 14.792 1.00 73.69 336 ALA A O 1
ATOM 2511 N N . THR A 1 337 ? -20.486 -4.932 14.268 1.00 62.94 337 THR A N 1
ATOM 2512 C CA . THR A 1 337 ? -19.754 -4.461 13.092 1.00 62.94 337 THR A CA 1
ATOM 2513 C C . THR A 1 337 ? -20.659 -4.394 11.873 1.00 62.94 337 THR A C 1
ATOM 2515 O O . THR A 1 337 ? -20.635 -5.255 10.998 1.00 62.94 337 THR A O 1
ATOM 2518 N N . GLU A 1 338 ? -21.457 -3.337 11.806 1.00 62.28 338 GLU A N 1
ATOM 2519 C CA . GLU A 1 338 ? -22.178 -2.959 10.592 1.00 62.28 338 GLU A CA 1
ATOM 2520 C C . GLU A 1 338 ? -21.389 -1.883 9.844 1.00 62.28 338 GLU A C 1
ATOM 2522 O O . GLU A 1 338 ? -20.702 -1.068 10.463 1.00 62.28 338 GLU A O 1
ATOM 2527 N N . ASN A 1 339 ? -21.450 -1.886 8.509 1.00 61.91 339 ASN A N 1
ATOM 2528 C CA . ASN A 1 339 ? -20.874 -0.805 7.717 1.00 61.91 339 ASN A CA 1
ATOM 2529 C C . ASN A 1 339 ? -21.924 0.316 7.618 1.00 61.91 339 ASN A C 1
ATOM 2531 O O . ASN A 1 339 ? -22.915 0.143 6.908 1.00 61.91 339 ASN A O 1
ATOM 2535 N N . PRO A 1 340 ? -21.773 1.452 8.322 1.00 52.25 340 PRO A N 1
ATOM 2536 C CA . PRO A 1 340 ? -22.859 2.422 8.463 1.00 52.25 340 PRO A CA 1
ATOM 2537 C C . PRO A 1 340 ? -23.105 3.264 7.205 1.00 52.25 340 PRO A C 1
ATOM 2539 O O . PRO A 1 340 ? -23.987 4.115 7.216 1.00 52.25 340 PRO A O 1
ATOM 2542 N N . ASP A 1 341 ? -22.322 3.072 6.140 1.00 56.72 341 ASP A N 1
ATOM 2543 C CA . ASP A 1 341 ? -22.206 4.041 5.049 1.00 56.72 341 ASP A CA 1
ATOM 2544 C C . ASP A 1 341 ? -22.444 3.435 3.657 1.00 56.72 341 ASP A C 1
ATOM 2546 O O . ASP A 1 341 ? -21.861 3.869 2.667 1.00 56.72 341 ASP A O 1
ATOM 2550 N N . GLN A 1 342 ? -23.308 2.417 3.559 1.00 49.31 342 GLN A N 1
ATOM 2551 C CA . GLN A 1 342 ? -23.622 1.798 2.264 1.00 49.31 342 GLN A CA 1
ATOM 2552 C C . GLN A 1 342 ? -24.377 2.750 1.304 1.00 49.31 342 GLN A C 1
ATOM 2554 O O . GLN A 1 342 ? -24.348 2.531 0.094 1.00 49.31 342 GLN A O 1
ATOM 2559 N N . ASP A 1 343 ? -24.971 3.852 1.799 1.00 46.81 343 ASP A N 1
ATOM 2560 C CA . ASP A 1 343 ? -25.924 4.671 1.028 1.00 46.81 343 ASP A CA 1
ATOM 2561 C C . ASP A 1 343 ? -25.791 6.213 1.157 1.00 46.81 343 ASP A C 1
ATOM 2563 O O . ASP A 1 343 ? -26.669 6.956 0.705 1.00 46.81 343 ASP A O 1
ATOM 2567 N N . GLY A 1 344 ? -24.704 6.734 1.738 1.00 44.47 344 GLY A N 1
ATOM 2568 C CA . GLY A 1 344 ? -24.552 8.156 2.084 1.00 44.47 344 GLY A CA 1
ATOM 2569 C C . GLY A 1 344 ? -24.267 9.138 0.929 1.00 44.47 344 GLY A C 1
ATOM 2570 O O . GLY A 1 344 ? -23.113 9.424 0.612 1.00 44.47 344 GLY A O 1
ATOM 2571 N N . GLY A 1 345 ? -25.333 9.742 0.387 1.00 54.66 345 GLY A N 1
ATOM 2572 C CA . GLY A 1 345 ? -25.427 11.170 0.014 1.00 54.66 345 GLY A CA 1
ATOM 2573 C C . GLY A 1 345 ? -24.880 11.643 -1.341 1.00 54.66 345 GLY A C 1
ATOM 2574 O O . GLY A 1 345 ? -25.572 12.391 -2.030 1.00 54.66 345 GLY A O 1
ATOM 2575 N N . ASP A 1 346 ? -23.678 11.223 -1.741 1.00 66.69 346 ASP A N 1
ATOM 2576 C CA . ASP A 1 346 ? -23.043 11.679 -2.988 1.00 66.69 346 ASP A CA 1
ATOM 2577 C C . ASP A 1 346 ? -23.032 10.568 -4.060 1.00 66.69 346 ASP A C 1
ATOM 2579 O O . ASP A 1 346 ? -22.399 9.522 -3.864 1.00 66.69 346 ASP A O 1
ATOM 2583 N N . PRO A 1 347 ? -23.701 10.765 -5.215 1.00 69.00 347 PRO A N 1
ATOM 2584 C CA . PRO A 1 347 ? -23.656 9.829 -6.335 1.00 69.00 347 PRO A CA 1
ATOM 2585 C C . PRO A 1 347 ? -22.239 9.478 -6.810 1.00 69.00 347 PRO A C 1
ATOM 2587 O O . PRO A 1 347 ? -22.017 8.338 -7.221 1.00 69.00 347 PRO A O 1
ATOM 2590 N N . ALA A 1 348 ? -21.286 10.416 -6.753 1.00 71.81 348 ALA A N 1
ATOM 2591 C CA . ALA A 1 348 ? -19.904 10.162 -7.160 1.00 71.81 348 ALA A CA 1
ATOM 2592 C C . ALA A 1 348 ? -19.199 9.223 -6.171 1.00 71.81 348 ALA A C 1
ATOM 2594 O O . ALA A 1 348 ? -18.600 8.229 -6.580 1.00 71.81 348 ALA A O 1
ATOM 2595 N N . ARG A 1 349 ? -19.359 9.468 -4.867 1.00 73.69 349 ARG A N 1
ATOM 2596 C CA . ARG A 1 349 ? -18.853 8.592 -3.801 1.00 73.69 349 ARG A CA 1
ATOM 2597 C C . ARG A 1 349 ? -19.418 7.177 -3.902 1.00 73.69 349 ARG A C 1
ATOM 2599 O O . ARG A 1 349 ? -18.658 6.209 -3.874 1.00 73.69 349 ARG A O 1
ATOM 2606 N N . ARG A 1 350 ? -20.736 7.046 -4.096 1.00 77.50 350 ARG A N 1
ATOM 2607 C CA . ARG A 1 350 ? -21.386 5.739 -4.290 1.00 77.50 350 ARG A CA 1
ATOM 2608 C C . ARG A 1 350 ? -20.834 5.019 -5.522 1.00 77.50 350 ARG A C 1
ATOM 2610 O O . ARG A 1 350 ? -20.613 3.813 -5.469 1.00 77.50 350 ARG A O 1
ATOM 2617 N N . MET A 1 351 ? -20.584 5.742 -6.614 1.00 80.62 351 MET A N 1
ATOM 2618 C CA . MET A 1 351 ? -19.989 5.170 -7.822 1.00 80.62 351 MET A CA 1
ATOM 2619 C C . MET A 1 351 ? -18.585 4.613 -7.561 1.00 80.62 351 MET A C 1
ATOM 2621 O O . MET A 1 351 ? -18.311 3.472 -7.925 1.00 80.62 351 MET A O 1
ATOM 2625 N N . THR A 1 352 ? -17.711 5.388 -6.913 1.00 81.31 352 THR A N 1
ATOM 2626 C CA . THR A 1 352 ? -16.355 4.944 -6.555 1.00 81.31 352 THR A CA 1
ATOM 2627 C C . THR A 1 352 ? -16.401 3.703 -5.667 1.00 81.31 352 THR A C 1
ATOM 2629 O O . THR A 1 352 ? -15.697 2.732 -5.935 1.00 81.31 352 THR A O 1
ATOM 2632 N N . TRP A 1 353 ? -17.296 3.685 -4.675 1.00 85.12 353 TRP A N 1
ATOM 2633 C CA . TRP A 1 353 ? -17.480 2.531 -3.798 1.00 85.12 353 TRP A CA 1
ATOM 2634 C C . TRP A 1 353 ? -17.932 1.285 -4.569 1.00 85.12 353 TRP A C 1
ATOM 2636 O O . TRP A 1 353 ? -17.337 0.223 -4.421 1.00 85.12 353 TRP A O 1
ATOM 2646 N N . LEU A 1 354 ? -18.923 1.416 -5.458 1.00 86.56 354 LEU A N 1
ATOM 2647 C CA . LEU A 1 354 ? -19.399 0.317 -6.307 1.00 86.56 354 LEU A CA 1
ATOM 2648 C C . LEU A 1 354 ? -18.302 -0.225 -7.233 1.00 86.56 354 LEU A C 1
ATOM 2650 O O . LEU A 1 354 ? -18.199 -1.438 -7.419 1.00 86.56 354 LEU A O 1
ATOM 2654 N N . ILE A 1 355 ? -17.470 0.651 -7.809 1.00 87.38 355 ILE A N 1
ATOM 2655 C CA . ILE A 1 355 ? -16.322 0.242 -8.631 1.00 87.38 355 ILE A CA 1
ATOM 2656 C C . ILE A 1 355 ? -15.359 -0.615 -7.801 1.00 87.38 355 ILE A C 1
ATOM 2658 O O . ILE A 1 355 ? -14.942 -1.678 -8.268 1.00 87.38 355 ILE A O 1
ATOM 2662 N N . SER A 1 356 ? -15.028 -0.182 -6.583 1.00 85.44 356 SER A N 1
ATOM 2663 C CA . SER A 1 356 ? -14.134 -0.929 -5.695 1.00 85.44 356 SER A CA 1
ATOM 2664 C C . SER A 1 356 ? -14.755 -2.235 -5.206 1.00 85.44 356 SER A C 1
ATOM 2666 O O . SER A 1 356 ? -14.091 -3.258 -5.274 1.00 85.44 356 SER A O 1
ATOM 2668 N N . GLN A 1 357 ? -16.046 -2.271 -4.862 1.00 89.31 357 GLN A N 1
ATOM 2669 C CA . GLN A 1 357 ? -16.744 -3.520 -4.521 1.00 89.31 357 GLN A CA 1
ATOM 2670 C C . GLN A 1 357 ? -16.726 -4.533 -5.675 1.00 89.31 357 GLN A C 1
ATOM 2672 O O . GLN A 1 357 ? -16.499 -5.721 -5.461 1.00 89.31 357 GLN A O 1
ATOM 2677 N N . ILE A 1 358 ? -16.921 -4.078 -6.919 1.00 88.81 358 ILE A N 1
ATOM 2678 C CA . ILE A 1 358 ? -16.809 -4.945 -8.101 1.00 88.81 358 ILE A CA 1
ATOM 2679 C C . ILE A 1 358 ? -15.374 -5.464 -8.244 1.00 88.81 358 ILE A C 1
ATOM 2681 O O . ILE A 1 358 ? -15.181 -6.651 -8.491 1.00 88.81 358 ILE A O 1
ATOM 2685 N N . ARG A 1 359 ? -14.357 -4.607 -8.080 1.00 87.75 359 ARG A N 1
ATOM 2686 C CA . ARG A 1 359 ? -12.943 -5.024 -8.131 1.00 87.75 359 ARG A CA 1
ATOM 2687 C C . ARG A 1 359 ? -12.606 -6.029 -7.025 1.00 87.75 359 ARG A C 1
ATOM 2689 O O . ARG A 1 359 ? -11.986 -7.042 -7.333 1.00 87.75 359 ARG A O 1
ATOM 2696 N N . GLY A 1 360 ? -13.062 -5.784 -5.801 1.00 83.25 360 GLY A N 1
ATOM 2697 C CA . GLY A 1 360 ? -12.917 -6.669 -4.649 1.00 83.25 360 GLY A CA 1
ATOM 2698 C C . GLY A 1 360 ? -13.568 -8.029 -4.864 1.00 83.25 360 GLY A C 1
ATOM 2699 O O . GLY A 1 360 ? -12.927 -9.065 -4.701 1.00 83.25 360 GLY A O 1
ATOM 2700 N N . ALA A 1 361 ? -14.817 -8.044 -5.335 1.00 88.19 361 ALA A N 1
ATOM 2701 C CA . ALA A 1 361 ? -15.514 -9.275 -5.697 1.00 88.19 361 ALA A CA 1
ATOM 2702 C C . ALA A 1 361 ? -14.739 -10.073 -6.759 1.00 88.19 361 ALA A C 1
ATOM 2704 O O . ALA A 1 361 ? -14.606 -11.289 -6.642 1.00 88.19 361 ALA A O 1
ATOM 2705 N N . LEU A 1 362 ? -14.177 -9.404 -7.773 1.00 87.62 362 LEU A N 1
ATOM 2706 C CA . LEU A 1 362 ? -13.356 -10.059 -8.795 1.00 87.62 362 LEU A CA 1
ATOM 2707 C C . LEU A 1 362 ? -12.034 -10.603 -8.241 1.00 87.62 362 LEU A C 1
ATOM 2709 O O . LEU A 1 362 ? -11.667 -11.725 -8.590 1.00 87.62 362 LEU A O 1
ATOM 2713 N N . ALA A 1 363 ? -11.349 -9.851 -7.375 1.00 83.31 363 ALA A N 1
ATOM 2714 C CA . ALA A 1 363 ? -10.128 -10.300 -6.706 1.00 83.31 363 ALA A CA 1
ATOM 2715 C C . ALA A 1 363 ? -10.382 -11.555 -5.857 1.00 83.31 363 ALA A C 1
ATOM 2717 O O . ALA A 1 363 ? -9.613 -12.509 -5.936 1.00 83.31 363 ALA A O 1
ATOM 2718 N N . GLY A 1 364 ? -11.521 -11.611 -5.159 1.00 80.00 364 GLY A N 1
ATOM 2719 C CA . GLY A 1 364 ? -11.954 -12.799 -4.423 1.00 80.00 364 GLY A CA 1
ATOM 2720 C C . GLY A 1 364 ? -12.688 -13.862 -5.227 1.00 80.00 364 GLY A C 1
ATOM 2721 O O . GLY A 1 364 ? -13.294 -14.762 -4.648 1.00 80.00 364 GLY A O 1
ATOM 2722 N N . GLY A 1 365 ? -12.660 -13.784 -6.558 1.00 83.62 365 GLY A N 1
ATOM 2723 C CA . GLY A 1 365 ? -13.254 -14.790 -7.436 1.00 83.62 365 GLY A CA 1
ATOM 2724 C C . GLY A 1 365 ? -14.787 -14.853 -7.404 1.00 83.62 365 GLY A C 1
ATOM 2725 O O . GLY A 1 365 ? -15.368 -15.755 -8.010 1.00 83.62 365 GLY A O 1
ATOM 2726 N N . GLN A 1 366 ? -15.463 -13.903 -6.761 1.00 89.19 366 GLN A N 1
ATOM 2727 C CA . GLN A 1 366 ? -16.919 -13.788 -6.660 1.00 89.19 366 GLN A CA 1
ATOM 2728 C C . GLN A 1 366 ? -17.515 -13.127 -7.918 1.00 89.19 366 GLN A C 1
ATOM 2730 O O . GLN A 1 366 ? -18.067 -12.027 -7.885 1.00 89.19 366 GLN A O 1
ATOM 2735 N N . ILE A 1 367 ? -17.396 -13.805 -9.064 1.00 90.69 367 ILE A N 1
ATOM 2736 C CA . ILE A 1 367 ? -17.832 -13.285 -10.374 1.00 90.69 367 ILE A CA 1
ATOM 2737 C C . ILE A 1 367 ? -19.335 -12.961 -10.401 1.00 90.69 367 ILE A C 1
ATOM 2739 O O . ILE A 1 367 ? -19.735 -11.924 -10.928 1.00 90.69 367 ILE A O 1
ATOM 2743 N N . GLU A 1 368 ? -20.170 -13.818 -9.808 1.00 91.81 368 GLU A N 1
ATOM 2744 C CA . GLU A 1 368 ? -21.624 -13.611 -9.732 1.00 91.81 368 GLU A CA 1
ATOM 2745 C C . GLU A 1 368 ? -21.961 -12.323 -8.976 1.00 91.81 368 GLU A C 1
ATOM 2747 O O . GLU A 1 368 ? -22.707 -11.485 -9.481 1.00 91.81 368 GLU A O 1
ATOM 2752 N N . ARG A 1 369 ? -21.306 -12.095 -7.831 1.00 89.75 369 ARG A N 1
ATOM 2753 C CA . ARG A 1 369 ? -21.456 -10.866 -7.050 1.00 89.75 369 ARG A CA 1
ATOM 2754 C C . ARG A 1 369 ? -21.061 -9.624 -7.849 1.00 89.75 369 ARG A C 1
ATOM 2756 O O . ARG A 1 369 ? -21.750 -8.608 -7.798 1.00 89.75 369 ARG A O 1
ATOM 2763 N N . ALA A 1 370 ? -19.986 -9.699 -8.634 1.00 91.94 370 ALA A N 1
ATOM 2764 C CA . ALA A 1 370 ? -19.587 -8.603 -9.513 1.00 91.94 370 ALA A CA 1
ATOM 2765 C C . ALA A 1 370 ? -20.663 -8.283 -10.574 1.00 91.94 370 ALA A C 1
ATOM 2767 O O . ALA A 1 370 ? -20.902 -7.109 -10.871 1.00 91.94 370 ALA A O 1
ATOM 2768 N N . TYR A 1 371 ? -21.353 -9.297 -11.116 1.00 93.38 371 TYR A N 1
ATOM 2769 C CA . TYR A 1 371 ? -22.499 -9.096 -12.011 1.00 93.38 371 TYR A CA 1
ATOM 2770 C C . TYR A 1 371 ? -23.722 -8.513 -11.293 1.00 93.38 371 TYR A C 1
ATOM 2772 O O . TYR A 1 371 ? -24.394 -7.668 -11.880 1.00 93.38 371 TYR A O 1
ATOM 2780 N N . GLU A 1 372 ? -24.002 -8.910 -10.051 1.00 93.69 372 GLU A N 1
ATOM 2781 C CA . GLU A 1 372 ? -25.100 -8.352 -9.243 1.00 93.69 372 GLU A CA 1
ATOM 2782 C C . GLU A 1 372 ? -24.920 -6.861 -8.942 1.00 93.69 372 GLU A C 1
ATOM 2784 O O . GLU A 1 372 ? -25.897 -6.115 -8.904 1.00 93.69 372 GLU A O 1
ATOM 2789 N N . LEU A 1 373 ? -23.675 -6.419 -8.741 1.00 90.94 373 LEU A N 1
ATOM 2790 C CA . LEU A 1 373 ? -23.337 -5.023 -8.448 1.00 90.94 373 LEU A CA 1
ATOM 2791 C C . LEU A 1 373 ? -23.334 -4.136 -9.704 1.00 90.94 373 LEU A C 1
ATOM 2793 O O . LEU A 1 373 ? -23.592 -2.933 -9.628 1.00 90.94 373 LEU A O 1
ATOM 2797 N N . LEU A 1 374 ? -23.073 -4.717 -10.879 1.00 91.75 374 LEU A N 1
ATOM 2798 C CA . LEU A 1 374 ? -22.921 -3.994 -12.145 1.00 91.75 374 LEU A CA 1
ATOM 2799 C C . LEU A 1 374 ? -24.126 -3.102 -12.538 1.00 91.75 374 LEU A C 1
ATOM 2801 O O . LEU A 1 374 ? -23.889 -2.005 -13.055 1.00 91.75 374 LEU A O 1
ATOM 2805 N N . PRO A 1 375 ? -25.402 -3.495 -12.325 1.00 91.38 375 PRO A N 1
ATOM 2806 C CA . PRO A 1 375 ? -26.560 -2.634 -12.566 1.00 91.38 375 PRO A CA 1
ATOM 2807 C C . PRO A 1 375 ? -26.562 -1.334 -11.755 1.00 91.38 375 PRO A C 1
ATOM 2809 O O . PRO A 1 375 ? -27.148 -0.357 -12.216 1.00 91.38 375 PRO A O 1
ATOM 2812 N N . GLY A 1 376 ? -25.896 -1.300 -10.593 1.00 86.00 376 GLY A N 1
ATOM 2813 C CA . GLY A 1 376 ? -25.770 -0.101 -9.758 1.00 86.00 376 GLY A CA 1
ATOM 2814 C C . GLY A 1 376 ? -24.894 0.997 -10.376 1.00 86.00 376 GLY A C 1
ATOM 2815 O O . GLY A 1 376 ? -24.995 2.160 -9.992 1.00 86.00 376 GLY A O 1
ATOM 2816 N N . VAL A 1 377 ? -24.067 0.656 -11.370 1.00 87.25 377 VAL A N 1
ATOM 2817 C CA . VAL A 1 377 ? -23.202 1.598 -12.093 1.00 87.25 377 VAL A CA 1
ATOM 2818 C C . VAL A 1 377 ? -24.024 2.322 -13.164 1.00 87.25 377 VAL A C 1
ATOM 2820 O O . VAL A 1 377 ? -24.308 1.784 -14.236 1.00 87.25 377 VAL A O 1
ATOM 2823 N N . THR A 1 378 ? -24.418 3.561 -12.874 1.00 85.94 378 THR A N 1
ATOM 2824 C CA . THR A 1 378 ? -25.232 4.403 -13.769 1.00 85.94 378 THR A CA 1
ATOM 2825 C C . THR A 1 378 ? -24.467 4.943 -14.985 1.00 85.94 378 THR A C 1
ATOM 2827 O O . THR A 1 378 ? -25.073 5.149 -16.038 1.00 85.94 378 THR A O 1
ATOM 2830 N N . ASP A 1 379 ? -23.146 5.126 -14.889 1.00 85.69 379 ASP A N 1
ATOM 2831 C CA . ASP A 1 379 ? -22.297 5.553 -16.008 1.00 85.69 379 ASP A CA 1
ATOM 2832 C C . ASP A 1 379 ? -22.102 4.397 -17.010 1.00 85.69 379 ASP A C 1
ATOM 2834 O O . ASP A 1 379 ? -21.481 3.373 -16.715 1.00 85.69 379 ASP A O 1
ATOM 2838 N N . LEU A 1 380 ? -22.656 4.554 -18.218 1.00 87.25 380 LEU A N 1
ATOM 2839 C CA . LEU A 1 380 ? -22.650 3.523 -19.260 1.00 87.25 380 LEU A CA 1
ATOM 2840 C C . LEU A 1 380 ? -21.236 3.156 -19.760 1.00 87.25 380 LEU A C 1
ATOM 2842 O O . LEU A 1 380 ? -20.945 1.954 -19.833 1.00 87.25 380 LEU A O 1
ATOM 2846 N N . PRO A 1 381 ? -20.357 4.117 -20.123 1.00 87.12 381 PRO A N 1
ATOM 2847 C CA . PRO A 1 381 ? -18.950 3.839 -20.399 1.00 87.12 381 PRO A CA 1
ATOM 2848 C C . PRO A 1 381 ? -18.247 3.041 -19.296 1.00 87.12 381 PRO A C 1
ATOM 2850 O O . PRO A 1 381 ? -17.654 2.000 -19.598 1.00 87.12 381 PRO A O 1
ATOM 2853 N N . VAL A 1 382 ? -18.343 3.476 -18.037 1.00 84.25 382 VAL A N 1
ATOM 2854 C CA . VAL A 1 382 ? -17.694 2.812 -16.893 1.00 84.25 382 VAL A CA 1
ATOM 2855 C C . VAL A 1 382 ? -18.256 1.406 -16.707 1.00 84.25 382 VAL A C 1
ATOM 2857 O O . VAL A 1 382 ? -17.499 0.436 -16.649 1.00 84.25 382 VAL A O 1
ATOM 2860 N N . ARG A 1 383 ? -19.584 1.251 -16.743 1.00 89.12 383 ARG A N 1
ATOM 2861 C CA . ARG A 1 383 ? -20.250 -0.054 -16.669 1.00 89.12 383 ARG A CA 1
ATOM 2862 C C . ARG A 1 383 ? -19.789 -0.996 -17.778 1.00 89.12 383 ARG A C 1
ATOM 2864 O O . ARG A 1 383 ? -19.567 -2.180 -17.534 1.00 89.12 383 ARG A O 1
ATOM 2871 N N . SER A 1 384 ? -19.600 -0.499 -19.002 1.00 86.12 384 SER A N 1
ATOM 2872 C CA . SER A 1 384 ? -19.064 -1.317 -20.095 1.00 86.12 384 SER A CA 1
ATOM 2873 C C . SER A 1 384 ? -17.616 -1.746 -19.844 1.00 86.12 384 SER A C 1
ATOM 2875 O O . SER A 1 384 ? -17.254 -2.862 -20.224 1.00 86.12 384 SER A O 1
ATOM 2877 N N . GLN A 1 385 ? -16.781 -0.890 -19.249 1.00 86.38 385 GLN A N 1
ATOM 2878 C CA . GLN A 1 385 ? -15.400 -1.238 -18.903 1.00 86.38 385 GLN A CA 1
ATOM 2879 C C . GLN A 1 385 ? -15.348 -2.291 -17.791 1.00 86.38 385 GLN A C 1
ATOM 2881 O O . GLN A 1 385 ? -14.598 -3.261 -17.920 1.00 86.38 385 GLN A O 1
ATOM 2886 N N . LEU A 1 386 ? -16.187 -2.147 -16.763 1.00 88.62 386 LEU A N 1
ATOM 2887 C CA . LEU A 1 386 ? -16.330 -3.119 -15.679 1.00 88.62 386 LEU A CA 1
ATOM 2888 C C . LEU A 1 386 ? -16.865 -4.454 -16.191 1.00 88.62 386 LEU A C 1
ATOM 2890 O O . LEU A 1 386 ? -16.283 -5.486 -15.889 1.00 88.62 386 LEU A O 1
ATOM 2894 N N . LYS A 1 387 ? -17.875 -4.457 -17.068 1.00 90.12 387 LYS A N 1
ATOM 2895 C CA . LYS A 1 387 ? -18.351 -5.690 -17.712 1.00 90.12 387 LYS A CA 1
ATOM 2896 C C . LYS A 1 387 ? -17.228 -6.423 -18.451 1.00 90.12 387 LYS A C 1
ATOM 2898 O O . LYS A 1 387 ? -17.082 -7.630 -18.304 1.00 90.12 387 LYS A O 1
ATOM 2903 N N . ASN A 1 388 ? -16.405 -5.700 -19.215 1.00 86.25 388 ASN A N 1
ATOM 2904 C CA . ASN A 1 388 ? -15.249 -6.296 -19.894 1.00 86.25 388 ASN A CA 1
ATOM 2905 C C . ASN A 1 388 ? -14.198 -6.826 -18.905 1.00 86.25 388 ASN A C 1
ATOM 2907 O O . ASN A 1 388 ? -13.448 -7.737 -19.246 1.00 86.25 388 ASN A O 1
ATOM 2911 N N . LEU A 1 389 ? -14.092 -6.231 -17.712 1.00 87.56 389 LEU A N 1
ATOM 2912 C CA . LEU A 1 389 ? -13.226 -6.727 -16.647 1.00 87.56 389 LEU A CA 1
ATOM 2913 C C . LEU A 1 389 ? -13.784 -8.022 -16.044 1.00 87.56 389 LEU A C 1
ATOM 2915 O O . LEU A 1 389 ? -13.030 -8.979 -15.926 1.00 87.56 389 LEU A O 1
ATOM 2919 N N . ILE A 1 390 ? -15.088 -8.083 -15.760 1.00 89.75 390 ILE A N 1
ATOM 2920 C CA . ILE A 1 390 ? -15.761 -9.289 -15.256 1.00 89.75 390 ILE A CA 1
ATOM 2921 C C . ILE A 1 390 ? -15.569 -10.457 -16.236 1.00 89.75 390 ILE A C 1
ATOM 2923 O O . ILE A 1 390 ? -15.067 -11.502 -15.838 1.00 89.75 390 ILE A O 1
ATOM 2927 N N . VAL A 1 391 ? -15.842 -10.246 -17.533 1.00 87.94 391 VAL A N 1
ATOM 2928 C CA . VAL A 1 391 ? -15.634 -11.260 -18.591 1.00 87.94 391 VAL A CA 1
ATOM 2929 C C . VAL A 1 391 ? -14.176 -11.727 -18.660 1.00 87.94 391 VAL A C 1
ATOM 2931 O O . VAL A 1 391 ? -13.908 -12.906 -18.874 1.00 87.94 391 VAL A O 1
ATOM 2934 N N . PHE A 1 392 ? -13.215 -10.816 -18.470 1.00 87.44 392 PHE A N 1
ATOM 2935 C CA . PHE A 1 392 ? -11.800 -11.181 -18.431 1.00 87.44 392 PHE A CA 1
ATOM 2936 C C . PHE A 1 392 ? -11.486 -12.107 -17.247 1.00 87.44 392 PHE A C 1
ATOM 2938 O O . PHE A 1 392 ? -10.855 -13.135 -17.457 1.00 87.44 392 PHE A O 1
ATOM 2945 N N . PHE A 1 393 ? -11.944 -11.788 -16.034 1.00 87.50 393 PHE A N 1
ATOM 2946 C CA . PHE A 1 393 ? -11.725 -12.636 -14.854 1.00 87.50 393 PHE A CA 1
ATOM 2947 C C . PHE A 1 393 ? -12.434 -13.991 -14.960 1.00 87.50 393 PHE A C 1
ATOM 2949 O O . PHE A 1 393 ? -11.873 -15.012 -14.570 1.00 87.50 393 PHE A O 1
ATOM 2956 N N . GLU A 1 394 ? -13.633 -14.021 -15.540 1.00 88.31 394 GLU A N 1
ATOM 2957 C CA . GLU A 1 394 ? -14.355 -15.258 -15.843 1.00 88.31 394 GLU A CA 1
ATOM 2958 C C . GLU A 1 394 ? -13.521 -16.169 -16.760 1.00 88.31 394 GLU A C 1
ATOM 2960 O O . GLU A 1 394 ? -13.352 -17.359 -16.492 1.00 88.31 394 GLU A O 1
ATOM 2965 N N . ALA A 1 395 ? -12.914 -15.586 -17.800 1.00 86.81 395 ALA A N 1
ATOM 2966 C CA . ALA A 1 395 ? -12.013 -16.303 -18.691 1.00 86.81 395 ALA A CA 1
ATOM 2967 C C . ALA A 1 395 ? -10.715 -16.738 -17.989 1.00 86.81 395 ALA A C 1
ATOM 2969 O O . ALA A 1 395 ? -10.283 -17.863 -18.214 1.00 86.81 395 ALA A O 1
ATOM 2970 N N . VAL A 1 396 ? -10.116 -15.914 -17.114 1.00 85.88 396 VAL A N 1
ATOM 2971 C CA . VAL A 1 396 ? -8.940 -16.313 -16.308 1.00 85.88 396 VAL A CA 1
ATOM 2972 C C . VAL A 1 396 ? -9.251 -17.569 -15.493 1.00 85.88 396 VAL A C 1
ATOM 2974 O O . VAL A 1 396 ? -8.515 -18.547 -15.589 1.00 85.88 396 VAL A O 1
ATOM 2977 N N . ARG A 1 397 ? -10.377 -17.593 -14.767 1.00 84.69 397 ARG A N 1
ATOM 2978 C CA . ARG A 1 397 ? -10.777 -18.765 -13.968 1.00 84.69 397 ARG A CA 1
ATOM 2979 C C . ARG A 1 397 ? -11.003 -20.005 -14.828 1.00 84.69 397 ARG A C 1
ATOM 2981 O O . ARG A 1 397 ? -10.656 -21.107 -14.418 1.00 84.69 397 ARG A O 1
ATOM 2988 N N . ALA A 1 398 ? -11.565 -19.840 -16.025 1.00 85.62 398 ALA A N 1
ATOM 2989 C CA . ALA A 1 398 ? -11.726 -20.944 -16.965 1.00 85.62 398 ALA A CA 1
ATOM 2990 C C . ALA A 1 398 ? -10.376 -21.493 -17.457 1.00 85.62 398 ALA A C 1
ATOM 2992 O O . ALA A 1 398 ? -10.233 -22.708 -17.585 1.00 85.62 398 ALA A O 1
ATOM 2993 N N . VAL A 1 399 ? -9.385 -20.622 -17.693 1.00 83.50 399 VAL A N 1
ATOM 2994 C CA . VAL A 1 399 ? -8.012 -21.024 -18.042 1.00 83.50 399 VAL A CA 1
ATOM 2995 C C . VAL A 1 399 ? -7.363 -21.802 -16.897 1.00 83.50 399 VAL A C 1
ATOM 2997 O O . VAL A 1 399 ? -6.830 -22.883 -17.134 1.00 83.50 399 VAL A O 1
ATOM 3000 N N . GLU A 1 400 ? -7.439 -21.291 -15.666 1.00 82.44 400 GLU A N 1
ATOM 3001 C CA . GLU A 1 400 ? -6.875 -21.943 -14.473 1.00 82.44 400 GLU A CA 1
ATOM 3002 C C . GLU A 1 400 ? -7.531 -23.297 -14.175 1.00 82.44 400 GLU A C 1
ATOM 3004 O O . GLU A 1 400 ? -6.858 -24.242 -13.775 1.00 82.44 400 GLU A O 1
ATOM 3009 N N . ALA A 1 401 ? -8.838 -23.417 -14.414 1.00 83.56 401 ALA A N 1
ATOM 3010 C CA . ALA A 1 401 ? -9.583 -24.659 -14.231 1.00 83.56 401 ALA A CA 1
ATOM 3011 C C . ALA A 1 401 ? -9.417 -25.662 -15.390 1.00 83.56 401 ALA A C 1
ATOM 3013 O O . ALA A 1 401 ? -10.071 -26.704 -15.374 1.00 83.56 401 ALA A O 1
ATOM 3014 N N . HIS A 1 402 ? -8.599 -25.353 -16.406 1.00 78.25 402 HIS A N 1
ATOM 3015 C CA . HIS A 1 402 ? -8.477 -26.131 -17.647 1.00 78.25 402 HIS A CA 1
ATOM 3016 C C . HIS A 1 402 ? -9.834 -26.442 -18.303 1.00 78.25 402 HIS A C 1
ATOM 3018 O O . HIS A 1 402 ? -10.062 -27.533 -18.820 1.00 78.25 402 HIS A O 1
ATOM 3024 N N . ASN A 1 403 ? -10.757 -25.482 -18.265 1.00 76.81 403 ASN A N 1
ATOM 3025 C CA . ASN A 1 403 ? -12.084 -25.639 -18.840 1.00 76.81 403 ASN A CA 1
ATOM 3026 C C . ASN A 1 403 ? -12.000 -25.640 -20.378 1.00 76.81 403 ASN A C 1
ATOM 3028 O O . ASN A 1 403 ? -11.400 -24.741 -20.969 1.00 76.81 403 ASN A O 1
ATOM 3032 N N . ASP A 1 404 ? -12.666 -26.591 -21.037 1.00 79.88 404 ASP A N 1
ATOM 3033 C CA . ASP A 1 404 ? -12.725 -26.695 -22.505 1.00 79.88 404 ASP A CA 1
ATOM 3034 C C . ASP A 1 404 ? -13.284 -25.425 -23.180 1.00 79.88 404 ASP A C 1
ATOM 3036 O O . ASP A 1 404 ? -13.002 -25.138 -24.345 1.00 79.88 404 ASP A O 1
ATOM 3040 N N . GLN A 1 405 ? -14.054 -24.616 -22.447 1.00 83.12 405 GLN A N 1
ATOM 3041 C CA . GLN A 1 405 ? -14.604 -23.348 -22.925 1.00 83.12 405 GLN A CA 1
ATOM 3042 C C . GLN A 1 405 ? -13.629 -22.165 -22.817 1.00 83.12 405 GLN A C 1
ATOM 3044 O O . GLN A 1 405 ? -13.941 -21.090 -23.332 1.00 83.12 405 GLN A O 1
ATOM 3049 N N . ALA A 1 406 ? -12.449 -22.323 -22.208 1.00 83.38 406 ALA A N 1
ATOM 3050 C CA . ALA A 1 406 ? -11.540 -21.215 -21.904 1.00 83.38 406 ALA A CA 1
ATOM 3051 C C . ALA A 1 406 ? -11.108 -20.412 -23.148 1.00 83.38 406 ALA A C 1
ATOM 3053 O O . ALA A 1 406 ? -11.050 -19.183 -23.103 1.00 83.38 406 ALA A O 1
ATOM 3054 N N . VAL A 1 407 ? -10.894 -21.074 -24.294 1.00 84.12 407 VAL A N 1
ATOM 3055 C CA . VAL A 1 407 ? -10.606 -20.397 -25.577 1.00 84.12 407 VAL A CA 1
ATOM 3056 C C . VAL A 1 407 ? -11.801 -19.562 -26.043 1.00 84.12 407 VAL A C 1
ATOM 3058 O O . VAL A 1 407 ? -11.645 -18.408 -26.448 1.00 84.12 407 VAL A O 1
ATOM 3061 N N . SER A 1 408 ? -13.010 -20.120 -25.957 1.00 86.44 408 SER A N 1
ATOM 3062 C CA . SER A 1 408 ? -14.247 -19.422 -26.322 1.00 86.44 408 SER A CA 1
ATOM 3063 C C . SER A 1 408 ? -14.486 -18.210 -25.422 1.00 86.44 408 SER A C 1
ATOM 3065 O O . SER A 1 408 ? -14.846 -17.145 -25.916 1.00 86.44 408 SER A O 1
ATOM 3067 N N . MET A 1 409 ? -14.208 -18.335 -24.123 1.00 85.62 409 MET A N 1
ATOM 3068 C CA . MET A 1 409 ? -14.321 -17.240 -23.158 1.00 85.62 409 MET A CA 1
ATOM 3069 C C . MET A 1 409 ? -13.263 -16.159 -23.389 1.00 85.62 409 MET A C 1
ATOM 3071 O O . MET A 1 409 ? -13.585 -14.972 -23.356 1.00 85.62 409 MET A O 1
ATOM 3075 N N . ALA A 1 410 ? -12.026 -16.535 -23.730 1.00 85.44 410 ALA A N 1
ATOM 3076 C CA . ALA A 1 410 ? -11.003 -15.572 -24.126 1.00 85.44 410 ALA A CA 1
ATOM 3077 C C . ALA A 1 410 ? -11.423 -14.759 -25.361 1.00 85.44 410 ALA A C 1
ATOM 3079 O O . ALA A 1 410 ? -11.188 -13.552 -25.419 1.00 85.44 410 ALA A O 1
ATOM 3080 N N . ASN A 1 411 ? -12.125 -15.379 -26.313 1.00 87.12 411 ASN A N 1
ATOM 3081 C CA . ASN A 1 411 ? -12.637 -14.698 -27.504 1.00 87.12 411 ASN A CA 1
ATOM 3082 C C . ASN A 1 411 ? -13.758 -13.683 -27.214 1.00 87.12 411 ASN A C 1
ATOM 3084 O O . ASN A 1 411 ? -13.971 -12.786 -28.031 1.00 87.12 411 ASN A O 1
ATOM 3088 N N . LEU A 1 412 ? -14.440 -13.778 -26.064 1.00 84.62 412 LEU A N 1
ATOM 3089 C CA . LEU A 1 412 ? -15.419 -12.775 -25.620 1.00 84.62 412 LEU A CA 1
ATOM 3090 C C . LEU A 1 412 ? -14.749 -11.474 -25.157 1.00 84.62 412 LEU A C 1
ATOM 3092 O O . LEU A 1 412 ? -15.384 -10.416 -25.155 1.00 84.62 412 LEU A O 1
ATOM 3096 N N . ALA A 1 413 ? -13.464 -11.519 -24.791 1.00 83.19 413 ALA A N 1
ATOM 3097 C CA . ALA A 1 413 ? -12.703 -10.321 -24.479 1.00 83.19 413 ALA A CA 1
ATOM 3098 C C . ALA A 1 413 ? -12.401 -9.512 -25.754 1.00 83.19 413 ALA A C 1
ATOM 3100 O O . ALA A 1 413 ? -12.191 -10.042 -26.850 1.00 83.19 413 ALA A O 1
ATOM 3101 N N . ARG A 1 414 ? -12.342 -8.184 -25.614 1.00 81.81 414 ARG A N 1
ATOM 3102 C CA . ARG A 1 414 ? -11.919 -7.312 -26.718 1.00 81.81 414 ARG A CA 1
ATOM 3103 C C . ARG A 1 414 ? -10.439 -7.563 -27.060 1.00 81.81 414 ARG A C 1
ATOM 3105 O O . ARG A 1 414 ? -9.650 -7.754 -26.130 1.00 81.81 414 ARG A O 1
ATOM 3112 N N . PRO A 1 415 ? -10.050 -7.496 -28.350 1.00 83.81 415 PRO A N 1
ATOM 3113 C CA . PRO A 1 415 ? -8.646 -7.541 -28.755 1.00 83.81 415 PRO A CA 1
ATOM 3114 C C . PRO A 1 415 ? -7.795 -6.524 -27.987 1.00 83.81 415 PRO A C 1
ATOM 3116 O O . PRO A 1 415 ? -8.227 -5.388 -27.772 1.00 83.81 415 PRO A O 1
ATOM 3119 N N . GLY A 1 416 ? -6.587 -6.927 -27.592 1.00 84.12 416 GLY A N 1
ATOM 3120 C CA . GLY A 1 416 ? -5.616 -6.074 -26.905 1.00 84.12 416 GLY A CA 1
ATOM 3121 C C . GLY A 1 416 ? -4.943 -6.770 -25.722 1.00 84.12 416 GLY A C 1
ATOM 3122 O O . GLY A 1 416 ? -4.882 -7.998 -25.671 1.00 84.12 416 GLY A O 1
ATOM 3123 N N . VAL A 1 417 ? -4.450 -5.989 -24.751 1.00 82.31 417 VAL A N 1
ATOM 3124 C CA . VAL A 1 417 ? -3.628 -6.488 -23.626 1.00 82.31 417 VAL A CA 1
ATOM 3125 C C . VAL A 1 417 ? -4.311 -7.621 -22.854 1.00 82.31 417 VAL A C 1
ATOM 3127 O O . VAL A 1 417 ? -3.715 -8.674 -22.660 1.00 82.31 417 VAL A O 1
ATOM 3130 N N . LYS A 1 418 ? -5.574 -7.436 -22.447 1.00 83.44 418 LYS A N 1
ATOM 3131 C CA . LYS A 1 418 ? -6.316 -8.420 -21.637 1.00 83.44 418 LYS A CA 1
ATOM 3132 C C . LYS A 1 418 ? -6.486 -9.754 -22.366 1.00 83.44 418 LYS A C 1
ATOM 3134 O O . LYS A 1 418 ? -6.148 -10.794 -21.817 1.00 83.44 418 LYS A O 1
ATOM 3139 N N . ARG A 1 419 ? -6.951 -9.738 -23.618 1.00 87.81 419 ARG A N 1
ATOM 3140 C CA . ARG A 1 419 ? -7.115 -10.976 -24.392 1.00 87.81 419 ARG A CA 1
ATOM 3141 C C . ARG A 1 419 ? -5.777 -11.640 -24.723 1.00 87.81 419 ARG A C 1
ATOM 3143 O O . ARG A 1 419 ? -5.672 -12.856 -24.615 1.00 87.81 419 ARG A O 1
ATOM 3150 N N . SER A 1 420 ? -4.739 -10.849 -25.007 1.00 87.62 420 SER A N 1
ATOM 3151 C CA . SER A 1 420 ? -3.374 -11.365 -25.184 1.00 87.62 420 SER A CA 1
ATOM 3152 C C . SER A 1 420 ? -2.889 -12.1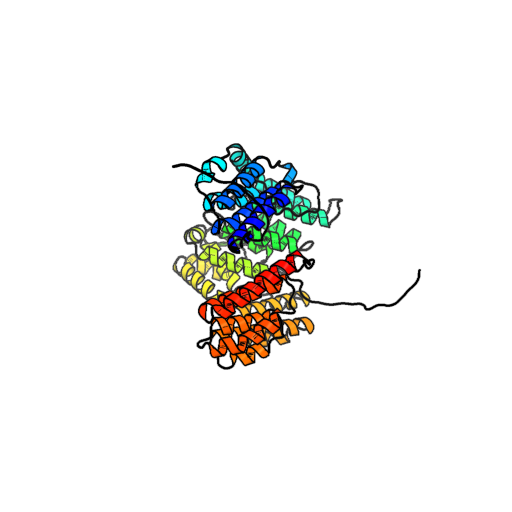09 -23.938 1.00 87.62 420 SER A C 1
ATOM 3154 O O . SER A 1 420 ? -2.340 -13.197 -24.058 1.00 87.62 420 SER A O 1
ATOM 3156 N N . LEU A 1 421 ? -3.135 -11.568 -22.738 1.00 85.75 421 LEU A N 1
ATOM 3157 C CA . LEU A 1 421 ? -2.794 -12.236 -21.477 1.00 85.75 421 LEU A CA 1
ATOM 3158 C C . LEU A 1 421 ? -3.563 -13.549 -21.279 1.00 85.75 421 LEU A C 1
ATOM 3160 O O . LEU A 1 421 ? -2.961 -14.524 -20.841 1.00 85.75 421 LEU A O 1
ATOM 3164 N N . LEU A 1 422 ? -4.851 -13.607 -21.641 1.00 87.06 422 LEU A N 1
ATOM 3165 C CA . LEU A 1 422 ? -5.632 -14.853 -21.584 1.00 87.06 422 LEU A CA 1
ATOM 3166 C C . LEU A 1 422 ? -5.045 -15.927 -22.501 1.00 87.06 422 LEU A C 1
ATOM 3168 O O . LEU A 1 422 ? -4.884 -17.071 -22.088 1.00 87.06 422 LEU A O 1
ATOM 3172 N N . TYR A 1 423 ? -4.677 -15.557 -23.728 1.00 90.38 423 TYR A N 1
ATOM 3173 C CA . TYR A 1 423 ? -4.039 -16.480 -24.659 1.00 90.38 423 TYR A CA 1
ATOM 3174 C C . TYR A 1 423 ? -2.650 -16.938 -24.189 1.00 90.38 423 TYR A C 1
ATOM 3176 O O . TYR A 1 423 ? -2.328 -18.119 -24.303 1.00 90.38 423 TYR A O 1
ATOM 3184 N N . ILE A 1 424 ? -1.845 -16.042 -23.6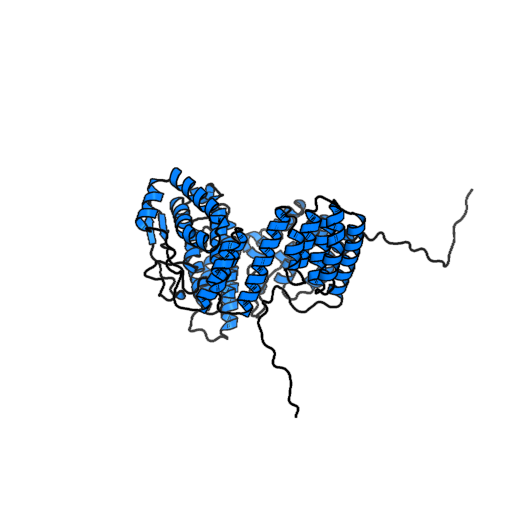05 1.00 85.50 424 ILE A N 1
ATOM 3185 C CA . ILE A 1 424 ? -0.565 -16.407 -22.973 1.00 85.50 424 ILE A CA 1
ATOM 3186 C C . ILE A 1 424 ? -0.801 -17.388 -21.818 1.00 85.50 424 ILE A C 1
ATOM 3188 O O . ILE A 1 424 ? -0.084 -18.379 -21.714 1.00 85.50 424 ILE A O 1
ATOM 3192 N N . GLY A 1 425 ? -1.820 -17.157 -20.985 1.00 83.19 425 GLY A N 1
ATOM 3193 C CA . GLY A 1 425 ? -2.206 -18.067 -19.906 1.00 83.19 425 GLY A CA 1
ATOM 3194 C C . GLY A 1 425 ? -2.656 -19.440 -20.413 1.00 83.19 425 GLY A C 1
ATOM 3195 O O . GLY A 1 425 ? -2.271 -20.454 -19.835 1.00 83.19 425 GLY A O 1
ATOM 3196 N N . LEU A 1 426 ? -3.409 -19.487 -21.517 1.00 86.69 426 LEU A N 1
ATOM 3197 C CA . LEU A 1 426 ? -3.794 -20.732 -22.193 1.00 86.69 426 LEU A CA 1
ATOM 3198 C C . LEU A 1 426 ? -2.577 -21.509 -22.695 1.00 86.69 426 LEU A C 1
ATOM 3200 O O . LEU A 1 426 ? -2.543 -22.721 -22.535 1.00 86.69 426 LEU A O 1
ATOM 3204 N N . ILE A 1 427 ? -1.582 -20.824 -23.265 1.00 84.62 427 ILE A N 1
ATOM 3205 C CA . ILE A 1 427 ? -0.320 -21.438 -23.706 1.00 84.62 427 ILE A CA 1
ATOM 3206 C C . ILE A 1 427 ? 0.475 -21.954 -22.503 1.00 84.62 427 ILE A C 1
ATOM 3208 O O . ILE A 1 427 ? 0.906 -23.103 -22.504 1.00 84.62 427 ILE A O 1
ATOM 3212 N N . ALA A 1 428 ? 0.631 -21.133 -21.461 1.00 80.50 428 ALA A N 1
ATOM 3213 C CA . ALA A 1 428 ? 1.405 -21.476 -20.268 1.00 80.50 428 ALA A CA 1
ATOM 3214 C C . ALA A 1 428 ? 0.836 -22.689 -19.514 1.00 80.50 428 ALA A C 1
ATOM 3216 O O . ALA A 1 428 ? 1.595 -23.461 -18.932 1.00 80.50 428 ALA A O 1
ATOM 3217 N N . ASN A 1 429 ? -0.491 -22.848 -19.535 1.00 76.56 429 ASN A N 1
ATOM 3218 C CA . ASN A 1 429 ? -1.216 -23.930 -18.870 1.00 76.56 429 ASN A CA 1
ATOM 3219 C C . ASN A 1 429 ? -1.701 -25.014 -19.848 1.00 76.56 429 ASN A C 1
ATOM 3221 O O . ASN A 1 429 ? -2.529 -25.845 -19.472 1.00 76.56 429 ASN A O 1
ATOM 3225 N N . ALA A 1 430 ? -1.238 -25.013 -21.103 1.00 75.00 430 ALA A N 1
ATOM 3226 C CA . ALA A 1 430 ? -1.709 -25.958 -22.106 1.00 75.00 430 ALA A CA 1
ATOM 3227 C C . ALA A 1 430 ? -1.271 -27.388 -21.737 1.00 75.00 430 ALA A C 1
ATOM 3229 O O . ALA A 1 430 ? -0.072 -27.672 -21.713 1.00 75.00 430 ALA A O 1
ATOM 3230 N N . PRO A 1 431 ? -2.207 -28.335 -21.528 1.00 66.00 431 PRO A N 1
ATOM 3231 C CA . PRO A 1 431 ? -1.848 -29.726 -21.256 1.00 66.00 431 PRO A CA 1
ATOM 3232 C C . PRO A 1 431 ? -1.300 -30.444 -22.502 1.00 66.00 431 PRO A C 1
ATOM 3234 O O . PRO A 1 431 ? -0.760 -31.544 -22.396 1.00 66.00 431 PRO A O 1
ATOM 3237 N N . ARG A 1 432 ? -1.472 -29.857 -23.696 1.00 67.81 432 ARG A N 1
ATOM 3238 C CA . ARG A 1 432 ? -1.033 -30.398 -24.989 1.00 67.81 432 ARG A CA 1
ATOM 3239 C C . ARG A 1 432 ? -0.469 -29.292 -25.874 1.00 67.81 432 ARG A C 1
ATOM 3241 O O . ARG A 1 432 ? -1.039 -28.203 -25.940 1.00 67.81 432 ARG A O 1
ATOM 3248 N N . LEU A 1 433 ? 0.584 -29.625 -26.618 1.00 73.12 433 LEU A N 1
ATOM 3249 C CA . LEU A 1 433 ? 1.246 -28.734 -27.575 1.00 73.12 433 LEU A CA 1
ATOM 3250 C C . LEU A 1 433 ? 0.273 -28.163 -28.623 1.00 73.12 433 LEU A C 1
ATOM 3252 O O . LEU A 1 433 ? 0.348 -26.984 -28.952 1.00 73.12 433 LEU A O 1
ATOM 3256 N N . ASP A 1 434 ? -0.693 -28.961 -29.085 1.00 78.31 434 ASP A N 1
ATOM 3257 C CA . ASP A 1 434 ? -1.647 -28.556 -30.128 1.00 78.31 434 ASP A CA 1
ATOM 3258 C C . ASP A 1 434 ? -2.485 -27.331 -29.739 1.00 78.31 434 ASP A C 1
ATOM 3260 O O . ASP A 1 434 ? -2.716 -26.450 -30.565 1.00 78.31 434 ASP A O 1
ATOM 3264 N N . LEU A 1 435 ? -2.916 -27.241 -28.475 1.00 75.25 435 LEU A N 1
ATOM 3265 C CA . LEU A 1 435 ? -3.692 -26.097 -27.986 1.00 75.25 435 LEU A CA 1
ATOM 3266 C C . LEU A 1 435 ? -2.826 -24.831 -27.940 1.00 75.25 435 LEU A C 1
ATOM 3268 O O . LEU A 1 435 ? -3.272 -23.761 -28.354 1.00 75.25 435 LEU A O 1
ATOM 3272 N N . ALA A 1 436 ? -1.574 -24.959 -27.488 1.00 77.06 436 ALA A N 1
ATOM 3273 C CA . ALA A 1 436 ? -0.622 -23.852 -27.471 1.00 77.06 436 ALA A CA 1
ATOM 3274 C C . ALA A 1 436 ? -0.356 -23.325 -28.892 1.00 77.06 436 ALA A C 1
ATOM 3276 O O . ALA A 1 436 ? -0.407 -22.115 -29.121 1.00 77.06 436 ALA A O 1
ATOM 3277 N N . LEU A 1 437 ? -0.163 -24.224 -29.862 1.00 80.56 437 LEU A N 1
ATOM 3278 C CA . LEU A 1 437 ? 0.071 -23.867 -31.264 1.00 80.56 437 LEU A CA 1
ATOM 3279 C C . LEU A 1 437 ? -1.161 -23.253 -31.946 1.00 80.56 437 LEU A C 1
ATOM 3281 O O . LEU A 1 437 ? -1.011 -22.356 -32.773 1.00 80.56 437 LEU A O 1
ATOM 3285 N N . GLN A 1 438 ? -2.378 -23.679 -31.589 1.00 84.81 438 GLN A N 1
ATOM 3286 C CA . GLN A 1 438 ? -3.616 -23.075 -32.104 1.00 84.81 438 GLN A CA 1
ATOM 3287 C C . GLN A 1 438 ? -3.809 -21.630 -31.626 1.00 84.81 438 GLN A C 1
ATOM 3289 O O . GLN A 1 438 ? -4.299 -20.784 -32.376 1.00 84.81 438 GLN A O 1
ATOM 3294 N N . VAL A 1 439 ? -3.429 -21.340 -30.380 1.00 86.81 439 VAL A N 1
ATOM 3295 C CA . VAL A 1 439 ? -3.659 -20.039 -29.738 1.00 86.81 439 VAL A CA 1
ATOM 3296 C C . VAL A 1 439 ? -2.527 -19.042 -30.026 1.00 86.81 439 VAL A C 1
ATOM 3298 O O . VAL A 1 439 ? -2.783 -17.845 -30.154 1.00 86.81 439 VAL A O 1
ATOM 3301 N N . LEU A 1 440 ? -1.294 -19.515 -30.225 1.00 87.50 440 LEU A N 1
ATOM 3302 C CA . LEU A 1 440 ? -0.115 -18.699 -30.542 1.00 87.50 440 LEU A CA 1
ATOM 3303 C C . LEU A 1 440 ? -0.317 -17.639 -31.650 1.00 87.50 440 LEU A C 1
ATOM 3305 O O . LEU A 1 440 ? -0.002 -16.468 -31.402 1.00 87.50 440 LEU A O 1
ATOM 3309 N N . PRO A 1 441 ? -0.860 -17.961 -32.844 1.00 89.44 441 PRO A N 1
ATOM 3310 C CA . PRO A 1 441 ? -1.070 -16.956 -33.887 1.00 89.44 441 PRO A CA 1
ATOM 3311 C C . PRO A 1 441 ? -2.121 -15.906 -33.497 1.00 89.44 441 PRO A C 1
ATOM 3313 O O . PRO A 1 441 ? -2.025 -14.756 -33.930 1.00 89.44 441 PRO A O 1
ATOM 3316 N N . LEU A 1 442 ? -3.100 -16.265 -32.658 1.00 89.25 442 LEU A N 1
ATOM 3317 C CA . LEU A 1 442 ? -4.098 -15.326 -32.136 1.00 89.25 442 LEU A CA 1
ATOM 3318 C C . LEU A 1 442 ? -3.449 -14.339 -31.159 1.00 89.25 442 LEU A C 1
ATOM 3320 O O . LEU A 1 442 ? -3.683 -13.135 -31.260 1.00 89.25 442 LEU A O 1
ATOM 3324 N N . THR A 1 443 ? -2.569 -14.830 -30.281 1.00 89.00 443 THR A N 1
ATOM 3325 C CA . THR A 1 443 ? -1.776 -13.995 -29.370 1.00 89.00 443 THR A CA 1
ATOM 3326 C C . THR A 1 443 ? -0.912 -12.999 -30.133 1.00 89.00 443 THR A C 1
ATOM 3328 O O . THR A 1 443 ? -0.950 -11.803 -29.853 1.00 89.00 443 THR A O 1
ATOM 3331 N N . ALA A 1 444 ? -0.159 -13.470 -31.132 1.00 87.25 444 ALA A N 1
ATOM 3332 C CA . ALA A 1 444 ? 0.718 -12.613 -31.926 1.00 87.25 444 ALA A CA 1
ATOM 3333 C C . ALA A 1 444 ? -0.072 -11.522 -32.670 1.00 87.25 444 ALA A C 1
ATOM 3335 O O . ALA A 1 444 ? 0.333 -10.357 -32.683 1.00 87.25 444 ALA A O 1
ATOM 3336 N N . LYS A 1 445 ? -1.236 -11.879 -33.231 1.00 91.00 445 LYS A N 1
ATOM 3337 C CA . LYS A 1 445 ? -2.136 -10.944 -33.919 1.00 91.00 445 LYS A CA 1
ATOM 3338 C C . LYS A 1 445 ? -2.645 -9.831 -33.001 1.00 91.00 445 LYS A C 1
ATOM 3340 O O . LYS A 1 445 ? -2.755 -8.691 -33.446 1.00 91.00 445 LYS A O 1
ATOM 3345 N N . ASP A 1 446 ? -2.945 -10.148 -31.745 1.00 89.94 446 ASP A N 1
ATOM 3346 C CA . ASP A 1 446 ? -3.438 -9.173 -30.771 1.00 89.94 446 ASP A CA 1
ATOM 3347 C C . ASP A 1 446 ? -2.334 -8.287 -30.186 1.00 89.94 446 ASP A C 1
ATOM 3349 O O . ASP A 1 446 ? -2.599 -7.131 -29.849 1.00 89.94 446 ASP A O 1
ATOM 3353 N N . ILE A 1 447 ? -1.104 -8.801 -30.088 1.00 89.00 447 ILE A N 1
ATOM 3354 C CA . ILE A 1 447 ? 0.053 -8.044 -29.603 1.00 89.00 447 ILE A CA 1
ATOM 3355 C C . ILE A 1 447 ? 0.575 -7.073 -30.671 1.00 89.00 447 ILE A C 1
ATOM 3357 O O . ILE A 1 447 ? 0.929 -5.942 -30.343 1.00 89.00 447 ILE A O 1
ATOM 3361 N N . ALA A 1 448 ? 0.613 -7.483 -31.942 1.00 88.06 448 ALA A N 1
ATOM 3362 C CA . ALA A 1 448 ? 1.192 -6.710 -33.044 1.00 88.06 448 ALA A CA 1
ATOM 3363 C C . ALA A 1 448 ? 0.752 -5.227 -33.134 1.00 88.06 448 ALA A C 1
ATOM 3365 O O . ALA A 1 448 ? 1.628 -4.382 -33.324 1.00 88.06 448 ALA A O 1
ATOM 3366 N N . PRO A 1 449 ? -0.540 -4.862 -32.982 1.00 88.50 449 PRO A N 1
ATOM 3367 C CA . PRO A 1 449 ? -0.980 -3.468 -33.081 1.00 88.50 449 PRO A CA 1
ATOM 3368 C C . PRO A 1 449 ? -0.762 -2.640 -31.802 1.00 88.50 449 PRO A C 1
ATOM 3370 O O . PRO A 1 449 ? -1.116 -1.461 -31.782 1.00 88.50 449 PRO A O 1
ATOM 3373 N N . LEU A 1 450 ? -0.244 -3.227 -30.717 1.00 81.75 450 LEU A N 1
ATOM 3374 C CA . LEU A 1 450 ? -0.090 -2.526 -29.442 1.00 81.75 450 LEU A CA 1
ATOM 3375 C C . LEU A 1 450 ? 1.107 -1.555 -29.446 1.00 81.75 450 LEU A C 1
ATOM 3377 O O . LEU A 1 450 ? 2.085 -1.762 -30.177 1.00 81.75 450 LEU A O 1
ATOM 3381 N N . PRO A 1 451 ? 1.080 -0.520 -28.581 1.00 81.44 451 PRO A N 1
ATOM 3382 C CA . PRO A 1 451 ? 2.246 0.318 -28.314 1.00 81.44 451 PRO A CA 1
ATOM 3383 C C . PRO A 1 451 ? 3.482 -0.520 -27.980 1.00 81.44 451 PRO A C 1
ATOM 3385 O O . PRO A 1 451 ? 3.376 -1.582 -27.359 1.00 81.44 451 PRO A O 1
ATOM 3388 N N . ALA A 1 452 ? 4.658 -0.045 -28.389 1.00 66.88 452 ALA A N 1
ATOM 3389 C CA . ALA A 1 452 ? 5.904 -0.797 -28.280 1.00 66.88 452 ALA A CA 1
ATOM 3390 C C . ALA A 1 452 ? 6.200 -1.226 -26.828 1.00 66.88 452 ALA A C 1
ATOM 3392 O O . ALA A 1 452 ? 6.589 -2.366 -26.588 1.00 66.88 452 ALA A O 1
ATOM 3393 N N . GLU A 1 453 ? 5.892 -0.379 -25.846 1.00 67.38 453 GLU A N 1
ATOM 3394 C CA . GLU A 1 453 ? 6.072 -0.652 -24.417 1.00 67.38 453 GLU A CA 1
ATOM 3395 C C . GLU A 1 453 ? 5.182 -1.805 -23.926 1.00 67.38 453 GLU A C 1
ATOM 3397 O O . GLU A 1 453 ? 5.591 -2.613 -23.089 1.00 67.38 453 GLU A O 1
ATOM 3402 N N . GLN A 1 454 ? 3.961 -1.907 -24.458 1.00 74.50 454 GLN A N 1
ATOM 3403 C CA . GLN A 1 454 ? 3.041 -3.003 -24.151 1.00 74.50 454 GLN A CA 1
ATOM 3404 C C . GLN A 1 454 ? 3.464 -4.288 -24.869 1.00 74.50 454 GLN A C 1
ATOM 3406 O O . GLN A 1 454 ? 3.419 -5.363 -24.266 1.00 74.50 454 GLN A O 1
ATOM 3411 N N . ARG A 1 455 ? 3.943 -4.177 -26.118 1.00 80.06 455 ARG A N 1
ATOM 3412 C CA . ARG A 1 455 ? 4.505 -5.306 -26.874 1.00 80.06 455 ARG A CA 1
ATOM 3413 C C . ARG A 1 455 ? 5.688 -5.935 -26.149 1.00 80.06 455 ARG A C 1
ATOM 3415 O O . ARG A 1 455 ? 5.691 -7.148 -25.989 1.00 80.06 455 ARG A O 1
ATOM 3422 N N . VAL A 1 456 ? 6.631 -5.141 -25.634 1.00 67.12 456 VAL A N 1
ATOM 3423 C CA . VAL A 1 456 ? 7.788 -5.654 -24.872 1.00 67.12 456 VAL A CA 1
ATOM 3424 C C . VAL A 1 456 ? 7.343 -6.537 -23.705 1.00 67.12 456 VAL A C 1
ATOM 3426 O O . VAL A 1 456 ? 7.869 -7.637 -23.533 1.00 67.12 456 VAL A O 1
ATOM 3429 N N . ARG A 1 457 ? 6.342 -6.099 -22.930 1.00 71.62 457 ARG A N 1
ATOM 3430 C CA . ARG A 1 457 ? 5.848 -6.852 -21.765 1.00 71.62 457 ARG A CA 1
ATOM 3431 C C . ARG A 1 457 ? 5.140 -8.142 -22.175 1.00 71.62 457 ARG A C 1
ATOM 3433 O O . ARG A 1 457 ? 5.418 -9.197 -21.613 1.00 71.62 457 ARG A O 1
ATOM 3440 N N . LEU A 1 458 ? 4.247 -8.066 -23.162 1.00 76.81 458 LEU A N 1
ATOM 3441 C CA . LEU A 1 458 ? 3.439 -9.211 -23.583 1.00 76.81 458 LEU A CA 1
ATOM 3442 C C . LEU A 1 458 ? 4.247 -10.250 -24.366 1.00 76.81 458 LEU A C 1
ATOM 3444 O O . LEU A 1 458 ? 4.058 -11.440 -24.142 1.00 76.81 458 LEU A O 1
ATOM 3448 N N . LEU A 1 459 ? 5.179 -9.829 -25.225 1.00 77.50 459 LEU A N 1
ATOM 3449 C CA . LEU A 1 459 ? 6.074 -10.744 -25.941 1.00 77.50 459 LEU A CA 1
ATOM 3450 C C . LEU A 1 459 ? 7.046 -11.436 -24.979 1.00 77.50 459 LEU A C 1
ATOM 3452 O O . LEU A 1 459 ? 7.279 -12.630 -25.119 1.00 77.50 459 LEU A O 1
ATOM 3456 N N . SER A 1 460 ? 7.551 -10.730 -23.960 1.00 70.88 460 SER A N 1
ATOM 3457 C CA . SER A 1 460 ? 8.378 -11.349 -22.910 1.00 70.88 460 SER A CA 1
ATOM 3458 C C . SER A 1 460 ? 7.604 -12.417 -22.129 1.00 70.88 460 SER A C 1
ATOM 3460 O O . SER A 1 460 ? 8.113 -13.515 -21.898 1.00 70.88 460 SER A O 1
ATOM 3462 N N . ALA A 1 461 ? 6.352 -12.123 -21.760 1.00 71.81 461 ALA A N 1
ATOM 3463 C CA . ALA A 1 461 ? 5.478 -13.085 -21.093 1.00 71.81 461 ALA A CA 1
ATOM 3464 C C . ALA A 1 461 ? 5.149 -14.289 -21.998 1.00 71.81 461 ALA A C 1
ATOM 3466 O O . ALA A 1 461 ? 5.199 -15.428 -21.541 1.00 71.81 461 ALA A O 1
ATOM 3467 N N . LEU A 1 462 ? 4.883 -14.051 -23.287 1.00 80.06 462 LEU A N 1
ATOM 3468 C CA . LEU A 1 462 ? 4.625 -15.096 -24.279 1.00 80.06 462 LEU A CA 1
ATOM 3469 C C . LEU A 1 462 ? 5.842 -16.004 -24.502 1.00 80.06 462 LEU A C 1
ATOM 3471 O O . LEU A 1 462 ? 5.690 -17.221 -24.484 1.00 80.06 462 LEU A O 1
ATOM 3475 N N . ALA A 1 463 ? 7.040 -15.437 -24.669 1.00 72.44 463 ALA A N 1
ATOM 3476 C CA . ALA A 1 463 ? 8.271 -16.218 -24.782 1.00 72.44 463 ALA A CA 1
ATOM 3477 C C . ALA A 1 463 ? 8.459 -17.106 -23.545 1.00 72.44 463 ALA A C 1
ATOM 3479 O O . ALA A 1 463 ? 8.677 -18.306 -23.664 1.00 72.44 463 ALA A O 1
ATOM 3480 N N . THR A 1 464 ? 8.263 -16.541 -22.351 1.00 71.69 464 THR A N 1
ATOM 3481 C CA . THR A 1 464 ? 8.367 -17.292 -21.091 1.00 71.69 464 THR A CA 1
ATOM 3482 C C . THR A 1 464 ? 7.364 -18.445 -21.016 1.00 71.69 464 THR A C 1
ATOM 3484 O O . THR A 1 464 ? 7.725 -19.541 -20.591 1.00 71.69 464 THR A O 1
ATOM 3487 N N . ALA A 1 465 ? 6.119 -18.223 -21.447 1.00 74.75 465 ALA A N 1
ATOM 3488 C CA . ALA A 1 465 ? 5.105 -19.271 -21.513 1.00 74.75 465 ALA A CA 1
ATOM 3489 C C . ALA A 1 465 ? 5.500 -20.390 -22.493 1.00 74.75 465 ALA A C 1
ATOM 3491 O O . ALA A 1 465 ? 5.338 -21.567 -22.177 1.00 74.75 465 ALA A O 1
ATOM 3492 N N . LEU A 1 466 ? 6.074 -20.026 -23.645 1.00 74.75 466 LEU A N 1
ATOM 3493 C CA . LEU A 1 466 ? 6.493 -20.966 -24.683 1.00 74.75 466 LEU A CA 1
ATOM 3494 C C . LEU A 1 466 ? 7.745 -21.767 -24.322 1.00 74.75 466 LEU A C 1
ATOM 3496 O O . LEU A 1 466 ? 7.873 -22.888 -24.793 1.00 74.75 466 LEU A O 1
ATOM 3500 N N . LEU A 1 467 ? 8.641 -21.267 -23.463 1.00 72.19 467 LEU A N 1
ATOM 3501 C CA . LEU A 1 467 ? 9.862 -21.994 -23.071 1.00 72.19 467 LEU A CA 1
ATOM 3502 C C . LEU A 1 467 ? 9.591 -23.418 -22.563 1.00 72.19 467 LEU A C 1
ATOM 3504 O O . LEU A 1 467 ? 10.441 -24.293 -22.707 1.00 72.19 467 LEU A O 1
ATOM 3508 N N . ARG A 1 468 ? 8.424 -23.648 -21.950 1.00 65.88 468 ARG A N 1
ATOM 3509 C CA . ARG A 1 468 ? 8.029 -24.960 -21.417 1.00 65.88 468 ARG A CA 1
ATOM 3510 C C . ARG A 1 468 ? 7.325 -25.851 -22.440 1.00 65.88 468 ARG A C 1
ATOM 3512 O O . ARG A 1 468 ? 7.256 -27.055 -22.220 1.00 65.88 468 ARG A O 1
ATOM 3519 N N . THR A 1 469 ? 6.794 -25.277 -23.517 1.00 68.44 469 THR A N 1
ATOM 3520 C CA . THR A 1 469 ? 5.957 -25.981 -24.500 1.00 68.44 469 THR A CA 1
ATOM 3521 C C . THR A 1 469 ? 6.638 -26.131 -25.861 1.00 68.44 469 THR A C 1
ATOM 3523 O O . THR A 1 469 ? 6.587 -27.211 -26.435 1.00 68.44 469 THR A O 1
ATOM 3526 N N . ASP A 1 470 ? 7.275 -25.075 -26.375 1.00 77.88 470 ASP A N 1
ATOM 3527 C CA . ASP A 1 470 ? 7.944 -25.018 -27.679 1.00 77.88 470 ASP A CA 1
ATOM 3528 C C . ASP A 1 470 ? 9.091 -23.986 -27.673 1.00 77.88 470 ASP A C 1
ATOM 3530 O O . ASP A 1 470 ? 8.884 -22.768 -27.745 1.00 77.88 470 ASP A O 1
ATOM 3534 N N . VAL A 1 471 ? 10.323 -24.494 -27.594 1.00 72.88 471 VAL A N 1
ATOM 3535 C CA . VAL A 1 471 ? 11.545 -23.683 -27.502 1.00 72.88 471 VAL A CA 1
ATOM 3536 C C . VAL A 1 471 ? 11.799 -22.889 -28.786 1.00 72.88 471 VAL A C 1
ATOM 3538 O O . VAL A 1 471 ? 12.217 -21.733 -28.705 1.00 72.88 471 VAL A O 1
ATOM 3541 N N . ASP A 1 472 ? 11.500 -23.449 -29.958 1.00 74.88 472 ASP A N 1
ATOM 3542 C CA . ASP A 1 472 ? 11.781 -22.796 -31.241 1.00 74.88 472 ASP A CA 1
ATOM 3543 C C . ASP A 1 472 ? 10.857 -21.589 -31.452 1.00 74.88 472 ASP A C 1
ATOM 3545 O O . ASP A 1 472 ? 11.311 -20.488 -31.791 1.00 74.88 472 ASP A O 1
ATOM 3549 N N . SER A 1 473 ? 9.565 -21.746 -31.142 1.00 77.31 473 SER A N 1
ATOM 3550 C CA . SER A 1 473 ? 8.625 -20.619 -31.119 1.00 77.31 473 SER A CA 1
ATOM 3551 C C . SER A 1 473 ? 8.997 -19.584 -30.056 1.00 77.31 473 SER A C 1
ATOM 3553 O O . SER A 1 473 ? 8.885 -18.384 -30.310 1.00 77.31 473 SER A O 1
ATOM 3555 N N . SER A 1 474 ? 9.493 -20.007 -28.887 1.00 69.31 474 SER A N 1
ATOM 3556 C CA . SER A 1 474 ? 9.985 -19.083 -27.856 1.00 69.31 474 SER A CA 1
ATOM 3557 C C . SER A 1 474 ? 11.143 -18.216 -28.368 1.00 69.31 474 SER A C 1
ATOM 3559 O O . SER A 1 474 ? 11.124 -16.996 -28.195 1.00 69.31 474 SER A O 1
ATOM 3561 N N . LEU A 1 475 ? 12.130 -18.813 -29.045 1.00 68.00 475 LEU A N 1
ATOM 3562 C CA . LEU A 1 475 ? 13.257 -18.081 -29.638 1.00 68.00 475 LEU A CA 1
ATOM 3563 C C . LEU A 1 475 ? 12.792 -17.092 -30.719 1.00 68.00 475 LEU A C 1
ATOM 3565 O O . LEU A 1 475 ? 13.280 -15.960 -30.774 1.00 68.00 475 LEU A O 1
ATOM 3569 N N . SER A 1 476 ? 11.799 -17.472 -31.529 1.00 74.56 476 SER A N 1
ATOM 3570 C CA . SER A 1 476 ? 11.177 -16.568 -32.505 1.00 74.56 476 SER A CA 1
ATOM 3571 C C . SER A 1 476 ? 10.473 -15.378 -31.838 1.00 74.56 476 SER A C 1
ATOM 3573 O O . SER A 1 476 ? 10.617 -14.237 -32.278 1.00 74.56 476 SER A O 1
ATOM 3575 N N . VAL A 1 477 ? 9.751 -15.601 -30.735 1.00 72.38 477 VAL A N 1
ATOM 3576 C CA . VAL A 1 477 ? 9.097 -14.518 -29.980 1.00 72.38 477 VAL A CA 1
ATOM 3577 C C . VAL A 1 477 ? 10.128 -13.608 -29.303 1.00 72.38 477 VAL A C 1
ATOM 3579 O O . VAL A 1 477 ? 9.950 -12.389 -29.309 1.00 72.38 477 VAL A O 1
ATOM 3582 N N . LEU A 1 478 ? 11.240 -14.147 -28.790 1.00 65.00 478 LEU A N 1
ATOM 3583 C CA . LEU A 1 478 ? 12.336 -13.340 -28.235 1.00 65.00 478 LEU A CA 1
ATOM 3584 C C . LEU A 1 478 ? 12.941 -12.389 -29.275 1.00 65.00 478 LEU A C 1
ATOM 3586 O O . LEU A 1 478 ? 13.255 -11.244 -28.944 1.00 65.00 478 LEU A O 1
ATOM 3590 N N . SER A 1 479 ? 13.036 -12.794 -30.546 1.00 67.88 479 SER A N 1
ATOM 3591 C CA . SER A 1 479 ? 13.478 -11.877 -31.604 1.00 67.88 479 SER A CA 1
ATOM 3592 C C . SER A 1 479 ? 12.508 -10.699 -31.776 1.00 67.88 479 SER A C 1
ATOM 3594 O O . SER A 1 479 ? 12.940 -9.568 -31.996 1.00 67.88 479 SER A O 1
ATOM 3596 N N . GLN A 1 480 ? 11.201 -10.932 -31.618 1.00 73.94 480 GLN A N 1
ATOM 3597 C CA . GLN A 1 480 ? 10.180 -9.881 -31.671 1.00 73.94 480 GLN A CA 1
ATOM 3598 C C . GLN A 1 480 ? 10.240 -8.954 -30.448 1.00 73.94 480 GLN A C 1
ATOM 3600 O O . GLN A 1 480 ? 9.967 -7.760 -30.585 1.00 73.94 480 GLN A O 1
ATOM 3605 N N . VAL A 1 481 ? 10.640 -9.459 -29.270 1.00 63.00 481 VAL A N 1
ATOM 3606 C CA . VAL A 1 481 ? 10.921 -8.621 -28.085 1.00 63.00 481 VAL A CA 1
ATOM 3607 C C . VAL A 1 481 ? 12.027 -7.618 -28.404 1.00 63.00 481 VAL A C 1
ATOM 3609 O O . VAL A 1 481 ? 11.865 -6.430 -28.137 1.00 63.00 481 VAL A O 1
ATOM 3612 N N . VAL A 1 482 ? 13.122 -8.070 -29.026 1.00 63.72 482 VAL A N 1
ATOM 3613 C CA . VAL A 1 482 ? 14.237 -7.195 -29.427 1.00 63.72 482 VAL A CA 1
ATOM 3614 C C . VAL A 1 482 ? 13.760 -6.108 -30.393 1.00 63.72 482 VAL A C 1
ATOM 3616 O O . VAL A 1 482 ? 14.096 -4.936 -30.215 1.00 63.72 482 VAL A O 1
ATOM 3619 N N . THR A 1 483 ? 12.928 -6.459 -31.378 1.00 70.12 483 THR A N 1
ATOM 3620 C CA . THR A 1 483 ? 12.311 -5.479 -32.285 1.00 70.12 483 THR A CA 1
ATOM 3621 C C . THR A 1 483 ? 11.451 -4.467 -31.526 1.00 70.12 483 THR A C 1
ATOM 3623 O O . THR A 1 483 ? 11.622 -3.266 -31.719 1.00 70.12 483 THR A O 1
ATOM 3626 N N . ALA A 1 484 ? 10.590 -4.915 -30.610 1.00 61.16 484 ALA A N 1
ATOM 3627 C CA . ALA A 1 484 ? 9.753 -4.021 -29.813 1.00 61.16 484 ALA A CA 1
ATOM 3628 C C . ALA A 1 484 ? 10.584 -3.089 -28.907 1.00 61.16 484 ALA A C 1
ATOM 3630 O O . ALA A 1 484 ? 10.274 -1.905 -28.807 1.00 61.16 484 ALA A O 1
ATOM 3631 N N . CYS A 1 485 ? 11.672 -3.576 -28.301 1.00 49.69 485 CYS A N 1
ATOM 3632 C CA . CYS A 1 485 ? 12.606 -2.753 -27.523 1.00 49.69 485 CYS A CA 1
ATOM 3633 C C . CYS A 1 485 ? 13.278 -1.668 -28.381 1.00 49.69 485 CYS A C 1
ATOM 3635 O O . CYS A 1 485 ? 13.445 -0.532 -27.929 1.00 49.69 485 CYS A O 1
ATOM 3637 N N . ASN A 1 486 ? 13.635 -1.992 -29.627 1.00 56.53 486 ASN A N 1
ATOM 3638 C CA . ASN A 1 486 ? 14.168 -1.013 -30.574 1.00 56.53 486 ASN A CA 1
ATOM 3639 C C . ASN A 1 486 ? 13.107 0.024 -30.980 1.00 56.53 486 ASN A C 1
ATOM 3641 O O . ASN A 1 486 ? 13.424 1.209 -31.058 1.00 56.53 486 ASN A O 1
ATOM 3645 N N . ASP A 1 487 ? 11.849 -0.385 -31.157 1.00 61.81 487 ASP A N 1
ATOM 3646 C CA . ASP A 1 487 ? 10.743 0.531 -31.465 1.00 61.81 487 ASP A CA 1
ATOM 3647 C C . ASP A 1 487 ? 10.496 1.536 -30.326 1.00 61.81 487 ASP A C 1
ATOM 3649 O O . ASP A 1 487 ? 10.359 2.732 -30.591 1.00 61.81 487 ASP A O 1
ATOM 3653 N N . VAL A 1 488 ? 10.522 1.084 -29.060 1.00 54.91 488 VAL A N 1
ATOM 3654 C CA . VAL A 1 488 ? 10.429 1.964 -27.870 1.00 54.91 488 VAL A CA 1
ATOM 3655 C C . VAL A 1 488 ? 11.523 3.034 -27.893 1.00 54.91 488 VAL A C 1
ATOM 3657 O O . VAL A 1 488 ? 11.290 4.185 -27.529 1.00 54.91 488 VAL A O 1
ATOM 3660 N N . ARG A 1 489 ? 12.731 2.668 -28.331 1.00 45.91 489 ARG A N 1
ATOM 3661 C CA . ARG A 1 489 ? 13.880 3.577 -28.392 1.00 45.91 489 ARG A CA 1
ATOM 3662 C C . ARG A 1 489 ? 13.755 4.629 -29.497 1.00 45.91 489 ARG A C 1
ATOM 3664 O O . ARG A 1 489 ? 14.271 5.732 -29.328 1.00 45.91 489 ARG A O 1
ATOM 3671 N N . VAL A 1 490 ? 13.136 4.286 -30.626 1.00 49.22 490 VAL A N 1
ATOM 3672 C CA . VAL A 1 490 ? 13.052 5.154 -31.814 1.00 49.22 490 VAL A CA 1
ATOM 3673 C C . VAL A 1 490 ? 11.820 6.064 -31.773 1.00 49.22 490 VAL A C 1
ATOM 3675 O O . VAL A 1 490 ? 11.917 7.212 -32.190 1.00 49.22 490 VAL A O 1
ATOM 3678 N N . ASN A 1 491 ? 10.693 5.589 -31.234 1.00 48.16 491 ASN A N 1
ATOM 3679 C CA . ASN A 1 491 ? 9.452 6.354 -31.079 1.00 48.16 491 ASN A CA 1
ATOM 3680 C C . ASN A 1 491 ? 8.814 6.073 -29.705 1.00 48.16 491 ASN A C 1
ATOM 3682 O O . ASN A 1 491 ? 7.821 5.344 -29.632 1.00 48.16 491 ASN A O 1
ATOM 3686 N N . PRO A 1 492 ? 9.356 6.635 -28.609 1.00 47.09 492 PRO A N 1
ATOM 3687 C CA . PRO A 1 492 ? 8.721 6.511 -27.304 1.00 47.09 492 PRO A CA 1
ATOM 3688 C C . PRO A 1 492 ? 7.373 7.238 -27.322 1.00 47.09 492 PRO A C 1
ATOM 3690 O O . PRO A 1 492 ? 7.298 8.423 -27.661 1.00 47.09 492 PRO A O 1
ATOM 3693 N N . ALA A 1 493 ? 6.293 6.551 -26.948 1.00 44.31 493 ALA A N 1
ATOM 3694 C CA . ALA A 1 493 ? 5.012 7.220 -26.776 1.00 44.31 493 ALA A CA 1
ATOM 3695 C C . ALA A 1 493 ? 5.082 8.104 -25.521 1.00 44.31 493 ALA A C 1
ATOM 3697 O O . ALA A 1 493 ? 5.373 7.629 -24.421 1.00 44.31 493 ALA A O 1
ATOM 3698 N N . ALA A 1 494 ? 4.808 9.403 -25.663 1.00 34.75 494 ALA A N 1
ATOM 3699 C CA . ALA A 1 494 ? 4.689 10.301 -24.521 1.00 34.75 494 ALA A CA 1
ATOM 3700 C C . ALA A 1 494 ? 3.540 9.834 -23.601 1.00 34.75 494 ALA A C 1
ATOM 3702 O O . ALA A 1 494 ? 2.370 10.017 -23.920 1.00 34.75 494 ALA A O 1
ATOM 3703 N N . GLY A 1 495 ? 3.894 9.238 -22.457 1.00 33.44 495 GLY A N 1
ATOM 3704 C CA . GLY A 1 495 ? 3.026 9.021 -21.296 1.00 33.44 495 GLY A CA 1
ATOM 3705 C C . GLY A 1 495 ? 1.959 7.926 -21.429 1.00 33.44 495 GLY A C 1
ATOM 3706 O O . GLY A 1 495 ? 0.866 8.165 -21.932 1.00 33.44 495 GLY A O 1
ATOM 3707 N N . SER A 1 496 ? 2.213 6.746 -20.849 1.00 30.84 496 SER A N 1
ATOM 3708 C CA . SER A 1 496 ? 1.139 5.837 -20.409 1.00 30.84 496 SER A CA 1
ATOM 3709 C C . SER A 1 496 ? 1.571 4.894 -19.274 1.00 30.84 496 SER A C 1
ATOM 3711 O O . SER A 1 496 ? 1.522 3.671 -19.377 1.00 30.84 496 SER A O 1
ATOM 3713 N N . SER A 1 497 ? 1.901 5.460 -18.112 1.00 25.56 497 SER A N 1
ATOM 3714 C CA . SER A 1 497 ? 1.338 4.881 -16.890 1.00 25.56 497 SER A CA 1
ATOM 3715 C C . SER A 1 497 ? -0.169 5.140 -16.960 1.00 25.56 497 SER A C 1
ATOM 3717 O O . SER A 1 497 ? -0.579 6.294 -16.947 1.00 25.56 497 SER A O 1
ATOM 3719 N N . ILE A 1 498 ? -0.957 4.085 -17.182 1.00 28.66 498 ILE A N 1
ATOM 3720 C CA . ILE A 1 498 ? -2.401 3.984 -16.899 1.00 28.66 498 ILE A CA 1
ATOM 3721 C C . ILE A 1 498 ? -3.147 5.336 -16.976 1.00 28.66 498 ILE A C 1
ATOM 3723 O O . ILE A 1 498 ? -3.383 5.987 -15.966 1.00 28.66 498 ILE A O 1
ATOM 3727 N N . ARG A 1 499 ? -3.546 5.765 -18.181 1.00 23.08 499 ARG A N 1
ATOM 3728 C CA . ARG A 1 499 ? -4.651 6.728 -18.316 1.00 23.08 499 ARG A CA 1
ATOM 3729 C C . ARG A 1 499 ? -5.965 5.939 -18.339 1.00 23.08 499 ARG A C 1
ATOM 3731 O O . ARG A 1 499 ? -6.106 5.090 -19.225 1.00 23.08 499 ARG A O 1
ATOM 3738 N N . PRO A 1 500 ? -6.929 6.193 -17.438 1.00 24.16 500 PRO A N 1
ATOM 3739 C CA . PRO A 1 500 ? -8.289 5.716 -17.629 1.00 24.16 500 PRO A CA 1
ATOM 3740 C C . PRO A 1 500 ? -8.899 6.434 -18.839 1.00 24.16 500 PRO A C 1
ATOM 3742 O O . PRO A 1 500 ? -8.768 7.644 -19.022 1.00 24.16 500 PRO A O 1
ATOM 3745 N N . ALA A 1 501 ? -9.525 5.658 -19.716 1.00 27.42 501 ALA A N 1
ATOM 3746 C CA . ALA A 1 501 ? -10.217 6.172 -20.882 1.00 27.42 501 ALA A CA 1
ATOM 3747 C C . ALA A 1 501 ? -11.581 6.756 -20.478 1.00 27.42 501 ALA A C 1
ATOM 3749 O O . ALA A 1 501 ? -12.494 5.979 -20.223 1.00 27.42 501 ALA A O 1
ATOM 3750 N N . CYS A 1 502 ? -11.711 8.087 -20.502 1.00 23.09 502 CYS A N 1
ATOM 3751 C CA . CYS A 1 502 ? -12.950 8.870 -20.674 1.00 23.09 502 CYS A CA 1
ATOM 3752 C C . CYS A 1 502 ? -12.545 10.203 -21.357 1.00 23.09 502 CYS A C 1
ATOM 3754 O O . CYS A 1 502 ? -11.722 10.928 -20.815 1.00 23.09 502 CYS A O 1
ATOM 3756 N N . GLY A 1 503 ? -12.794 10.408 -22.663 1.00 22.73 503 GLY A N 1
ATOM 3757 C CA . GLY A 1 503 ? -13.897 11.228 -23.217 1.00 22.73 503 GLY A CA 1
ATOM 3758 C C . GLY A 1 503 ? -13.668 12.735 -22.972 1.00 22.73 503 GLY A C 1
ATOM 3759 O O . GLY A 1 503 ? -13.726 13.154 -21.833 1.00 22.73 503 GLY A O 1
ATOM 3760 N N . ALA A 1 504 ? -13.359 13.613 -23.935 1.00 23.39 504 ALA A N 1
ATOM 3761 C CA . ALA A 1 504 ? -14.101 13.912 -25.158 1.00 23.39 504 ALA A CA 1
ATOM 3762 C C . ALA A 1 504 ? -13.213 14.589 -26.231 1.00 23.39 504 ALA A C 1
ATOM 3764 O O . ALA A 1 504 ? -12.316 15.370 -25.920 1.00 23.39 504 ALA A O 1
ATOM 3765 N N . ARG A 1 505 ? -13.501 14.325 -27.513 1.00 21.88 505 ARG A N 1
ATOM 3766 C CA . ARG A 1 505 ? -13.076 15.175 -28.640 1.00 21.88 505 ARG A CA 1
ATOM 3767 C C . ARG A 1 505 ? -14.111 16.285 -28.843 1.00 21.88 505 ARG A C 1
ATOM 3769 O O . ARG A 1 505 ? -15.300 15.975 -28.815 1.00 21.88 505 ARG A O 1
ATOM 3776 N N . PRO A 1 506 ? -13.683 17.476 -29.275 1.00 24.44 506 PRO A N 1
ATOM 3777 C CA . PRO A 1 506 ? -14.399 18.214 -30.300 1.00 24.44 506 PRO A CA 1
ATOM 3778 C C . PRO A 1 506 ? -13.580 18.185 -31.597 1.00 24.44 506 PRO A C 1
ATOM 3780 O O . PRO A 1 506 ? -12.415 18.575 -31.642 1.00 24.44 506 PRO A O 1
ATOM 3783 N N . THR A 1 507 ? -14.188 17.650 -32.650 1.00 24.55 507 THR A N 1
ATOM 3784 C CA . THR A 1 507 ? -13.721 17.728 -34.041 1.00 24.55 507 THR A CA 1
ATOM 3785 C C . THR A 1 507 ? -13.880 19.145 -34.626 1.00 24.55 507 THR A C 1
ATOM 3787 O O . THR A 1 507 ? -14.520 19.993 -34.006 1.00 24.55 507 THR A O 1
ATOM 3790 N N . PRO A 1 508 ? -13.265 19.418 -35.795 1.00 31.59 508 PRO A N 1
ATOM 3791 C CA . PRO A 1 508 ? -12.751 20.728 -36.176 1.00 31.59 508 PRO A CA 1
ATOM 3792 C C . PRO A 1 508 ? -13.707 21.526 -37.067 1.00 31.59 508 PRO A C 1
ATOM 3794 O O . PRO A 1 508 ? -14.369 20.948 -37.917 1.00 31.59 508 PRO A O 1
ATOM 3797 N N . THR A 1 509 ? -13.681 22.849 -36.895 1.00 22.62 509 THR A N 1
ATOM 3798 C CA . THR A 1 509 ? -13.955 23.949 -37.85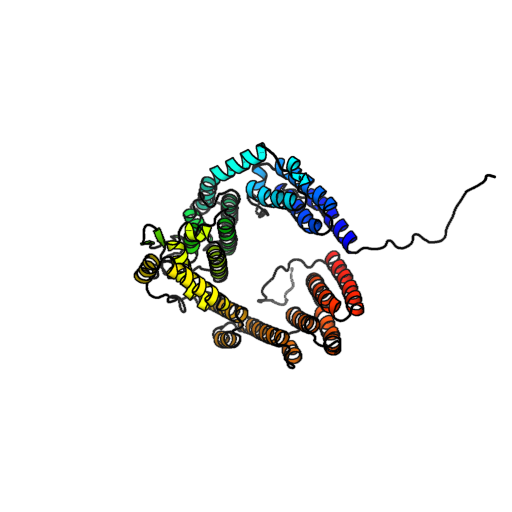2 1.00 22.62 509 THR A CA 1
ATOM 3799 C C . THR A 1 509 ? -13.873 25.215 -36.988 1.00 22.62 509 THR A C 1
ATOM 3801 O O . THR A 1 509 ? -14.536 25.281 -35.961 1.00 22.62 509 THR A O 1
ATOM 3804 N N . THR A 1 510 ? -13.039 26.225 -37.238 1.00 22.83 510 THR A N 1
ATOM 3805 C CA . THR A 1 510 ? -13.177 27.196 -38.332 1.00 22.83 510 THR A CA 1
ATOM 3806 C C . THR A 1 510 ? -11.908 28.065 -38.398 1.00 22.83 510 THR A C 1
ATOM 3808 O O . THR A 1 510 ? -11.261 28.311 -37.385 1.00 22.83 510 THR A O 1
ATOM 3811 N N . VAL A 1 511 ? -11.576 28.482 -39.617 1.00 23.22 511 VAL A N 1
ATOM 3812 C CA . VAL A 1 511 ? -10.465 29.340 -40.062 1.00 23.22 511 VAL A CA 1
ATOM 3813 C C . VAL A 1 511 ? -10.674 30.816 -39.656 1.00 23.22 511 VAL A C 1
ATOM 3815 O O . VAL A 1 511 ? -11.798 31.199 -39.335 1.00 23.22 511 VAL A O 1
ATOM 3818 N N . CYS A 1 512 ? -9.600 31.610 -39.797 1.00 21.25 512 CYS A N 1
ATOM 3819 C CA . CYS A 1 512 ? -9.453 33.079 -39.718 1.00 21.25 512 CYS A CA 1
ATOM 3820 C C . CYS A 1 512 ? -9.048 33.565 -38.316 1.00 21.25 512 CYS A C 1
ATOM 3822 O O . CYS A 1 512 ? -9.803 33.391 -37.370 1.00 21.25 512 CYS A O 1
ATOM 3824 N N . SER A 1 513 ? -7.875 34.159 -38.095 1.00 30.11 513 SER A N 1
ATOM 3825 C CA . SER A 1 513 ? -7.042 35.041 -38.936 1.00 30.11 513 SER A CA 1
ATOM 3826 C C . SER A 1 513 ? -5.553 34.883 -38.651 1.00 30.11 513 SER A C 1
ATOM 3828 O O . SER A 1 513 ? -5.235 34.700 -37.453 1.00 30.11 513 SER A O 1
#

Sequence (513 aa):
MLRTLVVLFACGACLAQDRDPVRDAVEWTVALRGRMAQMANPVVRTFGTAALARVVCPIDQAAASSLYRDAIASLFNVSSSAFGERGTTVLPVASYSGLWKSVIPGALKCDPGLVAVAENQRARERIAAERAGANATLQRAYGLLSPNMPLDKQDMLDRAAQVGRGAVEAGDADTLDMDLLSMLHSALNPRAPDLADDLFTRSLEFVMSAPVPSPDGLQSLAKFLFTAPNLAGTPDEDQRNRNYTIAGANVENLMATRTSANPDNIEALIESTLKLLDIPNAVERNPVVAYALAYQLLPRARDLMPDRVPDLEKALAQLEAENASAAGQVQAKLGATENPDQDGGDPARRMTWLISQIRGALAGGQIERAYELLPGVTDLPVRSQLKNLIVFFEAVRAVEAHNDQAVSMANLARPGVKRSLLYIGLIANAPRLDLALQVLPLTAKDIAPLPAEQRVRLLSALATALLRTDVDSSLSVLSQVVTACNDVRVNPAAGSSIRPACGARPTPTTVCS